Protein AF-A0A1B9IBW0-F1 (afdb_monomer)

Radius of gyration: 26.3 Å; Cα contacts (8 Å, |Δi|>4): 521; chains: 1; bounding box: 64×56×70 Å

Nearest PDB structures (foldseek):
  5c5s-assembly3_C  TM=7.429E-01  e=1.905E-06  Homo sapiens
  5c5s-assembly2_B  TM=7.065E-01  e=1.548E-06  Homo sapiens
  3kuq-assembly1_A  TM=7.487E-01  e=2.885E-06  Homo sapiens
  7tpb-assembly4_H  TM=7.397E-01  e=7.729E-06  Homo sapiens
  2qv2-assembly1_A-2  TM=6.587E-01  e=1.013E-03  Homo sapiens

pLDDT: mean 77.25, std 20.79, range [27.27, 98.31]

Secondary structure (DSSP, 8-state):
-EEEEHHHHHTS-TTS-HHHHHHHHHHHHGGG--STT---EEEEEE-PPPP--SSS-------PPPHHHHHHHHHHS-HHHHHHEEEEEEES--HHHHHHHHHHGGGS-GGGGGGEEEES-HHHHHHTT----TT-B--HHHHHHHHHHHHH-GGGSPPPP---PPP---TT--SS------S-SSSTTS----------------STT--HHHHHSSSS-HHHHHHHHHHHHHSTTSTTTTTSPP--TTHHHHHHHHTS-GGGPPBP-HHHHHHH-TTHHHHHHHHHHHTSSS-SB-GGGHHHHHH--SHHHIIIIIHHHS-HHHHHHHHHHHHHHHHHHTTHHHH---HHHHHHHHHHHHB--S-HHHHHHHTSPTTPPPPHHHHHHHGGGS-SSSS-HHHHHHHHHHTHHHHHHHHTT--

Organism: NCBI:txid1296096

Solvent-accessible surface area (backbone atoms only — not comparable to full-atom values): 24671 Å² total; per-residue (Å²): 118,48,79,45,54,46,57,60,64,47,68,47,64,86,88,58,49,74,67,54,56,51,49,54,53,49,60,70,45,46,90,40,43,38,74,98,70,82,30,54,34,38,43,38,35,41,46,32,68,72,72,90,68,95,68,93,70,79,72,80,70,63,80,72,81,56,71,69,57,49,57,54,50,41,76,69,51,63,68,52,62,41,70,22,52,66,38,34,38,34,31,31,70,43,79,66,41,67,69,39,42,75,70,52,46,64,57,33,54,92,90,39,54,86,35,60,44,79,30,76,33,70,59,50,44,32,77,75,66,69,46,68,35,50,89,39,80,48,51,72,37,41,44,49,48,39,20,52,45,46,70,77,41,56,84,73,53,82,82,75,80,85,75,82,74,80,90,70,100,67,96,76,85,86,78,88,83,88,90,88,86,89,85,85,86,82,75,83,89,77,79,81,88,84,84,89,82,94,66,90,76,69,83,71,50,22,64,62,56,37,52,59,57,76,58,41,72,89,46,85,47,68,67,59,58,51,41,50,55,33,44,70,69,54,22,53,70,40,67,39,52,73,74,48,81,55,83,63,75,42,51,68,34,53,53,56,49,47,45,37,30,70,88,34,30,55,43,71,50,54,62,63,49,22,68,79,37,47,30,42,51,46,50,52,52,48,46,51,49,55,35,30,60,58,47,73,39,41,61,85,47,48,65,44,36,40,65,22,70,44,75,63,34,35,63,73,50,36,57,76,67,46,55,70,52,52,44,54,54,46,56,55,49,37,50,51,49,28,65,49,26,77,32,21,92,53,14,71,30,40,36,56,59,48,16,55,61,47,34,68,36,32,47,57,52,93,44,72,68,59,48,54,57,30,42,32,61,60,69,45,77,69,53,72,74,52,45,72,74,48,54,94,79,60,82,76,39,63,29,16,47,14,40,40,43,18,51,48,22,67,41,41,66,66,60,51,59,62,55,71,72,78,117

Structure (mmCIF, N/CA/C/O backbone):
data_AF-A0A1B9IBW0-F1
#
_entry.id   AF-A0A1B9IBW0-F1
#
loop_
_atom_site.group_PDB
_atom_site.id
_atom_site.type_symbol
_atom_site.label_atom_id
_atom_site.label_alt_id
_atom_site.label_comp_id
_atom_site.label_asym_id
_atom_site.label_entity_id
_atom_site.label_seq_id
_atom_site.pdbx_PDB_ins_code
_atom_site.Cartn_x
_atom_site.Cartn_y
_atom_site.Cartn_z
_atom_site.occupancy
_atom_site.B_iso_or_equiv
_atom_site.auth_seq_id
_atom_site.auth_comp_id
_atom_site.auth_asym_id
_atom_site.auth_atom_id
_atom_site.pdbx_PDB_model_num
ATOM 1 N N . MET A 1 1 ? 8.308 -7.506 -23.193 1.00 72.25 1 MET A N 1
ATOM 2 C CA . MET A 1 1 ? 8.898 -6.189 -22.844 1.00 72.25 1 MET A CA 1
ATOM 3 C C . MET A 1 1 ? 10.092 -6.468 -21.954 1.00 72.25 1 MET A C 1
ATOM 5 O O . MET A 1 1 ? 9.945 -7.297 -21.069 1.00 72.25 1 MET A O 1
ATOM 9 N N . LEU A 1 2 ? 11.251 -5.856 -22.199 1.00 77.44 2 LEU A N 1
ATOM 10 C CA . LEU A 1 2 ? 12.407 -5.982 -21.309 1.00 77.44 2 LEU A CA 1
ATOM 11 C C . LEU A 1 2 ? 12.613 -4.659 -20.576 1.00 77.44 2 LEU A C 1
ATOM 13 O O . LEU A 1 2 ? 12.650 -3.607 -21.216 1.00 77.44 2 LEU A O 1
ATOM 17 N N . VAL A 1 3 ? 12.785 -4.723 -19.259 1.00 76.38 3 VAL A N 1
ATOM 18 C CA . VAL A 1 3 ? 13.132 -3.558 -18.445 1.00 76.38 3 VAL A CA 1
ATOM 19 C C . VAL A 1 3 ? 14.557 -3.691 -17.932 1.00 76.38 3 VAL A C 1
ATOM 21 O O . VAL A 1 3 ? 14.960 -4.736 -17.423 1.00 76.38 3 VAL A O 1
ATOM 24 N N . LEU A 1 4 ? 15.333 -2.629 -18.112 1.00 72.81 4 LEU A N 1
ATOM 25 C CA . LEU A 1 4 ? 16.689 -2.478 -17.612 1.00 72.81 4 LEU A CA 1
ATOM 26 C C . LEU A 1 4 ? 16.701 -1.334 -16.604 1.00 72.81 4 LEU A C 1
ATOM 28 O O . LEU A 1 4 ? 16.607 -0.168 -16.981 1.00 72.81 4 LEU A O 1
ATOM 32 N N . SER A 1 5 ? 16.845 -1.669 -15.324 1.00 72.94 5 SER A N 1
ATOM 33 C CA . SER A 1 5 ? 17.126 -0.670 -14.297 1.00 72.94 5 SER A CA 1
ATOM 34 C C . SER A 1 5 ? 18.626 -0.413 -14.216 1.00 72.94 5 SER A C 1
ATOM 36 O O . SER A 1 5 ? 19.407 -1.346 -14.010 1.00 72.94 5 SER A O 1
ATOM 38 N N . LEU A 1 6 ? 19.047 0.843 -14.377 1.00 69.50 6 LEU A N 1
ATOM 39 C CA . LEU A 1 6 ? 20.466 1.198 -14.289 1.00 69.50 6 LEU A CA 1
ATOM 40 C C . LEU A 1 6 ? 21.012 1.072 -12.863 1.00 69.50 6 LEU A C 1
ATOM 42 O O . LEU A 1 6 ? 22.196 0.777 -12.710 1.00 69.50 6 LEU A O 1
ATOM 46 N N . SER A 1 7 ? 20.157 1.186 -11.843 1.00 64.81 7 SER A N 1
ATOM 47 C CA . SER A 1 7 ? 20.529 0.964 -10.438 1.00 64.81 7 SER A CA 1
ATOM 48 C C . SER A 1 7 ? 20.988 -0.477 -10.171 1.00 64.81 7 SER A C 1
ATOM 50 O O . SER A 1 7 ? 21.867 -0.730 -9.349 1.00 64.81 7 SER A O 1
ATOM 52 N N . HIS A 1 8 ? 20.464 -1.457 -10.913 1.00 68.81 8 HIS A N 1
ATOM 53 C CA . HIS A 1 8 ? 20.912 -2.852 -10.808 1.00 68.81 8 HIS A CA 1
ATOM 54 C C . HIS A 1 8 ? 22.264 -3.069 -11.501 1.00 68.81 8 HIS A C 1
ATOM 56 O O . HIS A 1 8 ? 23.037 -3.943 -11.118 1.00 68.81 8 HIS A O 1
ATOM 62 N N . VAL A 1 9 ? 22.571 -2.266 -12.525 1.00 67.69 9 VAL A N 1
ATOM 63 C CA . VAL A 1 9 ? 23.859 -2.318 -13.231 1.00 67.69 9 VAL A CA 1
ATOM 64 C C . VAL A 1 9 ? 24.956 -1.649 -12.401 1.00 67.69 9 VAL A C 1
ATOM 66 O O . VAL A 1 9 ? 26.075 -2.160 -12.358 1.00 67.69 9 VAL A O 1
ATOM 69 N N . SER A 1 10 ? 24.647 -0.538 -11.723 1.00 64.56 10 SER A N 1
ATOM 70 C CA . SER A 1 10 ? 25.584 0.144 -10.822 1.00 64.56 10 SER A CA 1
ATOM 71 C C . SER A 1 10 ? 25.891 -0.671 -9.563 1.00 64.56 10 SER A C 1
ATOM 73 O O . SER A 1 10 ? 27.024 -0.625 -9.089 1.00 64.56 10 SER A O 1
ATOM 75 N N . SER A 1 11 ? 24.919 -1.435 -9.053 1.00 65.38 11 SER A N 1
ATOM 76 C CA . SER A 1 11 ? 25.052 -2.265 -7.844 1.00 65.38 11 SER A CA 1
ATOM 77 C C . SER A 1 11 ? 25.572 -3.690 -8.088 1.00 65.38 11 SER A C 1
ATOM 79 O O . SER A 1 11 ? 25.755 -4.446 -7.133 1.00 65.38 11 SER A O 1
ATOM 81 N N . ALA A 1 12 ? 25.838 -4.070 -9.343 1.00 67.00 12 ALA A N 1
ATOM 82 C CA . ALA A 1 12 ? 26.383 -5.384 -9.677 1.00 67.00 12 ALA A CA 1
ATOM 83 C C . ALA A 1 12 ? 27.766 -5.619 -9.025 1.00 67.00 12 ALA A C 1
ATOM 85 O O . ALA A 1 12 ? 28.567 -4.680 -8.960 1.00 67.00 12 ALA A O 1
ATOM 86 N N . PRO A 1 13 ? 28.095 -6.862 -8.607 1.00 72.69 13 PRO A N 1
ATOM 87 C CA . PRO A 1 13 ? 29.362 -7.165 -7.948 1.00 72.69 13 PRO A CA 1
ATOM 88 C C . PRO A 1 13 ? 30.579 -6.669 -8.749 1.00 72.69 13 PRO A C 1
ATOM 90 O O . PRO A 1 13 ? 30.611 -6.841 -9.976 1.00 72.69 13 PRO A O 1
ATOM 93 N N . PRO A 1 14 ? 31.612 -6.109 -8.089 1.00 68.00 14 PRO A N 1
ATOM 94 C CA . PRO A 1 14 ? 32.808 -5.601 -8.767 1.00 68.00 14 PRO A CA 1
ATOM 95 C C . PRO A 1 14 ? 33.619 -6.711 -9.452 1.00 68.00 14 PRO A C 1
ATOM 97 O O . PRO A 1 14 ? 34.410 -6.431 -10.348 1.00 68.00 14 PRO A O 1
ATOM 100 N N . THR A 1 15 ? 33.395 -7.970 -9.064 1.00 75.56 15 THR A N 1
ATOM 101 C CA . THR A 1 15 ? 33.982 -9.167 -9.681 1.00 75.56 15 THR A CA 1
ATOM 102 C C . THR A 1 15 ? 33.485 -9.421 -11.099 1.00 75.56 15 THR A C 1
ATOM 104 O O . THR A 1 15 ? 34.180 -10.059 -11.883 1.00 75.56 15 THR A O 1
ATOM 107 N N . LEU A 1 16 ? 32.294 -8.929 -11.442 1.00 76.44 16 LEU A N 1
ATOM 108 C CA . LEU A 1 16 ? 31.718 -9.099 -12.766 1.00 76.44 16 LEU A CA 1
ATOM 109 C C . LEU A 1 16 ? 32.374 -8.098 -13.720 1.00 76.44 16 LEU A C 1
ATOM 111 O O . LEU A 1 16 ? 32.528 -6.933 -13.375 1.00 76.44 16 LEU A O 1
ATOM 115 N N . SER A 1 17 ? 32.749 -8.485 -14.930 1.00 81.19 17 SER A N 1
ATOM 116 C CA . SER A 1 17 ? 33.274 -7.579 -15.959 1.00 81.19 17 SER A CA 1
ATOM 117 C C . SER A 1 17 ? 32.145 -6.875 -16.728 1.00 81.19 17 SER A C 1
ATOM 119 O O . SER A 1 17 ? 30.987 -7.297 -16.729 1.00 81.19 17 SER A O 1
ATOM 121 N N . ASN A 1 18 ? 32.468 -5.769 -17.408 1.00 74.19 18 ASN A N 1
ATOM 122 C CA . ASN A 1 18 ? 31.472 -5.047 -18.210 1.00 74.19 18 ASN A CA 1
ATOM 123 C C . ASN A 1 18 ? 31.002 -5.896 -19.406 1.00 74.19 18 ASN A C 1
ATOM 125 O O . ASN A 1 18 ? 29.856 -5.797 -19.842 1.00 74.19 18 ASN A O 1
ATOM 129 N N . ASP A 1 19 ? 31.892 -6.755 -19.909 1.00 79.38 19 ASP A N 1
ATOM 130 C CA . ASP A 1 19 ? 31.615 -7.739 -20.951 1.00 79.38 19 ASP A CA 1
ATOM 131 C C . ASP A 1 19 ? 30.602 -8.793 -20.497 1.00 79.38 19 ASP A C 1
ATOM 133 O O . ASP A 1 19 ? 29.675 -9.116 -21.241 1.00 79.38 19 ASP A O 1
ATOM 137 N N . GLU A 1 20 ? 30.739 -9.299 -19.273 1.00 81.94 20 GLU A N 1
ATOM 138 C CA . GLU A 1 20 ? 29.810 -10.275 -18.700 1.00 81.94 20 GLU A CA 1
ATOM 139 C C . GLU A 1 20 ? 28.431 -9.669 -18.447 1.00 81.94 20 GLU A C 1
ATOM 141 O O . GLU A 1 20 ? 27.435 -10.270 -18.846 1.00 81.94 20 GLU A O 1
ATOM 146 N N . LEU A 1 21 ? 28.357 -8.456 -17.886 1.00 74.88 21 LEU A N 1
ATOM 147 C CA . LEU A 1 21 ? 27.094 -7.720 -17.740 1.00 74.88 21 LEU A CA 1
ATOM 148 C C . LEU A 1 21 ? 26.377 -7.556 -19.080 1.00 74.88 21 LEU A C 1
ATOM 150 O O . LEU A 1 21 ? 25.184 -7.841 -19.198 1.00 74.88 21 LEU A O 1
ATOM 154 N N . PHE A 1 22 ? 27.113 -7.135 -20.108 1.00 76.31 22 PHE A N 1
ATOM 155 C CA . PHE A 1 22 ? 26.564 -6.976 -21.448 1.00 76.31 22 PHE A CA 1
ATOM 156 C C . PHE A 1 22 ? 26.047 -8.303 -22.013 1.00 76.31 22 PHE A C 1
ATOM 158 O O . PHE A 1 22 ? 24.944 -8.353 -22.555 1.00 76.31 22 PHE A O 1
ATOM 165 N N . ASN A 1 23 ? 26.792 -9.395 -21.835 1.00 81.62 23 ASN A N 1
ATOM 166 C CA . ASN A 1 23 ? 26.367 -10.720 -22.278 1.00 81.62 23 ASN A CA 1
ATOM 167 C C . ASN A 1 23 ? 25.139 -11.232 -21.509 1.00 81.62 23 ASN A C 1
ATOM 169 O O . ASN A 1 23 ? 24.275 -11.864 -22.111 1.00 81.62 23 ASN A O 1
ATOM 173 N N . ILE A 1 24 ? 25.013 -10.932 -20.213 1.00 81.12 24 ILE A N 1
ATOM 174 C CA . ILE A 1 24 ? 23.814 -11.251 -19.423 1.00 81.12 24 ILE A CA 1
ATOM 175 C C . IL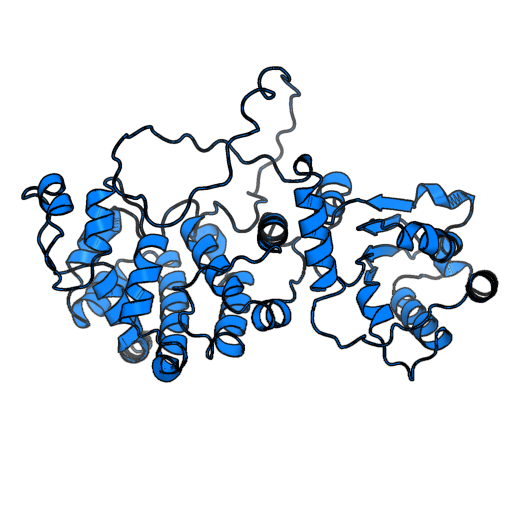E A 1 24 ? 22.595 -10.511 -19.987 1.00 81.12 24 ILE A C 1
ATOM 177 O O . ILE A 1 24 ? 21.543 -11.120 -20.177 1.00 81.12 24 ILE A O 1
ATOM 181 N N . ILE A 1 25 ? 22.737 -9.223 -20.317 1.00 77.50 25 ILE A N 1
ATOM 182 C CA . ILE A 1 25 ? 21.662 -8.436 -20.940 1.00 77.50 25 ILE A CA 1
ATOM 183 C C . ILE A 1 25 ? 21.279 -9.025 -22.305 1.00 77.50 25 ILE A C 1
ATOM 185 O O . ILE A 1 25 ? 20.093 -9.183 -22.590 1.00 77.50 25 ILE A O 1
ATOM 189 N N . LEU A 1 26 ? 22.259 -9.399 -23.135 1.00 78.94 26 LEU A N 1
ATOM 190 C CA . LEU A 1 26 ? 21.990 -10.027 -24.433 1.00 78.94 26 LEU A CA 1
ATOM 191 C C . LEU A 1 26 ? 21.273 -11.372 -24.300 1.00 78.94 26 LEU A C 1
ATOM 193 O O . LEU A 1 26 ? 20.309 -11.604 -25.023 1.00 78.94 26 LEU A O 1
ATOM 197 N N . ARG A 1 27 ? 21.673 -12.215 -23.343 1.00 83.12 27 ARG A N 1
ATOM 198 C CA . ARG A 1 27 ? 20.990 -13.485 -23.048 1.00 83.12 27 ARG A CA 1
ATOM 199 C C . ARG A 1 27 ? 19.540 -13.274 -22.616 1.00 83.12 27 ARG A C 1
ATOM 201 O O . ARG A 1 27 ? 18.677 -14.054 -22.991 1.00 83.12 27 ARG A O 1
ATOM 208 N N . ARG A 1 28 ? 19.243 -12.200 -21.875 1.00 81.75 28 ARG A N 1
ATOM 209 C CA . ARG A 1 28 ? 17.857 -11.836 -21.520 1.00 81.75 28 ARG A CA 1
ATOM 210 C C . ARG A 1 28 ? 17.044 -11.339 -22.718 1.00 81.75 28 ARG A C 1
ATOM 212 O O . ARG A 1 28 ? 15.823 -11.472 -22.716 1.00 81.75 28 ARG A O 1
ATOM 219 N N . LEU A 1 29 ? 17.700 -10.757 -23.722 1.00 78.88 29 LEU A N 1
ATOM 220 C CA . LEU A 1 29 ? 17.063 -10.320 -24.967 1.00 78.88 29 LEU A CA 1
ATOM 221 C C . LEU A 1 29 ? 16.837 -11.471 -25.950 1.00 78.88 29 LEU A C 1
ATOM 223 O O . LEU A 1 29 ? 15.887 -11.407 -26.721 1.00 78.88 29 LEU A O 1
ATOM 227 N N . GLU A 1 30 ? 17.679 -12.502 -25.927 1.00 82.75 30 GLU A N 1
ATOM 228 C CA . GLU A 1 30 ? 17.678 -13.602 -26.897 1.00 82.75 30 GLU A CA 1
ATOM 229 C C . GLU A 1 30 ? 16.304 -14.267 -27.118 1.00 82.75 30 GLU A C 1
ATOM 231 O O . GLU A 1 30 ? 15.922 -14.383 -28.282 1.00 82.75 30 GLU A O 1
ATOM 236 N N . PRO A 1 31 ? 15.486 -14.564 -26.083 1.00 83.62 31 PRO A N 1
ATOM 237 C CA . PRO A 1 31 ? 14.145 -15.132 -26.272 1.00 83.62 31 PRO A CA 1
ATOM 238 C C . PRO A 1 31 ? 13.181 -14.242 -27.070 1.00 83.62 31 PRO A C 1
ATOM 240 O O . PRO A 1 31 ? 12.206 -14.723 -27.636 1.00 83.62 31 PRO A O 1
ATOM 243 N N . TRP A 1 32 ? 13.433 -12.932 -27.110 1.00 79.94 32 TRP A N 1
ATOM 244 C CA . TRP A 1 32 ? 12.584 -11.942 -27.780 1.00 79.94 32 TRP A CA 1
ATOM 245 C C . TRP A 1 32 ? 13.096 -11.570 -29.177 1.00 79.94 32 TRP A C 1
ATOM 247 O O . TRP A 1 32 ? 12.468 -10.786 -29.900 1.00 79.94 32 TRP A O 1
ATOM 257 N N . VAL A 1 33 ? 14.270 -12.085 -29.545 1.00 80.25 33 VAL A N 1
ATOM 258 C CA . VAL A 1 33 ? 14.983 -11.771 -30.779 1.00 80.25 33 VAL A CA 1
ATOM 259 C C . VAL A 1 33 ? 14.873 -12.977 -31.704 1.00 80.25 33 VAL A C 1
ATOM 261 O O . VAL A 1 33 ? 15.751 -13.832 -31.742 1.00 80.25 33 VAL A O 1
ATOM 264 N N . GLY A 1 34 ? 13.782 -13.017 -32.466 1.00 71.44 34 GLY A N 1
ATOM 265 C CA . GLY A 1 34 ? 13.571 -14.014 -33.511 1.00 71.44 34 GLY A CA 1
ATOM 266 C C . GLY A 1 34 ? 14.590 -13.901 -34.648 1.00 71.44 34 GLY A C 1
ATOM 267 O O . GLY A 1 34 ? 15.151 -12.824 -34.915 1.00 71.44 34 GLY A O 1
ATOM 268 N N . GLU A 1 35 ? 14.815 -15.023 -35.325 1.00 68.38 35 GLU A N 1
ATOM 269 C CA . GLU A 1 35 ? 15.518 -15.056 -36.604 1.00 68.38 35 GLU A CA 1
ATOM 270 C C . GLU A 1 35 ? 14.608 -14.472 -37.701 1.00 68.38 35 GLU A C 1
ATOM 272 O O . GLU A 1 35 ? 13.387 -14.465 -37.585 1.00 68.38 35 GLU A O 1
ATOM 277 N N . GLU A 1 36 ? 15.212 -13.838 -38.704 1.00 60.41 36 GLU A N 1
ATOM 278 C CA . GLU A 1 36 ? 14.541 -13.355 -39.928 1.00 60.41 36 GLU A CA 1
ATOM 279 C C . GLU A 1 36 ? 13.337 -12.388 -39.814 1.00 60.41 36 GLU A C 1
ATOM 281 O O . GLU A 1 36 ? 12.789 -11.986 -40.833 1.00 60.41 36 GLU A O 1
ATOM 286 N N . GLY A 1 37 ? 13.029 -11.844 -38.632 1.00 57.53 37 GLY A N 1
ATOM 287 C CA . GLY A 1 37 ? 12.100 -10.708 -38.479 1.00 57.53 37 GLY A CA 1
ATOM 288 C C . GLY A 1 37 ? 10.747 -11.030 -37.847 1.00 57.53 37 GLY A C 1
ATOM 289 O O . GLY A 1 37 ? 9.916 -10.132 -37.740 1.00 57.53 37 GLY A O 1
ATOM 290 N N . GLU A 1 38 ? 10.555 -12.257 -37.364 1.00 66.19 38 GLU A N 1
ATOM 291 C CA . GLU A 1 38 ? 9.373 -12.652 -36.582 1.00 66.19 38 GLU A CA 1
ATOM 292 C C . GLU A 1 38 ? 9.448 -12.207 -35.105 1.00 66.19 38 GLU A C 1
ATOM 294 O O . GLU A 1 38 ? 8.463 -12.254 -34.370 1.00 66.19 38 GLU A O 1
ATOM 299 N N . GLY A 1 39 ? 10.614 -11.730 -34.656 1.00 73.62 39 GLY A N 1
ATOM 300 C CA . GLY A 1 39 ? 10.833 -11.247 -33.294 1.00 73.62 39 GLY A CA 1
ATOM 301 C C . GLY A 1 39 ? 10.408 -9.797 -33.049 1.00 73.62 39 GLY A C 1
ATOM 302 O O . GLY A 1 39 ? 10.043 -9.028 -33.942 1.00 73.62 39 GLY A O 1
ATOM 303 N N . GLY A 1 40 ? 10.490 -9.367 -31.790 1.00 81.00 40 GLY A N 1
ATOM 304 C CA . GLY A 1 40 ? 10.164 -7.990 -31.450 1.00 81.00 40 GLY A CA 1
ATOM 305 C C . GLY A 1 40 ? 10.191 -7.696 -29.962 1.00 81.00 40 GLY A C 1
ATOM 306 O O . GLY A 1 40 ? 9.470 -8.329 -29.198 1.00 81.00 40 GLY A O 1
ATOM 307 N N . TYR A 1 41 ? 10.929 -6.664 -29.554 1.00 81.31 41 TYR A N 1
ATOM 308 C CA . TYR A 1 41 ? 10.956 -6.237 -28.157 1.00 81.31 41 TYR A CA 1
ATOM 309 C C . TYR A 1 41 ? 10.842 -4.722 -27.986 1.00 81.31 41 TYR A C 1
ATOM 311 O O . TYR A 1 41 ? 11.254 -3.926 -28.834 1.00 81.31 41 TYR A O 1
ATOM 319 N N . VAL A 1 42 ? 10.260 -4.340 -26.852 1.00 83.06 42 VAL A N 1
ATOM 320 C CA . VAL A 1 42 ? 10.292 -2.983 -26.302 1.00 83.06 42 VAL A CA 1
ATOM 321 C C . VAL A 1 42 ? 11.281 -2.998 -25.153 1.00 83.06 42 VAL A C 1
ATOM 323 O O . VAL A 1 42 ? 11.192 -3.885 -24.298 1.00 83.06 42 VAL A O 1
ATOM 326 N N . LEU A 1 43 ? 12.210 -2.048 -25.159 1.00 81.88 43 LEU A N 1
ATOM 327 C CA . LEU A 1 43 ? 13.189 -1.877 -24.098 1.00 81.88 43 LEU A CA 1
ATOM 328 C C . LEU A 1 43 ? 12.841 -0.630 -23.280 1.00 81.88 43 LEU A C 1
ATOM 330 O O . LEU A 1 43 ? 12.687 0.452 -23.842 1.00 81.88 43 LEU A O 1
ATOM 334 N N . VAL A 1 44 ? 12.710 -0.787 -21.968 1.00 83.38 44 VAL A N 1
ATOM 335 C CA . VAL A 1 44 ? 12.499 0.316 -21.023 1.00 83.38 44 VAL A CA 1
ATOM 336 C C . VAL A 1 44 ? 13.750 0.437 -20.167 1.00 83.38 44 VAL A C 1
ATOM 338 O O . VAL A 1 44 ? 14.154 -0.532 -19.532 1.00 83.38 44 VAL A O 1
ATOM 341 N N . VAL A 1 45 ? 14.380 1.605 -20.167 1.00 82.12 45 VAL A N 1
ATOM 342 C CA . VAL A 1 45 ? 15.545 1.908 -19.336 1.00 82.12 45 VAL A CA 1
ATOM 343 C C . VAL A 1 45 ? 15.102 2.837 -18.218 1.00 82.12 45 VAL A C 1
ATOM 345 O O . VAL A 1 45 ? 14.662 3.951 -18.493 1.00 82.12 45 VAL A O 1
ATOM 348 N N . LEU A 1 46 ? 15.213 2.382 -16.971 1.00 82.75 46 LEU A N 1
ATOM 349 C CA . LEU A 1 46 ? 14.948 3.202 -15.791 1.00 82.75 46 LEU A CA 1
ATOM 350 C C . LEU A 1 46 ? 16.259 3.852 -15.360 1.00 82.75 46 LEU A C 1
ATOM 352 O O . LEU A 1 46 ? 17.161 3.180 -14.849 1.00 82.75 46 LEU A O 1
ATOM 356 N N . ALA A 1 47 ? 16.379 5.150 -15.614 1.00 73.94 47 ALA A N 1
ATOM 357 C CA . ALA A 1 47 ? 17.568 5.913 -15.295 1.00 73.94 47 ALA A CA 1
ATOM 358 C C . ALA A 1 47 ? 17.395 6.665 -13.976 1.00 73.94 47 ALA A C 1
ATOM 360 O O . ALA A 1 47 ? 17.211 7.873 -13.939 1.00 73.94 47 ALA A O 1
ATOM 361 N N . ALA A 1 48 ? 17.445 5.929 -12.873 1.00 68.75 48 ALA A N 1
ATOM 362 C CA . ALA A 1 48 ? 17.577 6.553 -11.568 1.00 68.75 48 ALA A CA 1
ATOM 363 C C . ALA A 1 48 ? 19.049 6.819 -11.270 1.00 68.75 48 ALA A C 1
ATOM 365 O O . ALA A 1 48 ? 19.875 5.906 -11.350 1.00 68.75 48 ALA A O 1
ATOM 366 N N . ASP A 1 49 ? 19.361 8.055 -10.895 1.00 61.81 49 ASP A N 1
ATOM 367 C CA . ASP A 1 49 ? 20.607 8.338 -10.201 1.00 61.81 49 ASP A CA 1
ATOM 368 C C . ASP A 1 49 ? 20.397 7.896 -8.745 1.00 61.81 49 ASP A C 1
ATOM 370 O O . ASP A 1 49 ? 19.446 8.337 -8.097 1.00 61.81 49 ASP A O 1
ATOM 374 N N . ASP A 1 50 ? 21.241 7.003 -8.220 1.00 53.59 50 ASP A N 1
ATOM 375 C CA . ASP A 1 50 ? 21.157 6.646 -6.803 1.00 53.59 50 ASP A CA 1
ATOM 376 C C . ASP A 1 50 ? 21.353 7.929 -5.973 1.00 53.59 50 ASP A C 1
ATOM 378 O O . ASP A 1 50 ? 22.388 8.603 -6.138 1.00 53.59 50 ASP A O 1
ATOM 382 N N . PRO A 1 51 ? 20.384 8.309 -5.114 1.00 45.56 51 PRO A N 1
ATOM 383 C CA . PRO A 1 51 ? 20.546 9.475 -4.270 1.00 45.56 51 PRO A CA 1
ATOM 384 C C . PRO A 1 51 ? 21.779 9.252 -3.399 1.00 45.56 51 PRO A C 1
ATOM 386 O O . PRO A 1 51 ? 21.975 8.183 -2.820 1.00 45.56 51 PRO A O 1
ATOM 389 N N . VAL A 1 52 ? 22.634 10.269 -3.324 1.00 43.97 52 VAL A N 1
ATOM 390 C CA . VAL A 1 52 ? 23.696 10.341 -2.321 1.00 43.97 52 VAL A CA 1
ATOM 391 C C . VAL A 1 52 ? 22.993 10.465 -0.967 1.00 43.97 52 VAL A C 1
ATOM 393 O O . VAL A 1 52 ? 22.676 11.559 -0.514 1.00 43.97 52 VAL A O 1
ATOM 396 N N . GLY A 1 53 ? 22.628 9.325 -0.384 1.00 38.06 53 GLY A N 1
ATOM 397 C CA . GLY A 1 53 ? 22.006 9.237 0.928 1.00 38.06 53 GLY A CA 1
ATOM 398 C C . GLY A 1 53 ? 23.044 9.523 2.004 1.00 38.06 53 GLY A C 1
ATOM 399 O O . GLY A 1 53 ? 24.115 8.915 2.022 1.00 38.06 53 GLY A O 1
ATOM 400 N N . GLY A 1 54 ? 22.732 10.474 2.881 1.00 38.75 54 GLY A N 1
ATOM 401 C CA . GLY A 1 54 ? 23.545 10.835 4.034 1.00 38.75 54 GLY A CA 1
ATOM 402 C C . GLY A 1 54 ? 23.742 9.655 4.983 1.00 38.75 54 GLY A C 1
ATOM 403 O O . GLY A 1 54 ? 22.881 9.362 5.798 1.00 38.75 54 GLY A O 1
ATOM 404 N N . ASN A 1 55 ? 24.877 8.981 4.837 1.00 34.16 55 ASN A N 1
ATOM 405 C CA . ASN A 1 55 ? 25.732 8.455 5.901 1.00 34.16 55 ASN A CA 1
ATOM 406 C C . ASN A 1 55 ? 26.918 7.754 5.232 1.00 34.16 55 ASN A C 1
ATOM 408 O O . ASN A 1 55 ? 26.882 6.549 5.031 1.00 34.16 55 ASN A O 1
ATOM 412 N N . GLY A 1 56 ? 27.936 8.537 4.855 1.00 35.75 56 GLY A N 1
ATOM 413 C CA . GLY A 1 56 ? 29.373 8.205 4.828 1.00 35.75 56 GLY A CA 1
ATOM 414 C C . GLY A 1 56 ? 29.921 6.936 4.152 1.00 35.75 56 GLY A C 1
ATOM 415 O O . GLY A 1 56 ? 31.134 6.854 4.002 1.00 35.75 56 GLY A O 1
ATOM 416 N N . MET A 1 57 ? 29.118 5.961 3.732 1.00 37.03 57 MET A N 1
ATOM 417 C CA . MET A 1 57 ? 29.581 4.802 2.977 1.00 37.03 57 MET A CA 1
ATOM 418 C C . MET A 1 57 ? 29.363 5.072 1.496 1.00 37.03 57 MET A C 1
ATOM 420 O O . MET A 1 57 ? 28.316 4.772 0.923 1.00 37.03 57 MET A O 1
ATOM 424 N N . GLU A 1 58 ? 30.384 5.658 0.875 1.00 42.34 58 GLU A N 1
ATOM 425 C CA . GLU A 1 58 ? 30.585 5.602 -0.568 1.00 42.34 58 GLU A CA 1
ATOM 426 C C . GLU A 1 58 ? 30.556 4.124 -0.990 1.00 42.34 58 GLU A C 1
ATOM 428 O O . GLU A 1 58 ? 31.546 3.404 -0.883 1.00 42.34 58 GLU A O 1
ATOM 433 N N . LYS A 1 59 ? 29.400 3.626 -1.448 1.00 47.97 59 LYS A N 1
ATOM 434 C CA . LYS A 1 59 ? 29.378 2.389 -2.233 1.00 47.97 59 LYS A CA 1
ATOM 435 C C . LYS A 1 59 ? 30.222 2.675 -3.469 1.00 47.97 59 LYS A C 1
ATOM 437 O O . LYS A 1 59 ? 29.825 3.517 -4.277 1.00 47.97 59 LYS A O 1
ATOM 442 N N . GLU A 1 60 ? 31.381 2.023 -3.587 1.00 48.44 60 GLU A N 1
ATOM 443 C CA . GLU A 1 60 ? 32.264 2.135 -4.750 1.00 48.44 60 GLU A CA 1
ATOM 444 C C . GLU A 1 60 ? 31.440 1.963 -6.028 1.00 48.44 60 GLU A C 1
ATOM 446 O O . GLU A 1 60 ? 30.987 0.871 -6.376 1.00 48.44 60 GLU A O 1
ATOM 451 N N . ARG A 1 61 ? 31.194 3.077 -6.721 1.00 56.66 61 ARG A N 1
ATOM 452 C CA . ARG A 1 61 ? 30.430 3.065 -7.963 1.00 56.66 61 ARG A CA 1
ATOM 453 C C . ARG A 1 61 ? 31.281 2.389 -9.020 1.00 56.66 61 ARG A C 1
ATOM 455 O O . ARG A 1 61 ? 32.380 2.853 -9.339 1.00 56.66 61 ARG A O 1
ATOM 462 N N . ARG A 1 62 ? 30.745 1.331 -9.625 1.00 60.53 62 ARG A N 1
ATOM 463 C CA . ARG A 1 62 ? 31.364 0.722 -10.796 1.00 60.53 62 ARG A CA 1
ATOM 464 C C . ARG A 1 62 ? 31.540 1.783 -11.882 1.00 60.53 62 ARG A C 1
ATOM 466 O O . ARG A 1 62 ? 30.566 2.331 -12.400 1.00 60.53 62 ARG A O 1
ATOM 473 N N . LYS A 1 63 ? 32.789 2.048 -12.269 1.00 61.16 63 LYS A N 1
ATOM 474 C CA . LYS A 1 63 ? 33.082 2.900 -13.426 1.00 61.16 63 LYS A CA 1
ATOM 475 C C . LYS A 1 63 ? 32.593 2.185 -14.684 1.00 61.16 63 LYS A C 1
ATOM 477 O O . LYS A 1 63 ? 33.080 1.107 -15.031 1.00 61.16 63 LYS A O 1
ATOM 482 N N . LEU A 1 64 ? 31.605 2.775 -15.352 1.00 63.00 64 LEU A N 1
ATOM 483 C CA . LEU A 1 64 ? 31.132 2.278 -16.639 1.00 63.00 64 LEU A CA 1
ATOM 484 C C . LEU A 1 64 ? 32.270 2.296 -17.678 1.00 63.00 64 LEU A C 1
ATOM 486 O O . LEU A 1 64 ? 33.183 3.121 -17.576 1.00 63.00 64 LEU A O 1
ATOM 490 N N . PRO A 1 65 ? 32.230 1.413 -18.694 1.00 64.81 65 PRO A N 1
ATOM 491 C CA . PRO A 1 65 ? 33.190 1.457 -19.789 1.00 64.81 65 PRO A CA 1
ATOM 492 C C . PRO A 1 65 ? 33.192 2.819 -20.481 1.00 64.81 65 PRO A C 1
ATOM 494 O O . PRO A 1 65 ? 32.135 3.411 -20.708 1.00 64.81 65 PRO A O 1
ATOM 497 N N . GLY A 1 66 ? 34.373 3.274 -20.900 1.00 62.38 66 GLY A N 1
ATOM 498 C CA . GLY A 1 66 ? 34.500 4.465 -21.735 1.00 62.38 66 GLY A CA 1
ATOM 499 C C . GLY A 1 66 ? 33.818 4.303 -23.100 1.00 62.38 66 GLY A C 1
ATOM 500 O O . GLY A 1 66 ? 33.570 3.192 -23.574 1.00 62.38 66 GLY A O 1
ATOM 501 N N . ILE A 1 67 ? 33.568 5.431 -23.769 1.00 61.19 67 ILE A N 1
ATOM 502 C CA . ILE A 1 67 ? 32.875 5.514 -25.070 1.00 61.19 67 ILE A CA 1
ATOM 503 C C . ILE A 1 67 ? 33.471 4.545 -26.111 1.00 61.19 67 ILE A C 1
ATOM 505 O O . ILE A 1 67 ? 32.732 3.896 -26.850 1.00 61.19 67 ILE A O 1
ATOM 509 N N . GLY A 1 68 ? 34.800 4.387 -26.139 1.00 67.75 68 GLY A N 1
ATOM 510 C CA . GLY A 1 68 ? 35.488 3.498 -27.082 1.00 67.75 68 GLY A CA 1
ATOM 511 C C . GLY A 1 68 ? 35.119 2.015 -26.941 1.00 67.75 68 GLY A C 1
ATOM 512 O O . GLY A 1 68 ? 34.938 1.334 -27.951 1.00 67.75 68 GLY A O 1
ATOM 513 N N . TRP A 1 69 ? 34.935 1.521 -25.710 1.00 75.56 69 TRP A N 1
ATOM 514 C CA . TRP A 1 69 ? 34.526 0.132 -25.460 1.00 75.56 69 TRP A CA 1
ATOM 515 C C . TRP A 1 69 ? 33.119 -0.131 -26.007 1.00 75.56 69 TRP A C 1
ATOM 517 O O . TRP A 1 69 ? 32.884 -1.138 -26.679 1.00 75.56 69 TRP A O 1
ATOM 527 N N . TRP A 1 70 ? 32.203 0.819 -25.800 1.00 66.31 70 TRP A N 1
ATOM 528 C CA . TRP A 1 70 ? 30.835 0.734 -26.308 1.00 66.31 70 TRP A CA 1
ATOM 529 C C . TRP A 1 70 ? 30.795 0.766 -27.829 1.00 66.31 70 TRP A C 1
ATOM 531 O O . TRP A 1 70 ? 30.228 -0.136 -28.436 1.00 66.31 70 TRP A O 1
ATOM 541 N N . VAL A 1 71 ? 31.468 1.726 -28.471 1.00 68.69 71 VAL A N 1
ATOM 542 C CA . VAL A 1 71 ? 31.549 1.789 -29.942 1.00 68.69 71 VAL A CA 1
ATOM 543 C C . VAL A 1 71 ? 32.056 0.463 -30.523 1.00 68.69 71 VAL A C 1
ATOM 545 O O . VAL A 1 71 ? 31.497 -0.042 -31.502 1.00 68.69 71 VAL A O 1
ATOM 548 N N . TRP A 1 72 ? 33.073 -0.136 -29.898 1.00 75.19 72 TRP A N 1
ATOM 549 C CA . TRP A 1 72 ? 33.614 -1.428 -30.310 1.00 75.19 72 TRP A CA 1
ATOM 550 C C . TRP A 1 72 ? 32.611 -2.576 -30.136 1.00 75.19 72 TRP A C 1
ATOM 552 O O . TRP A 1 72 ? 32.368 -3.327 -31.086 1.00 75.19 72 TRP A O 1
ATOM 562 N N . LYS A 1 73 ? 31.964 -2.695 -28.970 1.00 75.88 73 LYS A N 1
ATOM 563 C CA . LYS A 1 73 ? 30.936 -3.721 -28.731 1.00 75.88 73 LYS A CA 1
ATOM 564 C C . LYS A 1 73 ? 29.765 -3.602 -29.673 1.00 75.88 73 LYS A C 1
ATOM 566 O O . LYS A 1 73 ? 29.273 -4.599 -30.195 1.00 75.88 73 LYS A O 1
ATOM 571 N N . CYS A 1 74 ? 29.346 -2.381 -29.939 1.00 66.06 74 CYS A N 1
ATOM 572 C CA . CYS A 1 74 ? 28.219 -2.131 -30.798 1.00 66.06 74 CYS A CA 1
ATOM 573 C C . CYS A 1 74 ? 28.536 -2.512 -32.242 1.00 66.06 74 CYS A C 1
ATOM 575 O O . CYS A 1 74 ? 27.722 -3.192 -32.858 1.00 66.06 74 CYS A O 1
ATOM 577 N N . LYS A 1 75 ? 29.728 -2.226 -32.777 1.00 71.75 75 LYS A N 1
ATOM 578 C CA . LYS A 1 75 ? 30.120 -2.758 -34.098 1.00 71.75 75 LYS A CA 1
ATOM 579 C C . LYS A 1 75 ? 30.020 -4.289 -34.182 1.00 71.75 75 LYS A C 1
ATOM 581 O O . LYS A 1 75 ? 29.702 -4.813 -35.244 1.00 71.75 75 LYS A O 1
ATOM 586 N N . ARG A 1 76 ? 30.233 -4.993 -33.065 1.00 76.56 76 ARG A N 1
ATOM 587 C CA . ARG A 1 76 ? 30.162 -6.461 -32.967 1.00 76.56 76 ARG A CA 1
ATOM 588 C C . ARG A 1 76 ? 28.781 -7.002 -32.574 1.00 76.56 76 ARG A C 1
ATOM 590 O O . ARG A 1 76 ? 28.587 -8.213 -32.604 1.00 76.56 76 ARG A O 1
ATOM 597 N N . LEU A 1 77 ? 27.821 -6.143 -32.221 1.00 77.50 77 LEU A N 1
ATOM 598 C CA . LEU A 1 77 ? 26.467 -6.565 -31.860 1.00 77.50 77 LEU A CA 1
ATOM 599 C C . LEU A 1 77 ? 25.743 -7.114 -33.105 1.00 77.50 77 LEU A C 1
ATOM 601 O O . LEU A 1 77 ? 25.628 -6.378 -34.097 1.00 77.50 77 LEU A O 1
ATOM 605 N N . PRO A 1 78 ? 25.205 -8.349 -33.067 1.00 80.56 78 PRO A N 1
ATOM 606 C CA . PRO A 1 78 ? 24.521 -8.942 -34.210 1.00 80.56 78 PRO A CA 1
ATOM 607 C C . PRO A 1 78 ? 23.332 -8.108 -34.702 1.00 80.56 78 PRO A C 1
ATOM 609 O O . PRO A 1 78 ? 22.587 -7.507 -33.924 1.00 80.56 78 PRO A O 1
ATOM 612 N N . ARG A 1 79 ? 23.110 -8.112 -36.023 1.00 77.06 79 ARG A N 1
ATOM 613 C CA . ARG A 1 79 ? 22.047 -7.330 -36.685 1.00 77.06 79 ARG A CA 1
ATOM 614 C C . ARG A 1 79 ? 20.641 -7.655 -36.158 1.00 77.06 79 ARG A C 1
ATOM 616 O O . ARG A 1 79 ? 19.791 -6.763 -36.158 1.00 77.06 79 ARG A O 1
ATOM 623 N N . LYS A 1 80 ? 20.416 -8.888 -35.682 1.00 81.25 80 LYS A N 1
ATOM 624 C CA . LYS A 1 80 ? 19.127 -9.363 -35.150 1.00 81.25 80 LYS A CA 1
ATOM 625 C C . LYS A 1 80 ? 18.609 -8.520 -33.977 1.00 81.25 80 LYS A C 1
ATOM 627 O O . LYS A 1 80 ? 17.440 -8.152 -33.979 1.00 81.25 80 LYS A O 1
ATOM 632 N N . TYR A 1 81 ? 19.473 -8.092 -33.056 1.00 79.25 81 TYR A N 1
ATOM 633 C CA . TYR A 1 81 ? 19.064 -7.276 -31.902 1.00 79.25 81 TYR A CA 1
ATOM 634 C C . TYR A 1 81 ? 18.527 -5.898 -32.324 1.00 79.25 81 TYR A C 1
ATOM 636 O O . TYR A 1 81 ? 17.493 -5.449 -31.846 1.00 79.25 81 TYR A O 1
ATOM 644 N N . ARG A 1 82 ? 19.166 -5.249 -33.305 1.00 76.88 82 ARG A N 1
ATOM 645 C CA . ARG A 1 82 ? 18.750 -3.915 -33.779 1.00 76.88 82 ARG A CA 1
ATOM 646 C C . ARG A 1 82 ? 17.451 -3.924 -34.576 1.00 76.88 82 ARG A C 1
ATOM 648 O O . ARG A 1 82 ? 16.672 -2.979 -34.491 1.00 76.88 82 ARG A O 1
ATOM 655 N N . LYS A 1 83 ? 17.249 -4.950 -35.410 1.00 77.50 83 LYS A N 1
ATOM 656 C CA . LYS A 1 83 ? 16.054 -5.052 -36.262 1.00 77.50 83 LYS A CA 1
ATOM 657 C C . LYS A 1 83 ? 14.793 -5.305 -35.436 1.00 77.50 83 LYS A C 1
ATOM 659 O O . LYS A 1 83 ? 13.775 -4.677 -35.707 1.00 77.50 83 LYS A O 1
ATOM 664 N N . ASN A 1 84 ? 14.898 -6.160 -34.420 1.00 80.19 84 ASN A N 1
ATOM 665 C CA . ASN A 1 84 ? 13.781 -6.554 -33.565 1.00 80.19 84 ASN A CA 1
ATOM 666 C C . ASN A 1 84 ? 13.407 -5.488 -32.506 1.00 80.19 84 ASN A C 1
ATOM 668 O O . ASN A 1 84 ? 12.369 -5.606 -31.860 1.00 80.19 84 ASN A O 1
ATOM 672 N N . LEU A 1 85 ? 14.196 -4.419 -32.328 1.00 82.56 85 LEU A N 1
ATOM 673 C CA . LEU A 1 85 ? 13.835 -3.318 -31.429 1.00 82.56 85 LEU A CA 1
ATOM 674 C C . LEU A 1 85 ? 12.653 -2.514 -32.003 1.00 82.56 85 LEU A C 1
ATOM 676 O O . LEU A 1 85 ? 12.795 -1.823 -33.019 1.00 82.56 85 LEU A O 1
ATOM 680 N N . LYS A 1 86 ? 11.493 -2.575 -31.340 1.00 84.25 86 LYS A N 1
ATOM 681 C CA . LYS A 1 86 ? 10.267 -1.858 -31.733 1.00 84.25 86 LYS A CA 1
ATOM 682 C C . LYS A 1 86 ? 10.230 -0.439 -31.170 1.00 84.25 86 LYS A C 1
ATOM 684 O O . LYS A 1 86 ? 10.042 0.503 -31.934 1.00 84.25 86 LYS A O 1
ATOM 689 N N . ARG A 1 87 ? 10.437 -0.291 -29.859 1.00 83.44 87 ARG A N 1
ATOM 690 C CA . ARG A 1 87 ? 10.459 0.995 -29.140 1.00 83.44 87 ARG A CA 1
ATOM 691 C C . ARG A 1 87 ? 11.474 0.958 -28.007 1.00 83.44 87 ARG A C 1
ATOM 693 O O . ARG A 1 87 ? 11.752 -0.113 -27.462 1.00 83.44 87 ARG A O 1
ATOM 700 N N . LEU A 1 88 ? 11.992 2.126 -27.660 1.00 84.00 88 LEU A N 1
ATOM 701 C CA . LEU A 1 88 ? 12.942 2.305 -26.581 1.00 84.00 88 LEU A CA 1
ATOM 702 C C . LEU A 1 88 ? 12.560 3.508 -25.732 1.00 84.00 88 LEU A C 1
ATOM 704 O O . LEU A 1 88 ? 12.643 4.646 -26.185 1.00 84.00 88 LEU A O 1
ATOM 708 N N . TYR A 1 89 ? 12.165 3.229 -24.499 1.00 84.75 89 TYR A N 1
ATOM 709 C CA . TYR A 1 89 ? 11.789 4.232 -23.518 1.00 84.75 89 TYR A CA 1
ATOM 710 C C . TYR A 1 89 ? 12.943 4.458 -22.549 1.00 84.75 89 TYR A C 1
ATOM 712 O O . TYR A 1 89 ? 13.494 3.494 -22.022 1.00 84.75 89 TYR A O 1
ATOM 720 N N . ILE A 1 90 ? 13.307 5.715 -22.314 1.00 83.62 90 ILE A N 1
ATOM 721 C CA . ILE A 1 90 ? 14.229 6.091 -21.235 1.00 83.62 90 ILE A CA 1
ATOM 722 C C . ILE A 1 90 ? 13.416 6.888 -20.230 1.00 83.62 90 ILE A C 1
ATOM 724 O O . ILE A 1 90 ? 13.039 8.019 -20.519 1.00 83.62 90 ILE A O 1
ATOM 728 N N . VAL A 1 91 ? 13.138 6.291 -19.078 1.00 85.31 91 VAL A N 1
ATOM 729 C CA . VAL A 1 91 ? 12.423 6.943 -17.981 1.00 85.31 91 VAL A CA 1
ATOM 730 C C . VAL A 1 91 ? 13.438 7.645 -17.086 1.00 85.31 91 VAL A C 1
ATOM 732 O O . VAL A 1 91 ? 14.487 7.068 -16.797 1.00 85.31 91 VAL A O 1
ATOM 735 N N . HIS A 1 92 ? 13.116 8.866 -16.656 1.00 81.50 92 HIS A N 1
ATOM 736 C CA . HIS A 1 92 ? 13.971 9.743 -15.848 1.00 81.50 92 HIS A CA 1
ATOM 737 C C . HIS A 1 92 ? 15.277 10.152 -16.545 1.00 81.50 92 HIS A C 1
ATOM 739 O O . HIS A 1 92 ? 16.369 9.861 -16.058 1.00 81.50 92 HIS A O 1
ATOM 745 N N . PRO A 1 93 ? 15.224 10.832 -17.703 1.00 71.81 93 PRO A N 1
ATOM 746 C CA . PRO A 1 93 ? 16.433 11.280 -18.366 1.00 71.81 93 PRO A CA 1
ATOM 747 C C . PRO A 1 93 ? 17.193 12.309 -17.505 1.00 71.81 93 PRO A C 1
ATOM 749 O O . PRO A 1 93 ? 16.871 13.493 -17.507 1.00 71.81 93 PRO A O 1
ATOM 752 N N . SER A 1 94 ? 18.230 11.875 -16.783 1.00 66.50 94 SER A N 1
ATOM 753 C CA . SER A 1 94 ? 19.156 12.751 -16.052 1.00 66.50 94 SER A CA 1
ATOM 754 C C . SER A 1 94 ? 20.289 13.272 -16.952 1.00 66.50 94 SER A C 1
ATOM 756 O O . SER A 1 94 ? 20.471 12.818 -18.086 1.00 66.50 94 SER A O 1
ATOM 758 N N . LEU A 1 95 ? 21.119 14.202 -16.463 1.00 55.34 95 LEU A N 1
ATOM 759 C CA . LEU A 1 95 ? 22.347 14.611 -17.169 1.00 55.34 95 LEU A CA 1
ATOM 760 C C . LEU A 1 95 ? 23.277 13.414 -17.445 1.00 55.34 95 LEU A C 1
ATOM 762 O O . LEU A 1 95 ? 23.957 13.397 -18.468 1.00 55.34 95 LEU A O 1
ATOM 766 N N . PHE A 1 96 ? 23.237 12.376 -16.602 1.00 48.22 96 PHE A N 1
ATOM 767 C CA . PHE A 1 96 ? 23.917 11.106 -16.844 1.00 48.22 96 PHE A CA 1
ATOM 768 C C . PHE A 1 96 ? 23.303 10.330 -18.016 1.00 48.22 96 PHE A C 1
ATOM 770 O O . PHE A 1 96 ? 24.034 9.708 -18.784 1.00 48.22 96 PHE A O 1
ATOM 777 N N . THR A 1 97 ? 21.990 10.431 -18.255 1.00 53.56 97 THR A N 1
ATOM 778 C CA . THR A 1 97 ? 21.381 9.855 -19.464 1.00 53.56 97 THR A CA 1
ATOM 779 C C . THR A 1 97 ? 21.775 10.565 -20.749 1.00 53.56 97 THR A C 1
ATOM 781 O O . THR A 1 97 ? 21.843 9.912 -21.783 1.00 53.56 97 THR A O 1
ATOM 784 N N . ARG A 1 98 ? 22.139 11.854 -20.713 1.00 50.78 98 ARG A N 1
ATOM 785 C CA . ARG A 1 98 ? 22.787 12.523 -21.859 1.00 50.78 98 ARG A CA 1
ATOM 786 C C . ARG A 1 98 ? 24.151 11.903 -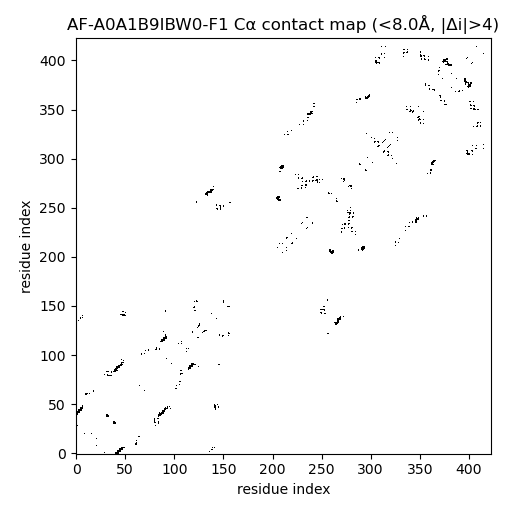22.174 1.00 50.78 98 ARG A C 1
ATOM 788 O O . ARG A 1 98 ? 24.496 11.767 -23.345 1.00 50.78 98 ARG A O 1
ATOM 795 N N . THR A 1 99 ? 24.875 11.449 -21.153 1.00 48.69 99 THR A N 1
ATOM 796 C CA . THR A 1 99 ? 26.092 10.630 -21.280 1.00 48.69 99 THR A CA 1
ATOM 797 C C . THR A 1 99 ? 25.787 9.172 -21.647 1.00 48.69 99 THR A C 1
ATOM 799 O O . THR A 1 99 ? 26.637 8.513 -22.243 1.00 48.69 99 THR A O 1
ATOM 802 N N . LEU A 1 100 ? 24.572 8.687 -21.345 1.00 51.94 100 LEU A N 1
ATOM 803 C CA . LEU A 1 100 ? 24.083 7.331 -21.620 1.00 51.94 100 LEU A CA 1
ATOM 804 C C . LEU A 1 100 ? 23.440 7.147 -22.998 1.00 51.94 100 LEU A C 1
ATOM 806 O O . LEU A 1 100 ? 23.420 6.040 -23.534 1.00 51.94 100 LEU A O 1
ATOM 810 N N . LEU A 1 101 ? 22.938 8.225 -23.600 1.00 55.78 101 LEU A N 1
ATOM 811 C CA . LEU A 1 101 ? 22.403 8.248 -24.954 1.00 55.78 101 LEU A CA 1
ATOM 812 C C . LEU A 1 101 ? 23.412 7.623 -25.934 1.00 55.78 101 LEU A C 1
ATOM 814 O O . LEU A 1 101 ? 23.016 6.702 -26.635 1.00 55.78 101 LEU A O 1
ATOM 818 N N . PRO A 1 102 ? 24.718 7.960 -25.919 1.00 51.38 102 PRO A N 1
ATOM 819 C CA . PRO A 1 102 ? 25.749 7.248 -26.683 1.00 51.38 102 PRO A CA 1
ATOM 820 C C . PRO A 1 102 ? 25.853 5.726 -26.442 1.00 51.38 102 PRO A C 1
ATOM 822 O O . PRO A 1 102 ? 26.331 5.022 -27.329 1.00 51.38 102 PRO A O 1
ATOM 825 N N . PHE A 1 103 ? 25.414 5.197 -25.290 1.00 52.19 103 PHE A N 1
ATOM 826 C CA . PHE A 1 103 ? 25.377 3.754 -24.979 1.00 52.19 103 PHE A CA 1
ATOM 827 C C . PHE A 1 103 ? 24.109 3.056 -25.498 1.00 52.19 103 PHE A C 1
ATOM 829 O O . PHE A 1 103 ? 24.114 1.852 -25.748 1.00 52.19 103 PHE A O 1
ATOM 836 N N . ILE A 1 104 ? 23.026 3.812 -25.685 1.00 51.31 104 ILE A N 1
ATOM 837 C CA . ILE A 1 104 ? 21.719 3.327 -26.144 1.00 51.31 104 ILE A CA 1
ATOM 838 C C . ILE A 1 104 ? 21.540 3.510 -27.663 1.00 51.31 104 ILE A C 1
ATOM 840 O O . ILE A 1 104 ? 20.999 2.643 -28.356 1.00 51.31 104 ILE A O 1
ATOM 844 N N . VAL A 1 105 ? 22.080 4.608 -28.190 1.00 54.25 105 VAL A N 1
ATOM 845 C CA . VAL A 1 105 ? 22.223 4.941 -29.610 1.00 54.25 105 VAL A CA 1
ATOM 846 C C . VAL A 1 105 ? 22.657 3.757 -30.473 1.00 54.25 105 VAL A C 1
ATOM 848 O O . VAL A 1 105 ? 22.107 3.614 -31.547 1.00 54.25 105 VAL A O 1
ATOM 851 N N . PRO A 1 106 ? 23.557 2.848 -30.075 1.00 51.44 106 PRO A N 1
ATOM 852 C CA . PRO A 1 106 ? 24.016 1.805 -30.983 1.00 51.44 106 PRO A CA 1
ATOM 853 C C . PRO A 1 106 ? 23.118 0.555 -31.056 1.00 51.44 106 PRO A C 1
ATOM 855 O O . PRO A 1 106 ? 23.365 -0.309 -31.908 1.00 51.44 106 PRO A O 1
ATOM 858 N N . PHE A 1 107 ? 22.094 0.434 -30.198 1.00 51.69 107 PHE A N 1
ATOM 859 C CA . PHE A 1 107 ? 20.962 -0.492 -30.397 1.00 51.69 107 PHE A CA 1
ATOM 860 C C . PHE A 1 107 ? 19.997 0.024 -31.475 1.00 51.69 107 PHE A C 1
ATOM 862 O O . PHE A 1 107 ? 19.182 -0.724 -32.015 1.00 51.69 107 PHE A O 1
ATOM 869 N N . ILE A 1 108 ? 20.134 1.298 -31.825 1.00 54.84 108 ILE A N 1
ATOM 870 C CA . ILE A 1 108 ? 19.284 2.051 -32.723 1.00 54.84 108 ILE A CA 1
ATOM 871 C C . ILE A 1 108 ? 20.124 2.372 -33.977 1.00 54.84 108 ILE A C 1
ATOM 873 O O . ILE A 1 108 ? 21.192 2.962 -33.908 1.00 54.84 108 ILE A O 1
ATOM 877 N N . SER A 1 109 ? 19.722 1.951 -35.179 1.00 57.81 109 SER A N 1
ATOM 878 C CA . SER A 1 109 ? 20.412 2.478 -36.375 1.00 57.81 109 SER A CA 1
ATOM 879 C C . SER A 1 109 ? 20.173 3.997 -36.480 1.00 57.81 109 SER A C 1
ATOM 881 O O . SER A 1 109 ? 19.151 4.454 -35.978 1.00 57.81 109 SER A O 1
ATOM 883 N N . PRO A 1 110 ? 20.990 4.793 -37.191 1.00 57.69 110 PRO A N 1
ATOM 884 C CA . PRO A 1 110 ? 20.688 6.207 -37.458 1.00 57.69 110 PRO A CA 1
ATOM 885 C C . PRO A 1 110 ? 19.260 6.461 -37.985 1.00 57.69 110 PRO A C 1
ATOM 887 O O . PRO A 1 110 ? 18.651 7.477 -37.675 1.00 57.69 110 PRO A O 1
ATOM 890 N N . LYS A 1 111 ? 18.676 5.491 -38.704 1.00 57.69 111 LYS A N 1
ATOM 891 C CA . LYS A 1 111 ? 17.291 5.531 -39.214 1.00 57.69 111 LYS A CA 1
ATOM 892 C C . LYS A 1 111 ? 16.224 5.120 -38.189 1.00 57.69 111 LYS A C 1
ATOM 894 O O . LYS A 1 111 ? 15.037 5.256 -38.445 1.00 57.69 111 LYS A O 1
ATOM 899 N N . SER A 1 112 ? 16.636 4.587 -37.046 1.00 57.97 112 SER A N 1
ATOM 900 C CA . SER A 1 112 ? 15.772 4.059 -35.990 1.00 57.97 112 SER A CA 1
ATOM 901 C C . SER A 1 112 ? 15.650 5.006 -34.790 1.00 57.97 112 SER A C 1
ATOM 903 O O . SER A 1 112 ? 14.958 4.651 -33.842 1.00 57.97 112 SER A O 1
ATOM 905 N N . TYR A 1 113 ? 16.307 6.177 -34.796 1.00 64.56 113 TYR A N 1
ATOM 906 C CA . TYR A 1 113 ? 16.234 7.172 -33.707 1.00 64.56 113 TYR A CA 1
ATOM 907 C C . TYR A 1 113 ? 14.809 7.630 -33.404 1.00 64.56 113 TYR A C 1
ATOM 909 O O . TYR A 1 113 ? 14.510 7.960 -32.263 1.00 64.56 113 TYR A O 1
ATOM 917 N N . SER A 1 114 ? 13.912 7.549 -34.386 1.00 67.12 114 SER A N 1
ATOM 918 C CA . SER A 1 114 ? 12.473 7.752 -34.205 1.00 67.12 114 SER A CA 1
ATOM 919 C C . SER A 1 114 ? 11.823 6.805 -33.186 1.00 67.12 114 SER A C 1
ATOM 921 O O . SER A 1 114 ? 10.713 7.069 -32.743 1.00 67.12 114 SER A O 1
ATOM 923 N N . LYS A 1 115 ? 12.493 5.709 -32.805 1.00 75.56 115 LYS A N 1
ATOM 924 C CA . LYS A 1 115 ? 12.023 4.735 -31.807 1.00 75.56 115 LYS A CA 1
ATOM 925 C C . LYS A 1 115 ? 12.414 5.094 -30.368 1.00 75.56 115 LYS A C 1
ATOM 927 O O . LYS A 1 115 ? 12.035 4.357 -29.458 1.00 75.56 115 LYS A O 1
ATOM 932 N N . LEU A 1 116 ? 13.229 6.136 -30.170 1.00 81.12 116 LEU A N 1
ATOM 933 C CA . LEU A 1 116 ? 13.692 6.589 -28.860 1.00 81.12 116 LEU A CA 1
ATOM 934 C C . LEU A 1 116 ? 12.700 7.592 -28.267 1.00 81.12 116 LEU A C 1
ATOM 936 O O . LEU A 1 116 ? 12.439 8.637 -28.857 1.00 81.12 116 LEU A O 1
ATOM 940 N N . HIS A 1 117 ? 12.214 7.295 -27.069 1.00 82.31 117 HIS A N 1
ATOM 941 C CA . HIS A 1 117 ? 11.243 8.109 -26.351 1.00 82.31 117 HIS A CA 1
ATOM 942 C C . HIS A 1 117 ? 11.776 8.411 -24.941 1.00 82.31 117 HIS A C 1
ATOM 944 O O . HIS A 1 117 ? 11.652 7.570 -24.044 1.00 82.31 117 HIS A O 1
ATOM 950 N N . PRO A 1 118 ? 12.432 9.567 -24.733 1.00 81.25 118 PRO A N 1
ATOM 951 C CA . PRO A 1 118 ? 12.787 10.026 -23.397 1.00 81.25 118 PRO A CA 1
ATOM 952 C C . PRO A 1 118 ? 11.525 10.497 -22.668 1.00 81.25 118 PRO A C 1
ATOM 954 O O . PRO A 1 118 ? 10.733 11.259 -23.220 1.00 81.25 118 PRO A O 1
ATOM 957 N N . LEU A 1 119 ? 11.344 10.037 -21.436 1.00 85.25 119 LEU A N 1
ATOM 958 C CA . LEU A 1 119 ? 10.140 10.244 -20.643 1.00 85.25 119 LEU A CA 1
ATOM 959 C C . LEU A 1 119 ? 10.492 10.742 -19.244 1.00 85.25 119 LEU A C 1
ATOM 961 O O . LEU A 1 119 ? 11.324 10.120 -18.583 1.00 85.25 119 LEU A O 1
ATOM 965 N N . PRO A 1 120 ? 9.861 11.822 -18.753 1.00 83.75 120 PRO A N 1
ATOM 966 C CA . PRO A 1 120 ? 10.188 12.367 -17.441 1.00 83.75 120 PRO A CA 1
ATOM 967 C C . PRO A 1 120 ? 9.834 11.403 -16.300 1.00 83.75 120 PRO A C 1
ATOM 969 O O . PRO A 1 120 ? 10.589 11.314 -15.342 1.00 83.75 120 PRO A O 1
ATOM 972 N N . SER A 1 121 ? 8.737 10.649 -16.407 1.00 88.94 121 SER A N 1
ATOM 973 C CA . SER A 1 121 ? 8.149 9.884 -15.295 1.00 88.94 121 SER A CA 1
ATOM 974 C C . SER A 1 121 ? 7.619 8.516 -15.745 1.00 88.94 121 SER A C 1
ATOM 976 O O . SER A 1 121 ? 7.260 8.324 -16.912 1.00 88.94 121 SER A O 1
ATOM 978 N N . LEU A 1 122 ? 7.524 7.566 -14.816 1.00 89.75 122 LEU A N 1
ATOM 979 C CA . LEU A 1 122 ? 6.831 6.288 -14.991 1.00 89.75 122 LEU A CA 1
ATOM 980 C C . LEU A 1 122 ? 5.349 6.476 -15.341 1.00 89.75 122 LEU A C 1
ATOM 982 O O . LEU A 1 122 ? 4.818 5.732 -16.164 1.00 89.75 122 LEU A O 1
ATOM 986 N N . LEU A 1 123 ? 4.693 7.501 -14.793 1.00 89.38 123 LEU A N 1
ATOM 987 C CA . LEU A 1 123 ? 3.306 7.828 -15.132 1.00 89.38 123 LEU A CA 1
ATOM 988 C C . LEU A 1 123 ? 3.181 8.229 -16.602 1.00 89.38 123 LEU A C 1
ATOM 990 O O . LEU A 1 123 ? 2.255 7.798 -17.281 1.00 89.38 123 LEU A O 1
ATOM 994 N N . SER A 1 124 ? 4.154 8.972 -17.141 1.00 88.25 124 SER A N 1
ATOM 995 C CA . SER A 1 124 ? 4.161 9.328 -18.568 1.00 88.25 124 SER A CA 1
ATOM 996 C C . SER A 1 124 ? 4.365 8.112 -19.484 1.00 88.25 124 SER A C 1
ATOM 998 O O . SER A 1 124 ? 3.826 8.068 -20.589 1.00 88.25 124 SER A O 1
ATOM 1000 N N . LEU A 1 125 ? 5.078 7.078 -19.020 1.00 88.75 125 LEU A N 1
ATOM 1001 C CA . LEU A 1 125 ? 5.197 5.810 -19.746 1.00 88.75 125 LEU A CA 1
ATOM 1002 C C . LEU A 1 125 ? 3.837 5.104 -19.862 1.00 88.75 125 LEU A C 1
ATOM 1004 O O . LEU A 1 125 ? 3.508 4.570 -20.926 1.00 88.75 125 LEU A O 1
ATOM 1008 N N . TYR A 1 126 ? 3.033 5.155 -18.802 1.00 90.44 126 TYR A N 1
ATOM 1009 C CA . TYR A 1 126 ? 1.690 4.593 -18.799 1.00 90.44 126 TYR A CA 1
ATOM 1010 C C . TYR A 1 126 ? 0.685 5.472 -19.566 1.00 90.44 126 TYR A C 1
ATOM 1012 O O . TYR A 1 126 ? 0.128 5.022 -20.564 1.00 90.44 126 TYR A O 1
ATOM 1020 N N . HIS A 1 127 ? 0.485 6.730 -19.165 1.00 86.88 127 HIS A N 1
ATOM 1021 C CA . HIS A 1 127 ? -0.562 7.595 -19.720 1.00 86.88 127 HIS A CA 1
ATOM 1022 C C . HIS A 1 127 ? -0.303 8.009 -21.174 1.00 86.88 127 HIS A C 1
ATOM 1024 O O . HIS A 1 127 ? -1.225 7.993 -21.985 1.00 86.88 127 HIS A O 1
ATOM 1030 N N . THR A 1 128 ? 0.940 8.340 -21.538 1.00 85.81 128 THR A N 1
ATOM 1031 C CA . THR A 1 128 ? 1.254 8.840 -22.889 1.00 85.81 128 THR A CA 1
ATOM 1032 C C . THR A 1 128 ? 1.440 7.710 -23.898 1.00 85.81 128 THR A C 1
ATOM 1034 O O . THR A 1 128 ? 1.155 7.872 -25.084 1.00 85.81 128 THR A O 1
ATOM 1037 N N . HIS A 1 129 ? 1.947 6.555 -23.457 1.00 84.00 129 HIS A N 1
ATOM 1038 C CA . HIS A 1 129 ? 2.327 5.466 -24.362 1.00 84.00 129 HIS A CA 1
ATOM 1039 C C . HIS A 1 129 ? 1.557 4.159 -24.169 1.00 84.00 129 HIS A C 1
ATOM 1041 O O . HIS A 1 129 ? 1.768 3.233 -24.958 1.00 84.00 129 HIS A O 1
ATOM 1047 N N . GLY A 1 130 ? 0.675 4.073 -23.170 1.00 84.38 130 GLY A N 1
ATOM 1048 C CA . GLY A 1 130 ? -0.134 2.886 -22.887 1.00 84.38 130 GLY A CA 1
ATOM 1049 C C . GLY A 1 130 ? 0.695 1.667 -22.484 1.00 84.38 130 GLY A C 1
ATOM 1050 O O . GLY A 1 130 ? 0.245 0.532 -22.643 1.00 84.38 130 GLY A O 1
ATOM 1051 N N . VAL A 1 131 ? 1.936 1.867 -22.028 1.00 86.62 131 VAL A N 1
ATOM 1052 C CA . VAL A 1 131 ? 2.818 0.765 -21.639 1.00 86.62 131 VAL A CA 1
ATOM 1053 C C . VAL A 1 131 ? 2.481 0.362 -20.209 1.00 86.62 131 VAL A C 1
ATOM 1055 O O . VAL A 1 131 ? 2.627 1.147 -19.277 1.00 86.62 131 VAL A O 1
ATOM 1058 N N . SER A 1 132 ? 2.025 -0.878 -20.039 1.00 88.25 132 SER A N 1
ATOM 1059 C CA . SER A 1 132 ? 1.757 -1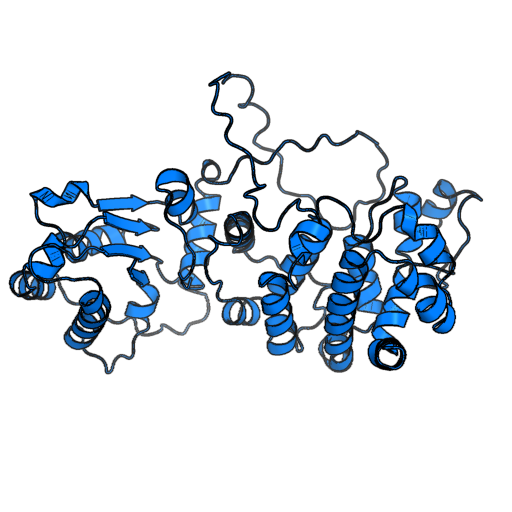.451 -18.719 1.00 88.25 132 SER A CA 1
ATOM 1060 C C . SER A 1 132 ? 3.037 -1.536 -17.890 1.00 88.25 132 SER A C 1
ATOM 1062 O O . SER A 1 132 ? 4.068 -1.975 -18.400 1.00 88.25 132 SER A O 1
ATOM 1064 N N . LEU A 1 133 ? 2.951 -1.171 -16.609 1.00 89.69 133 LEU A N 1
ATOM 1065 C CA . LEU A 1 133 ? 4.058 -1.294 -15.663 1.00 89.69 133 LEU A CA 1
ATOM 1066 C C . LEU A 1 133 ? 4.077 -2.661 -14.953 1.00 89.69 133 LEU A C 1
ATOM 1068 O O . LEU A 1 133 ? 4.976 -2.919 -14.156 1.00 89.69 133 LEU A O 1
ATOM 1072 N N . LYS A 1 134 ? 3.139 -3.566 -15.268 1.00 89.38 134 LYS A N 1
ATOM 1073 C CA . LYS A 1 134 ? 3.086 -4.913 -14.686 1.00 89.38 134 LYS A CA 1
ATOM 1074 C C . LYS A 1 134 ? 4.373 -5.684 -14.967 1.00 89.38 134 LYS A C 1
ATOM 1076 O O . LYS A 1 134 ? 4.829 -5.764 -16.109 1.00 89.38 134 LYS A O 1
ATOM 1081 N N . GLY A 1 135 ? 4.929 -6.290 -13.919 1.00 84.88 135 GLY A N 1
ATOM 1082 C CA . GLY A 1 135 ? 6.175 -7.059 -13.987 1.00 84.88 135 GLY A CA 1
ATOM 1083 C C . GLY A 1 135 ? 7.439 -6.198 -14.058 1.00 84.88 135 GLY A C 1
ATOM 1084 O O . GLY A 1 135 ? 8.512 -6.726 -14.341 1.00 84.88 135 GLY A O 1
ATOM 1085 N N . ILE A 1 136 ? 7.326 -4.884 -13.836 1.00 88.31 136 ILE A N 1
ATOM 1086 C CA . ILE A 1 136 ? 8.477 -4.006 -13.628 1.00 88.31 136 ILE A CA 1
ATOM 1087 C C . ILE A 1 136 ? 8.788 -3.958 -12.136 1.00 88.31 136 ILE A C 1
ATOM 1089 O O . ILE A 1 136 ? 7.988 -3.436 -11.363 1.00 88.31 136 ILE A O 1
ATOM 1093 N N . ASP A 1 137 ? 9.962 -4.453 -11.755 1.00 86.94 137 ASP A N 1
ATOM 1094 C CA . ASP A 1 137 ? 10.498 -4.282 -10.405 1.00 86.94 137 ASP A CA 1
ATOM 1095 C C . ASP A 1 137 ? 11.138 -2.897 -10.284 1.00 86.94 137 ASP A C 1
ATOM 1097 O O . ASP A 1 137 ? 12.123 -2.585 -10.964 1.00 86.94 137 ASP A O 1
ATOM 1101 N N . ILE A 1 138 ? 10.556 -2.048 -9.440 1.00 89.25 138 ILE A N 1
ATOM 1102 C CA . ILE A 1 138 ? 11.051 -0.693 -9.203 1.00 89.25 138 ILE A CA 1
ATOM 1103 C C . ILE A 1 138 ? 12.025 -0.709 -8.022 1.00 89.25 138 ILE A C 1
ATOM 1105 O O . ILE A 1 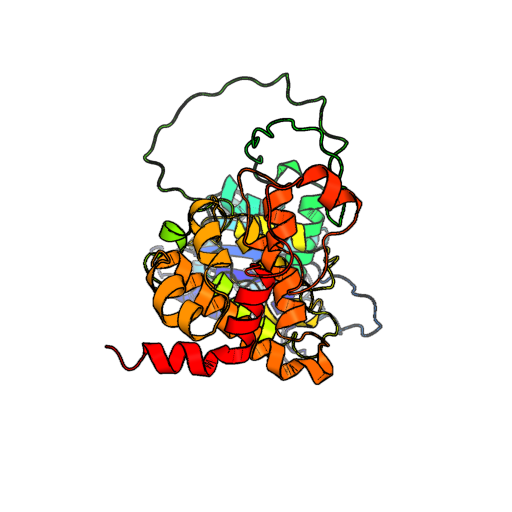138 ? 11.713 -1.257 -6.972 1.00 89.25 138 ILE A O 1
ATOM 1109 N N . SER A 1 139 ? 13.191 -0.066 -8.159 1.00 88.38 139 SER A N 1
ATOM 1110 C CA . SER A 1 139 ? 14.122 0.133 -7.037 1.00 88.38 139 SER A CA 1
ATOM 1111 C C . SER A 1 139 ? 13.784 1.399 -6.232 1.00 88.38 139 SER A C 1
ATOM 1113 O O . SER A 1 139 ? 13.234 2.354 -6.795 1.00 88.38 139 SER A O 1
ATOM 1115 N N . PRO A 1 140 ? 14.174 1.498 -4.945 1.00 87.69 140 PRO A N 1
ATOM 1116 C CA . PRO A 1 140 ? 13.954 2.710 -4.146 1.00 87.69 140 PRO A CA 1
ATOM 1117 C C . PRO A 1 140 ? 14.553 3.983 -4.768 1.00 87.69 140 PRO A C 1
ATOM 1119 O O . PRO A 1 140 ? 13.985 5.070 -4.644 1.00 87.69 140 PRO A O 1
ATOM 1122 N N . SER A 1 141 ? 15.666 3.862 -5.503 1.00 84.81 141 SER A N 1
ATOM 1123 C CA . SER A 1 141 ? 16.272 4.983 -6.237 1.00 84.81 141 SER A CA 1
ATOM 1124 C C . SER A 1 141 ? 15.398 5.501 -7.384 1.00 84.81 141 SER A C 1
ATOM 1126 O O . SER A 1 141 ? 15.293 6.716 -7.577 1.00 84.81 141 SER A O 1
ATOM 1128 N N . VAL A 1 142 ? 14.707 4.610 -8.104 1.00 88.88 142 VAL A N 1
ATOM 1129 C CA . VAL A 1 142 ? 13.718 4.993 -9.123 1.00 88.88 142 VAL A CA 1
ATOM 1130 C C . VAL A 1 142 ? 12.536 5.703 -8.472 1.00 88.88 142 VAL A C 1
ATOM 1132 O O . VAL A 1 142 ? 12.188 6.789 -8.919 1.00 88.88 142 VAL A O 1
ATOM 1135 N N . LEU A 1 143 ? 11.991 5.186 -7.363 1.00 90.75 143 LEU A N 1
ATOM 1136 C CA . LEU A 1 143 ? 10.905 5.864 -6.633 1.00 90.75 143 LEU A CA 1
ATOM 1137 C C . LEU A 1 143 ? 11.310 7.243 -6.105 1.00 90.75 143 LEU A C 1
ATOM 1139 O O . LEU A 1 143 ? 10.516 8.182 -6.142 1.00 90.75 143 LEU A O 1
ATOM 1143 N N . SER A 1 144 ? 12.546 7.378 -5.626 1.00 89.69 144 SER A N 1
ATOM 1144 C CA . SER A 1 144 ? 13.087 8.656 -5.149 1.00 89.69 144 SER A CA 1
ATOM 1145 C C . SER A 1 144 ? 13.152 9.689 -6.272 1.00 89.69 144 SER A C 1
ATOM 1147 O O . SER A 1 144 ? 12.769 10.845 -6.084 1.00 89.69 144 SER A O 1
ATOM 1149 N N . THR A 1 145 ? 13.600 9.255 -7.452 1.00 88.25 145 THR A N 1
ATOM 1150 C CA . THR A 1 145 ? 13.682 10.096 -8.651 1.00 88.25 145 THR A CA 1
ATOM 1151 C C . THR A 1 145 ? 12.288 10.462 -9.160 1.00 88.25 145 THR A C 1
ATOM 1153 O O . THR A 1 145 ? 12.025 11.635 -9.412 1.00 88.25 145 THR A O 1
ATOM 1156 N N . GLU A 1 146 ? 11.374 9.492 -9.226 1.00 90.50 146 GLU A N 1
ATOM 1157 C CA . GLU A 1 146 ? 9.965 9.699 -9.572 1.00 90.50 146 GLU A CA 1
ATOM 1158 C C . GLU A 1 146 ? 9.323 10.738 -8.651 1.00 90.50 146 GLU A C 1
ATOM 1160 O O . GLU A 1 146 ? 8.780 11.729 -9.128 1.00 90.50 146 GLU A O 1
ATOM 1165 N N . SER A 1 147 ? 9.463 10.589 -7.331 1.00 89.56 147 SER A N 1
ATOM 1166 C CA . SER A 1 147 ? 8.901 11.547 -6.375 1.00 89.56 147 SER A CA 1
ATOM 1167 C C . SER A 1 147 ? 9.451 12.960 -6.567 1.00 89.56 147 SER A C 1
ATOM 1169 O O . SER A 1 147 ? 8.701 13.937 -6.515 1.00 89.56 147 SER A O 1
ATOM 1171 N N . ARG A 1 148 ? 10.759 13.093 -6.815 1.00 88.56 148 ARG A N 1
ATOM 1172 C CA . ARG A 1 148 ? 11.364 14.396 -7.101 1.00 88.56 148 ARG A CA 1
ATOM 1173 C C . ARG A 1 148 ? 10.757 15.026 -8.354 1.00 88.56 148 ARG A C 1
ATOM 1175 O O . ARG A 1 148 ? 10.399 16.198 -8.321 1.00 88.56 148 ARG A O 1
ATOM 1182 N N . ILE A 1 149 ? 10.607 14.251 -9.423 1.00 87.75 149 ILE A N 1
ATOM 1183 C CA . ILE A 1 149 ? 10.059 14.741 -10.691 1.00 87.75 149 ILE A CA 1
ATOM 1184 C C . ILE A 1 149 ? 8.592 15.131 -10.543 1.00 87.75 149 ILE A C 1
ATOM 1186 O O . ILE A 1 149 ? 8.211 16.182 -11.038 1.00 87.75 149 ILE A O 1
ATOM 1190 N N . LEU A 1 150 ? 7.785 14.363 -9.809 1.00 86.62 150 LEU A N 1
ATOM 1191 C CA . LEU A 1 150 ? 6.383 14.711 -9.550 1.00 86.62 150 LEU A CA 1
ATOM 1192 C C . LEU A 1 150 ? 6.229 15.980 -8.699 1.00 86.62 150 LEU A C 1
ATOM 1194 O O . LEU A 1 150 ? 5.233 16.685 -8.826 1.00 86.62 150 LEU A O 1
ATOM 1198 N N . LYS A 1 151 ? 7.211 16.301 -7.847 1.00 84.88 151 LYS A N 1
ATOM 1199 C CA . LYS A 1 151 ? 7.248 17.585 -7.127 1.00 84.88 151 LYS A CA 1
ATOM 1200 C C . LYS A 1 151 ? 7.612 18.754 -8.039 1.00 84.88 151 LYS A C 1
ATOM 1202 O O . LYS A 1 151 ? 7.078 19.842 -7.858 1.00 84.88 151 LYS A O 1
ATOM 1207 N N . GLU A 1 152 ? 8.536 18.544 -8.974 1.00 84.94 152 GLU A N 1
ATOM 1208 C CA . GLU A 1 152 ? 8.971 19.567 -9.935 1.00 84.94 152 GLU A CA 1
ATOM 1209 C C . GLU A 1 152 ? 7.928 19.790 -11.051 1.00 84.94 152 GLU A C 1
ATOM 1211 O O . GLU A 1 152 ? 7.771 20.910 -11.530 1.00 84.94 152 GLU A O 1
ATOM 1216 N N . LEU A 1 153 ? 7.199 18.739 -11.439 1.00 84.62 153 LEU A N 1
ATOM 1217 C CA . LEU A 1 153 ? 6.208 18.716 -12.517 1.00 84.62 153 LEU A CA 1
ATOM 1218 C C . LEU A 1 153 ? 4.873 18.125 -12.016 1.00 84.62 153 LEU A C 1
ATOM 1220 O O . LEU A 1 153 ? 4.546 16.979 -12.343 1.00 84.62 153 LEU A O 1
ATOM 1224 N N . PRO A 1 154 ? 4.084 18.886 -11.235 1.00 82.12 154 PRO A N 1
ATOM 1225 C CA . PRO A 1 154 ? 2.818 18.406 -10.675 1.00 82.12 154 PRO A CA 1
ATOM 1226 C C . PRO A 1 154 ? 1.757 18.090 -11.741 1.00 82.12 154 PRO A C 1
ATOM 1228 O O . PRO A 1 154 ? 0.886 17.263 -11.488 1.00 82.12 154 PRO A O 1
ATOM 1231 N N . ASP A 1 155 ? 1.859 18.671 -12.941 1.00 80.75 155 ASP A N 1
ATOM 1232 C CA . ASP A 1 155 ? 0.941 18.441 -14.071 1.00 80.75 155 ASP A CA 1
ATOM 1233 C C . ASP A 1 155 ? 0.929 16.985 -14.572 1.00 80.75 155 ASP A C 1
ATOM 1235 O O . ASP A 1 155 ? 0.034 16.581 -15.311 1.00 80.75 155 ASP A O 1
ATOM 1239 N N . LEU A 1 156 ? 1.937 16.189 -14.198 1.00 78.56 156 LEU A N 1
ATOM 1240 C CA . LEU A 1 156 ? 2.012 14.765 -14.531 1.00 78.56 156 LEU A CA 1
ATOM 1241 C C . LEU A 1 156 ? 1.105 13.896 -13.651 1.00 78.56 156 LEU A C 1
ATOM 1243 O O . LEU A 1 156 ? 0.870 12.736 -13.991 1.00 78.56 156 LEU A O 1
ATOM 1247 N N . LEU A 1 157 ? 0.630 14.424 -12.519 1.00 76.44 157 LEU A N 1
ATOM 1248 C CA . LEU A 1 157 ? -0.318 13.725 -11.663 1.00 76.44 157 LEU A CA 1
ATOM 1249 C C . LEU A 1 157 ? -1.711 13.739 -12.307 1.00 76.44 157 LEU A C 1
ATOM 1251 O O . LEU A 1 157 ? -2.113 14.752 -12.884 1.00 76.44 157 LEU A O 1
ATOM 1255 N N . PRO A 1 158 ? -2.482 12.645 -12.191 1.00 65.25 158 PRO A N 1
ATOM 1256 C CA . PRO A 1 158 ? -3.861 12.641 -12.652 1.00 65.25 158 PRO A CA 1
ATOM 1257 C C . PRO A 1 158 ? -4.665 13.732 -11.929 1.00 65.25 158 PRO A C 1
ATOM 1259 O O . PRO A 1 158 ? -4.517 13.949 -10.722 1.00 65.25 158 PRO A O 1
ATOM 1262 N N . ALA A 1 159 ? -5.525 14.434 -12.672 1.00 56.09 159 ALA A N 1
ATOM 1263 C CA . ALA A 1 159 ? -6.415 15.437 -12.100 1.00 56.09 159 ALA A CA 1
ATOM 1264 C C . ALA A 1 159 ? -7.341 14.767 -11.074 1.00 56.09 159 ALA A C 1
ATOM 1266 O O . ALA A 1 159 ? -8.107 13.865 -11.419 1.00 56.09 159 ALA A O 1
ATOM 1267 N N . LYS A 1 160 ? -7.282 15.201 -9.809 1.00 50.06 160 LYS A N 1
ATOM 1268 C CA . LYS A 1 160 ? -8.206 14.703 -8.784 1.00 50.06 160 LYS A CA 1
ATOM 1269 C C . LYS A 1 160 ? -9.640 15.072 -9.181 1.00 50.06 160 LYS A C 1
ATOM 1271 O O . LYS A 1 160 ? -9.882 16.242 -9.488 1.00 50.06 160 LYS A O 1
ATOM 1276 N N . PRO A 1 161 ? -10.607 14.139 -9.144 1.00 35.59 161 PRO A N 1
ATOM 1277 C CA . PRO A 1 161 ? -12.006 14.519 -9.246 1.00 35.59 161 PRO A CA 1
ATOM 1278 C C . PRO A 1 161 ? -12.347 15.438 -8.067 1.00 35.59 161 PRO A C 1
ATOM 1280 O O . PRO A 1 161 ? -11.998 15.150 -6.921 1.00 35.59 161 PRO A O 1
ATOM 1283 N N . ALA A 1 162 ? -12.997 16.567 -8.351 1.00 33.22 162 ALA A N 1
ATOM 1284 C CA . ALA A 1 162 ? -13.481 17.480 -7.326 1.00 33.22 162 ALA A CA 1
ATOM 1285 C C . ALA A 1 162 ? -14.572 16.776 -6.502 1.00 33.22 162 ALA A C 1
ATOM 1287 O O . ALA A 1 162 ? -15.732 16.717 -6.905 1.00 33.22 162 ALA A O 1
ATOM 1288 N N . LEU A 1 163 ? -14.197 16.211 -5.355 1.00 33.88 163 LEU A N 1
ATOM 1289 C CA . LEU A 1 163 ? -15.148 15.792 -4.331 1.00 33.88 163 LEU A CA 1
ATOM 1290 C C . LEU A 1 163 ? -15.832 17.053 -3.793 1.00 33.88 163 LEU A C 1
ATOM 1292 O O . LEU A 1 163 ? -15.182 17.906 -3.187 1.00 33.88 163 LEU A O 1
ATOM 1296 N N . LYS A 1 164 ? -17.140 17.182 -4.045 1.00 27.56 164 LYS A N 1
ATOM 1297 C CA . LYS A 1 164 ? -17.999 18.186 -3.405 1.00 27.56 164 LYS A CA 1
ATOM 1298 C C . LYS A 1 164 ? -17.909 17.984 -1.891 1.00 27.56 164 LYS A C 1
ATOM 1300 O O . LYS A 1 164 ? -18.516 17.059 -1.362 1.00 27.56 164 LYS A O 1
ATOM 1305 N N . ARG A 1 165 ? -17.165 18.843 -1.194 1.00 28.53 165 ARG A N 1
ATOM 1306 C CA . ARG A 1 165 ? -17.340 19.010 0.250 1.00 28.53 165 ARG A CA 1
ATOM 1307 C C . ARG A 1 165 ? -18.670 19.727 0.462 1.00 28.53 165 ARG A C 1
ATOM 1309 O O . ARG A 1 165 ? -18.883 20.799 -0.094 1.00 28.53 165 ARG A O 1
ATOM 1316 N N . MET A 1 166 ? -19.575 19.093 1.202 1.00 28.42 166 MET A N 1
ATOM 1317 C CA . MET A 1 166 ? -20.674 19.795 1.856 1.00 28.42 166 MET A CA 1
ATOM 1318 C C . MET A 1 166 ? -20.053 20.649 2.957 1.00 28.42 166 MET A C 1
ATOM 1320 O O . MET A 1 166 ? -19.345 20.137 3.823 1.00 28.42 166 MET A O 1
ATOM 1324 N N . ASP A 1 167 ? -20.273 21.955 2.870 1.00 27.27 167 ASP A N 1
ATOM 1325 C CA . ASP A 1 167 ? -19.840 22.906 3.880 1.00 27.27 167 ASP A CA 1
ATOM 1326 C C . ASP A 1 167 ? -20.623 22.647 5.170 1.00 27.27 167 ASP A C 1
ATOM 1328 O O . ASP A 1 167 ? -21.852 22.710 5.213 1.00 27.27 167 ASP A O 1
ATOM 1332 N N . SER A 1 168 ? -19.912 22.314 6.238 1.00 27.77 168 SER A N 1
ATOM 1333 C CA . SER A 1 168 ? -20.439 22.332 7.598 1.00 27.77 168 SER A CA 1
ATOM 1334 C C . SER A 1 168 ? -19.319 22.826 8.497 1.00 27.77 168 SER A C 1
ATOM 1336 O O . SER A 1 168 ? -18.388 22.101 8.847 1.00 27.77 168 SER A O 1
ATOM 1338 N N . GLU A 1 169 ? -19.375 24.121 8.795 1.00 29.31 169 GLU A N 1
ATOM 1339 C CA . GLU A 1 169 ? -18.539 24.782 9.787 1.00 29.31 169 GLU A CA 1
ATOM 1340 C C . GLU A 1 169 ? -18.850 24.208 11.176 1.00 29.31 169 GLU A C 1
ATOM 1342 O O . GLU A 1 169 ? -19.698 24.706 11.910 1.00 29.31 169 GLU A O 1
ATOM 1347 N N . SER A 1 170 ? -18.150 23.145 11.562 1.00 27.92 170 SER A N 1
ATOM 1348 C CA . SER A 1 170 ? -18.014 22.762 12.967 1.00 27.92 170 SER A CA 1
ATOM 1349 C C . SER A 1 170 ? -16.569 22.373 13.241 1.00 27.92 170 SER A C 1
ATOM 1351 O O . SER A 1 170 ? -16.124 21.231 13.114 1.00 27.92 170 SER A O 1
ATOM 1353 N N . SER A 1 171 ? -15.817 23.401 13.593 1.00 32.19 171 SER A N 1
ATOM 1354 C CA . SER A 1 171 ? -14.457 23.382 14.099 1.00 32.19 171 SER A CA 1
ATOM 1355 C C . SER A 1 171 ? -14.337 22.565 15.392 1.00 32.19 171 SER A C 1
ATOM 1357 O O . SER A 1 171 ? -14.412 23.149 16.465 1.00 32.19 171 SER A O 1
ATOM 1359 N N . LEU A 1 172 ? -14.118 21.245 15.304 1.00 30.47 172 LEU A N 1
ATOM 1360 C CA . LEU A 1 172 ? -13.518 20.436 16.388 1.00 30.47 172 LEU A CA 1
ATOM 1361 C C . LEU A 1 172 ? -12.707 19.200 15.932 1.00 30.47 172 LEU A C 1
ATOM 1363 O O . LEU A 1 172 ? -11.955 18.663 16.740 1.00 30.47 172 LEU A O 1
ATOM 1367 N N . ALA A 1 173 ? -12.720 18.799 14.655 1.00 36.44 173 ALA A N 1
ATOM 1368 C CA . ALA A 1 173 ? -11.912 17.671 14.152 1.00 36.44 173 ALA A CA 1
ATOM 1369 C C . ALA A 1 173 ? -10.499 18.074 13.659 1.00 36.44 173 ALA A C 1
ATOM 1371 O O . ALA A 1 173 ? -9.957 17.504 12.714 1.00 36.44 173 ALA A O 1
ATOM 1372 N N . SER A 1 174 ? -9.878 19.074 14.294 1.00 31.30 174 SER A N 1
ATOM 1373 C CA . SER A 1 174 ? -8.516 19.526 13.968 1.00 31.30 174 SER A CA 1
ATOM 1374 C C . SER A 1 174 ? -7.465 18.759 14.775 1.00 31.30 174 SER A C 1
ATOM 1376 O O . SER A 1 174 ? -6.767 19.330 15.609 1.00 31.30 174 SER A O 1
ATOM 1378 N N . TRP A 1 175 ? -7.370 17.445 14.568 1.00 34.84 175 TRP A N 1
ATOM 1379 C CA . TRP A 1 175 ? -6.212 16.656 14.995 1.00 34.84 175 TRP A CA 1
ATOM 1380 C C . TRP A 1 175 ? -5.676 15.886 13.781 1.00 34.84 175 TRP A C 1
ATOM 1382 O O . TRP A 1 175 ? -6.085 14.769 13.496 1.00 34.84 175 TRP A O 1
ATOM 1392 N N . GLY A 1 176 ? -4.724 16.498 13.067 1.00 31.55 176 GLY A N 1
ATOM 1393 C CA . GLY A 1 176 ? -3.614 15.733 12.489 1.00 31.55 176 GLY A CA 1
ATOM 1394 C C . GLY A 1 176 ? -3.395 15.720 10.978 1.00 31.55 176 GLY A C 1
ATOM 1395 O O . GLY A 1 176 ? -2.321 15.279 10.585 1.00 31.55 176 GLY A O 1
ATOM 1396 N N . TYR A 1 177 ? -4.291 16.225 10.125 1.00 34.38 177 TYR A N 1
ATOM 1397 C CA . TYR A 1 177 ? -4.030 16.262 8.677 1.00 34.38 177 TYR A CA 1
ATOM 1398 C C . TYR A 1 177 ? -4.700 17.461 8.009 1.00 34.38 177 TYR A C 1
ATOM 1400 O O . TYR A 1 177 ? -5.885 17.400 7.737 1.00 34.38 177 TYR A O 1
ATOM 1408 N N . HIS A 1 178 ? -3.948 18.532 7.730 1.00 29.98 178 HIS A N 1
ATOM 1409 C CA . HIS A 1 178 ? -4.147 19.424 6.575 1.00 29.98 178 HIS A CA 1
ATOM 1410 C C . HIS A 1 178 ? -3.079 20.531 6.569 1.00 29.98 178 HIS A C 1
ATOM 1412 O O . HIS A 1 178 ? -3.223 21.541 7.243 1.00 29.98 178 HIS A O 1
ATOM 1418 N N . THR A 1 179 ? -2.033 20.366 5.755 1.00 29.22 179 THR A N 1
ATOM 1419 C CA . THR A 1 179 ? -1.241 21.473 5.183 1.00 29.22 179 THR A CA 1
ATOM 1420 C C . THR A 1 179 ? -0.492 20.972 3.951 1.00 29.22 179 THR A C 1
ATOM 1422 O O . THR A 1 179 ? 0.693 20.700 4.040 1.00 29.22 179 THR A O 1
ATOM 1425 N N . ILE A 1 180 ? -1.188 20.833 2.812 1.00 33.19 180 ILE A N 1
ATOM 1426 C CA . ILE A 1 180 ? -0.728 21.318 1.492 1.00 33.19 180 ILE A CA 1
ATOM 1427 C C . ILE A 1 180 ? -1.980 21.500 0.612 1.00 33.19 180 ILE A C 1
ATOM 1429 O O . ILE A 1 180 ? -2.443 20.543 0.003 1.00 33.19 180 ILE A O 1
ATOM 1433 N N . SER A 1 181 ? -2.552 22.705 0.565 1.00 34.66 181 SER A N 1
ATOM 1434 C CA . SER A 1 181 ? -3.276 23.212 -0.614 1.00 34.66 181 SER A CA 1
ATOM 1435 C C . SER A 1 181 ? -3.623 24.684 -0.403 1.00 34.66 181 SER A C 1
ATOM 1437 O O . SER A 1 181 ? -4.698 25.017 0.079 1.00 34.66 181 SER A O 1
ATOM 1439 N N . SER A 1 182 ? -2.694 25.570 -0.744 1.00 32.50 182 SER A N 1
ATOM 1440 C CA . SER A 1 182 ? -2.995 26.992 -0.929 1.00 32.50 182 SER A CA 1
ATOM 1441 C C . SER A 1 182 ? -1.956 27.603 -1.870 1.00 32.50 182 SER A C 1
ATOM 1443 O O . SER A 1 182 ? -1.024 28.270 -1.425 1.00 32.50 182 SER A O 1
ATOM 1445 N N . ALA A 1 183 ? -2.065 27.292 -3.166 1.00 30.67 183 ALA A N 1
ATOM 1446 C CA . ALA A 1 183 ? -1.355 28.022 -4.228 1.00 30.67 183 ALA A CA 1
ATOM 1447 C C . ALA A 1 183 ? -1.898 27.807 -5.661 1.00 30.67 183 ALA A C 1
ATOM 1449 O O . ALA A 1 183 ? -1.339 28.380 -6.590 1.00 30.67 183 ALA A O 1
ATOM 1450 N N . VAL A 1 184 ? -2.951 27.009 -5.896 1.00 35.25 184 VAL A N 1
ATOM 1451 C CA . VAL A 1 184 ? -3.413 26.697 -7.271 1.00 35.25 184 VAL A CA 1
ATOM 1452 C C . VAL A 1 184 ? -4.927 26.869 -7.397 1.00 35.25 184 VAL A C 1
ATOM 1454 O O . VAL A 1 184 ? -5.646 25.963 -7.794 1.00 35.25 184 VAL A O 1
ATOM 1457 N N . GLU A 1 185 ? -5.430 28.044 -7.025 1.00 31.33 185 GLU A N 1
ATOM 1458 C CA . GLU A 1 185 ? -6.876 28.329 -7.031 1.00 31.33 185 GLU A CA 1
ATOM 1459 C C . GLU A 1 185 ? -7.299 29.385 -8.062 1.00 31.33 185 GLU A C 1
ATOM 1461 O O . GLU A 1 185 ? -8.451 29.796 -8.091 1.00 31.33 185 GLU A O 1
ATOM 1466 N N . THR A 1 186 ? -6.403 29.829 -8.954 1.00 31.53 186 THR A N 1
ATOM 1467 C CA . THR A 1 186 ? -6.702 30.997 -9.816 1.00 31.53 186 THR A CA 1
ATOM 1468 C C . THR A 1 186 ? -6.481 30.784 -11.319 1.00 31.53 186 THR A C 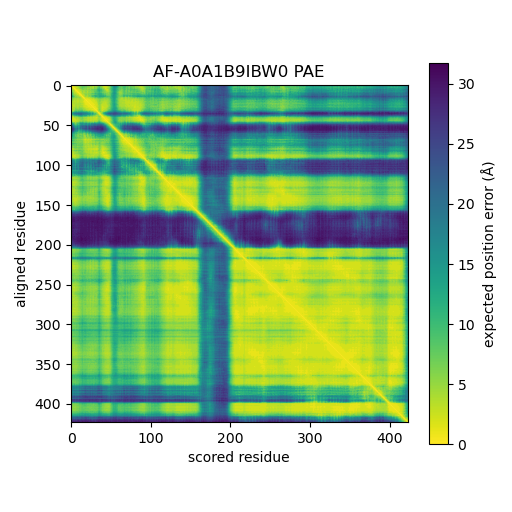1
ATOM 1470 O O . THR A 1 186 ? -6.656 31.721 -12.087 1.00 31.53 186 THR A O 1
ATOM 1473 N N . ALA A 1 187 ? -6.154 29.575 -11.789 1.00 29.17 187 ALA A N 1
ATOM 1474 C CA . ALA A 1 187 ? -5.866 29.348 -13.218 1.00 29.17 187 ALA A CA 1
ATOM 1475 C C . ALA A 1 187 ? -6.852 28.420 -13.959 1.00 29.17 187 ALA A C 1
ATOM 1477 O O . ALA A 1 187 ? -6.814 28.347 -15.185 1.00 29.17 187 ALA A O 1
ATOM 1478 N N . ALA A 1 188 ? -7.757 27.727 -13.259 1.00 27.70 188 ALA A N 1
ATOM 1479 C CA . ALA A 1 188 ? -8.581 26.672 -13.863 1.00 27.70 188 ALA A CA 1
ATOM 1480 C C . ALA A 1 188 ? -9.864 27.160 -14.574 1.00 27.70 188 ALA A C 1
ATOM 1482 O O . ALA A 1 188 ? -10.612 26.344 -15.105 1.00 27.70 188 ALA A O 1
ATOM 1483 N N . SER A 1 189 ? -10.136 28.468 -14.626 1.00 28.05 189 SER A N 1
ATOM 1484 C CA . SER A 1 189 ? -11.396 29.002 -15.170 1.00 28.05 189 SER A CA 1
ATOM 1485 C C . SER A 1 189 ? -11.396 29.318 -16.674 1.00 28.05 189 SER A C 1
ATOM 1487 O O . SER A 1 189 ? -12.396 29.837 -17.162 1.00 28.05 189 SER A O 1
ATOM 1489 N N . TYR A 1 190 ? -10.341 28.992 -17.437 1.00 30.95 190 TYR A N 1
ATOM 1490 C CA . TYR A 1 190 ? -10.236 29.430 -18.844 1.00 30.95 190 TYR A CA 1
ATOM 1491 C C . TYR A 1 190 ? -10.093 28.358 -19.931 1.00 30.95 190 TYR A C 1
ATOM 1493 O O . TYR A 1 190 ? -10.021 28.725 -21.101 1.00 30.95 190 TYR A O 1
ATOM 1501 N N . LEU A 1 191 ? -10.116 27.057 -19.633 1.00 32.03 191 LEU A N 1
ATOM 1502 C CA . LEU A 1 191 ? -10.017 26.043 -20.694 1.00 32.03 191 LEU A CA 1
ATOM 1503 C C . LEU A 1 191 ? -11.204 25.085 -20.683 1.00 32.03 191 LEU A C 1
ATOM 1505 O O . LEU A 1 191 ? -11.235 24.076 -19.986 1.00 32.03 191 LEU A O 1
ATOM 1509 N N . GLY A 1 192 ? -12.197 25.452 -21.491 1.00 28.50 192 GLY A N 1
ATOM 1510 C CA . GLY A 1 192 ? -13.319 24.607 -21.852 1.00 28.50 192 GLY A CA 1
ATOM 1511 C C . GLY A 1 192 ? -12.973 23.572 -22.928 1.00 28.50 192 GLY A C 1
ATOM 1512 O O . GLY A 1 192 ? -12.200 23.828 -23.844 1.00 28.50 192 GLY A O 1
ATOM 1513 N N . MET A 1 193 ? -13.667 22.442 -22.801 1.00 32.25 193 MET A N 1
ATOM 1514 C CA . MET A 1 193 ? -14.224 21.586 -23.854 1.00 32.25 193 MET A CA 1
ATOM 1515 C C . MET A 1 193 ? -13.284 20.918 -24.870 1.00 32.25 193 MET A C 1
ATOM 1517 O O . MET A 1 193 ? -12.872 21.507 -25.863 1.00 32.25 193 MET A O 1
ATOM 1521 N N . ALA A 1 194 ? -13.162 19.596 -24.727 1.00 28.31 194 ALA A N 1
ATOM 1522 C CA . ALA A 1 194 ? -13.114 18.675 -25.859 1.00 28.31 194 ALA A CA 1
ATOM 1523 C C . ALA A 1 194 ? -13.978 17.440 -25.542 1.00 28.31 194 ALA A C 1
ATOM 1525 O O . ALA A 1 194 ? -13.834 16.817 -24.491 1.00 28.31 194 ALA A O 1
ATOM 1526 N N . GLN A 1 195 ? -14.924 17.151 -26.436 1.00 30.03 195 GLN A N 1
ATOM 1527 C CA . GLN A 1 195 ? -15.890 16.055 -26.369 1.00 30.03 195 GLN A CA 1
ATOM 1528 C C . GLN A 1 195 ? -15.258 14.687 -26.673 1.00 30.03 195 GLN A C 1
ATOM 1530 O O . GLN A 1 195 ? -14.436 14.571 -27.576 1.00 30.03 195 GLN A O 1
ATOM 1535 N N . GLY A 1 196 ? -15.798 13.657 -26.011 1.00 28.48 196 GLY A N 1
ATOM 1536 C CA . GLY A 1 196 ? -16.295 12.448 -26.675 1.00 28.48 196 GLY A CA 1
ATOM 1537 C C . GLY A 1 196 ? -15.315 11.299 -26.909 1.00 28.48 196 GLY A C 1
ATOM 1538 O O . GLY A 1 196 ? -14.593 11.292 -27.895 1.00 28.48 196 GLY A O 1
ATOM 1539 N N . HIS A 1 197 ? -15.420 10.261 -26.075 1.00 27.81 197 HIS A N 1
ATOM 1540 C CA . HIS A 1 197 ? -15.577 8.880 -26.544 1.00 27.81 197 HIS A CA 1
ATOM 1541 C C . HIS A 1 197 ? -16.113 8.020 -25.388 1.00 27.81 197 HIS A C 1
ATOM 1543 O O . HIS A 1 197 ? -15.395 7.728 -24.432 1.00 27.81 197 HIS A O 1
ATOM 1549 N N . ASP A 1 198 ? -17.390 7.646 -25.484 1.00 34.06 198 ASP A N 1
ATOM 1550 C CA . ASP A 1 198 ? -18.005 6.603 -24.668 1.00 34.06 198 ASP A CA 1
ATOM 1551 C C . ASP A 1 198 ? -17.473 5.239 -25.122 1.00 34.06 198 ASP A C 1
ATOM 1553 O O . ASP A 1 198 ? -17.676 4.807 -26.257 1.00 34.06 198 ASP A O 1
ATOM 1557 N N . LEU A 1 199 ? -16.760 4.581 -24.215 1.00 34.31 199 LEU A N 1
ATOM 1558 C CA . LEU A 1 199 ? -16.485 3.151 -24.211 1.00 34.31 199 LEU A CA 1
ATOM 1559 C C . LEU A 1 199 ? -16.771 2.691 -22.782 1.00 34.31 199 LEU A C 1
ATOM 1561 O O . LEU A 1 199 ? -16.308 3.331 -21.836 1.00 34.31 199 LEU A O 1
ATOM 1565 N N . GLU A 1 200 ? -17.561 1.629 -22.657 1.00 33.62 200 GLU A N 1
ATOM 1566 C CA . GLU A 1 200 ? -17.962 0.950 -21.422 1.00 33.62 200 GLU A CA 1
ATOM 1567 C C . GLU A 1 200 ? -16.858 1.018 -20.350 1.00 33.62 200 GLU A C 1
ATOM 1569 O O . GLU A 1 200 ? -15.785 0.420 -20.474 1.00 33.62 200 GLU A O 1
ATOM 1574 N N . LYS A 1 201 ? -17.086 1.839 -19.318 1.00 38.47 201 LYS A N 1
ATOM 1575 C CA . LYS A 1 201 ? -16.139 2.046 -18.222 1.00 38.47 201 LYS A CA 1
ATOM 1576 C C . LYS A 1 201 ? -16.285 0.899 -17.227 1.00 38.47 201 LYS A C 1
ATOM 1578 O O . LYS A 1 201 ? -16.936 1.057 -16.203 1.00 38.47 201 LYS A O 1
ATOM 1583 N N . GLU A 1 202 ? -15.630 -0.230 -17.495 1.00 42.53 202 GLU A N 1
ATOM 1584 C CA . GLU A 1 202 ? -15.012 -0.957 -16.380 1.00 42.53 202 GLU A CA 1
ATOM 1585 C C . GLU A 1 202 ? -14.218 0.082 -15.585 1.00 42.53 202 GLU A C 1
ATOM 1587 O O . GLU A 1 202 ? -13.447 0.846 -16.182 1.00 42.53 202 GLU A O 1
ATOM 1592 N N . ASP A 1 203 ? -14.462 0.194 -14.282 1.00 51.28 203 ASP A N 1
ATOM 1593 C CA . ASP A 1 203 ? -13.809 1.203 -13.460 1.00 51.28 203 ASP A CA 1
ATOM 1594 C C . ASP A 1 203 ? -12.311 0.875 -13.415 1.00 51.28 203 ASP A C 1
ATOM 1596 O O . ASP A 1 203 ? -11.852 0.044 -12.643 1.00 51.28 203 ASP A O 1
ATOM 1600 N N . LYS A 1 204 ? -11.525 1.447 -14.334 1.00 63.47 204 LYS A N 1
ATOM 1601 C CA . LYS A 1 204 ? -10.076 1.223 -14.495 1.00 63.47 204 LYS A CA 1
ATOM 1602 C C . LYS A 1 204 ? -9.286 2.082 -13.509 1.00 63.47 204 LYS A C 1
ATOM 1604 O O . LYS A 1 204 ? -8.287 2.696 -13.874 1.00 63.47 204 LYS A O 1
ATOM 1609 N N . ARG A 1 205 ? -9.761 2.194 -12.272 1.00 78.12 205 ARG A N 1
ATOM 1610 C CA . ARG A 1 205 ? -9.066 2.916 -11.202 1.00 78.12 205 ARG A CA 1
ATOM 1611 C C . ARG A 1 205 ? -8.105 1.992 -10.469 1.00 78.12 205 ARG A C 1
ATOM 1613 O O . ARG A 1 205 ? -8.262 0.769 -10.518 1.00 78.12 205 ARG A O 1
ATOM 1620 N N . GLY A 1 206 ? -7.106 2.572 -9.815 1.00 89.12 206 GLY A N 1
ATOM 1621 C CA . GLY A 1 206 ? -6.236 1.863 -8.887 1.00 89.12 206 GLY A CA 1
ATOM 1622 C C . GLY A 1 206 ? -6.961 1.487 -7.601 1.00 89.12 206 GLY A C 1
ATOM 1623 O O . GLY A 1 206 ? -8.114 1.072 -7.634 1.00 89.12 206 GLY A O 1
ATOM 1624 N N . TYR A 1 207 ? -6.286 1.610 -6.463 1.00 91.44 207 TYR A N 1
ATOM 1625 C CA . TYR A 1 207 ? -6.868 1.219 -5.175 1.00 91.44 207 TYR A CA 1
ATOM 1626 C C . TYR A 1 207 ? -7.764 2.283 -4.534 1.00 91.44 207 TYR A C 1
ATOM 1628 O O . TYR A 1 207 ? -8.563 1.957 -3.662 1.00 91.44 207 TYR A O 1
ATOM 1636 N N . TRP A 1 208 ? -7.624 3.546 -4.931 1.00 91.44 208 TRP A N 1
ATOM 1637 C CA . TRP A 1 208 ? -8.285 4.664 -4.263 1.00 91.44 208 TRP A CA 1
ATOM 1638 C C . TRP A 1 208 ? -9.711 4.873 -4.780 1.00 91.44 208 TRP A C 1
ATOM 1640 O O . TRP A 1 208 ? -9.968 4.832 -5.984 1.00 91.44 208 TRP A O 1
ATOM 1650 N N . GLY A 1 209 ? -10.632 5.160 -3.866 1.00 89.31 209 GLY A N 1
ATOM 1651 C CA . GLY A 1 209 ? -12.024 5.506 -4.143 1.00 89.31 209 GLY A CA 1
ATOM 1652 C C . GLY A 1 209 ? -12.854 4.357 -4.700 1.00 89.31 209 GLY A C 1
ATOM 1653 O O . GLY A 1 209 ? -13.811 4.627 -5.421 1.00 89.31 209 GLY A O 1
ATOM 1654 N N . ARG A 1 210 ? -12.466 3.105 -4.433 1.00 90.25 210 ARG A N 1
ATOM 1655 C CA . ARG A 1 210 ? -13.174 1.905 -4.892 1.00 90.25 210 ARG A CA 1
ATOM 1656 C C . ARG A 1 210 ? -14.106 1.343 -3.831 1.00 90.25 210 ARG A C 1
ATOM 1658 O O . ARG A 1 210 ? -13.840 1.475 -2.637 1.00 90.25 210 ARG A O 1
ATOM 1665 N N . GLU A 1 211 ? -15.150 0.672 -4.305 1.00 91.31 211 GLU A N 1
ATOM 1666 C CA . GLU A 1 211 ? -16.037 -0.130 -3.469 1.00 91.31 211 GLU A CA 1
ATOM 1667 C C . GLU A 1 211 ? -15.322 -1.384 -2.968 1.00 91.31 211 GLU A C 1
ATOM 1669 O O . GLU A 1 211 ? -14.457 -1.958 -3.642 1.00 91.31 211 GLU A O 1
ATOM 1674 N N . LEU A 1 212 ? -15.676 -1.788 -1.751 1.00 91.12 212 LEU A N 1
ATOM 1675 C CA . LEU A 1 212 ? -15.055 -2.916 -1.078 1.00 91.12 212 LEU A CA 1
ATOM 1676 C C . LEU A 1 212 ? -15.377 -4.237 -1.790 1.00 91.12 212 LEU A C 1
ATOM 1678 O O . LEU A 1 212 ? -14.472 -5.036 -2.026 1.00 91.12 212 LEU A O 1
ATOM 1682 N N . ASP A 1 213 ? -16.632 -4.411 -2.205 1.00 91.00 213 ASP A N 1
ATOM 1683 C CA . ASP A 1 213 ? -17.115 -5.595 -2.923 1.00 91.00 213 ASP A CA 1
ATOM 1684 C C . ASP A 1 213 ? -16.360 -5.802 -4.246 1.00 91.00 213 ASP A C 1
ATOM 1686 O O . ASP A 1 213 ? -15.969 -6.917 -4.594 1.00 91.00 213 ASP A O 1
ATOM 1690 N N . ASP A 1 214 ? -16.065 -4.713 -4.960 1.00 90.19 214 ASP A N 1
ATOM 1691 C CA . ASP A 1 214 ? -15.295 -4.751 -6.205 1.00 90.19 214 ASP A CA 1
ATOM 1692 C C . ASP A 1 214 ? -13.823 -5.117 -5.983 1.00 90.19 214 ASP A C 1
ATOM 1694 O O . ASP A 1 214 ? -13.217 -5.799 -6.812 1.00 90.19 214 ASP A O 1
ATOM 1698 N N . LEU A 1 215 ? -13.229 -4.668 -4.874 1.00 90.50 215 LEU A N 1
ATOM 1699 C CA . LEU A 1 215 ? -11.847 -4.990 -4.519 1.00 90.50 215 LEU A CA 1
ATOM 1700 C C . LEU A 1 215 ? -11.684 -6.428 -4.015 1.00 90.50 215 LEU A C 1
ATOM 1702 O O . LEU A 1 215 ? -10.606 -6.999 -4.186 1.00 90.50 215 LEU A O 1
ATOM 1706 N N . LEU A 1 216 ? -12.720 -6.990 -3.387 1.00 88.00 216 LEU A N 1
ATOM 1707 C CA . LEU A 1 216 ? -12.675 -8.277 -2.685 1.00 88.00 216 LEU A CA 1
ATOM 1708 C C . LEU A 1 216 ? -13.414 -9.413 -3.394 1.00 88.00 216 LEU A C 1
ATOM 1710 O O . LEU A 1 216 ? -13.437 -10.519 -2.861 1.00 88.00 216 LEU A O 1
ATOM 1714 N N . ARG A 1 217 ? -13.959 -9.171 -4.594 1.00 79.94 217 ARG A N 1
ATOM 1715 C CA . ARG A 1 217 ? -14.753 -10.136 -5.376 1.00 79.94 217 ARG A CA 1
ATOM 1716 C C . ARG A 1 217 ? -14.146 -11.542 -5.449 1.00 79.94 217 ARG A C 1
ATOM 1718 O O . ARG A 1 217 ? -14.878 -12.517 -5.326 1.00 79.94 217 ARG A O 1
ATOM 1725 N N . ASP A 1 218 ? -12.830 -11.639 -5.648 1.00 75.06 218 ASP A N 1
ATOM 1726 C CA . ASP A 1 218 ? -12.140 -12.927 -5.807 1.00 75.06 218 ASP A CA 1
ATOM 1727 C C . ASP A 1 218 ? -11.249 -13.290 -4.606 1.00 75.06 218 ASP A C 1
ATOM 1729 O O . ASP A 1 218 ? -11.076 -14.467 -4.294 1.00 75.06 218 ASP A O 1
ATOM 1733 N N . SER A 1 219 ? -10.597 -12.302 -3.978 1.00 86.81 219 SER A N 1
ATOM 1734 C CA . SER A 1 219 ? -9.623 -12.507 -2.894 1.00 86.81 219 SER A CA 1
ATOM 1735 C C . SER A 1 219 ? -9.128 -11.182 -2.300 1.00 86.81 219 SER A C 1
ATOM 1737 O O . SER A 1 219 ? -9.417 -10.100 -2.808 1.00 86.81 219 SER A O 1
ATOM 1739 N N . ILE A 1 220 ? -8.319 -11.269 -1.239 1.00 91.56 220 ILE A N 1
ATOM 1740 C CA . ILE A 1 220 ? -7.619 -10.123 -0.642 1.00 91.56 220 ILE A CA 1
ATOM 1741 C C . ILE A 1 220 ? -6.684 -9.469 -1.681 1.00 91.56 220 ILE A C 1
ATOM 1743 O O . ILE A 1 220 ? -5.865 -10.174 -2.282 1.00 91.56 220 ILE A O 1
ATOM 1747 N N . PRO A 1 221 ? -6.700 -8.131 -1.854 1.00 92.56 221 PRO A N 1
ATOM 1748 C CA . PRO A 1 221 ? -5.913 -7.472 -2.880 1.00 92.56 221 PRO A CA 1
ATOM 1749 C C . PRO A 1 221 ? -4.406 -7.629 -2.617 1.00 92.56 221 PRO A C 1
ATOM 1751 O O . PRO A 1 221 ? -3.975 -7.603 -1.455 1.00 92.56 221 PRO A O 1
ATOM 1754 N N . PRO A 1 222 ? -3.569 -7.720 -3.670 1.00 92.88 222 PRO A N 1
ATOM 1755 C CA . PRO A 1 222 ? -2.125 -7.913 -3.524 1.00 92.88 222 PRO A CA 1
ATOM 1756 C C . PRO A 1 222 ? -1.455 -6.871 -2.622 1.00 92.88 222 PRO A C 1
ATOM 1758 O O . PRO A 1 222 ? -0.589 -7.223 -1.824 1.00 92.88 222 PRO A O 1
ATOM 1761 N N . LEU A 1 223 ? -1.911 -5.612 -2.685 1.00 95.44 223 LEU A N 1
ATOM 1762 C CA . LEU A 1 223 ? -1.424 -4.533 -1.825 1.00 95.44 223 LEU A CA 1
ATOM 1763 C C . LEU A 1 223 ? -1.538 -4.884 -0.336 1.00 95.44 223 LEU A C 1
ATOM 1765 O O . LEU A 1 223 ? -0.572 -4.709 0.400 1.00 95.44 223 LEU A O 1
ATOM 1769 N N . LEU A 1 224 ? -2.685 -5.399 0.114 1.00 96.31 224 LEU A N 1
ATOM 1770 C CA . LEU A 1 224 ? -2.888 -5.737 1.526 1.00 96.31 224 LEU A CA 1
ATOM 1771 C C . LEU A 1 224 ? -1.995 -6.897 1.963 1.00 96.31 224 LEU A C 1
ATOM 1773 O O . LEU A 1 224 ? -1.381 -6.826 3.028 1.00 96.31 224 LEU A O 1
ATOM 1777 N N . SER A 1 225 ? -1.860 -7.912 1.105 1.00 96.00 225 SER A N 1
ATOM 1778 C CA . SER A 1 225 ? -0.953 -9.046 1.315 1.00 96.00 225 SER A CA 1
ATOM 1779 C C . SER A 1 225 ? 0.505 -8.611 1.447 1.00 96.00 225 SER A C 1
ATOM 1781 O O . SER A 1 225 ? 1.201 -9.039 2.372 1.00 96.00 225 SER A O 1
ATOM 1783 N N . ASP A 1 226 ? 0.962 -7.715 0.573 1.00 96.81 226 ASP A N 1
ATOM 1784 C CA . ASP A 1 226 ? 2.311 -7.167 0.641 1.00 96.81 226 ASP A CA 1
ATOM 1785 C C . ASP A 1 226 ? 2.526 -6.314 1.887 1.00 96.81 226 ASP A C 1
ATOM 1787 O O . ASP A 1 226 ? 3.512 -6.524 2.597 1.00 96.81 226 ASP A O 1
ATOM 1791 N N . LEU A 1 227 ? 1.598 -5.397 2.185 1.00 98.12 227 LEU A N 1
ATOM 1792 C CA . LEU A 1 227 ? 1.678 -4.519 3.351 1.00 98.12 227 LEU A CA 1
ATOM 1793 C C . LEU A 1 227 ? 1.697 -5.324 4.647 1.00 98.12 227 LEU A C 1
ATOM 1795 O O . LEU A 1 227 ? 2.572 -5.099 5.478 1.00 98.12 227 LEU A O 1
ATOM 1799 N N . ARG A 1 228 ? 0.809 -6.310 4.809 1.00 98.12 228 ARG A N 1
ATOM 1800 C CA . ARG A 1 228 ? 0.814 -7.192 5.981 1.00 98.12 228 ARG A CA 1
ATOM 1801 C C . ARG A 1 228 ? 2.157 -7.893 6.148 1.00 98.12 228 ARG A C 1
ATOM 1803 O O . ARG A 1 228 ? 2.731 -7.866 7.237 1.00 98.12 228 ARG A O 1
ATOM 1810 N N . ARG A 1 229 ? 2.662 -8.509 5.074 1.00 98.12 229 ARG A N 1
ATOM 1811 C CA . ARG A 1 229 ? 3.936 -9.237 5.084 1.00 98.12 229 ARG A CA 1
ATOM 1812 C C . ARG A 1 229 ? 5.087 -8.341 5.534 1.00 98.12 229 ARG A C 1
ATOM 1814 O O . ARG A 1 229 ? 5.891 -8.771 6.356 1.00 98.12 229 ARG A O 1
ATOM 1821 N N . VAL A 1 230 ? 5.180 -7.111 5.021 1.00 98.00 230 VAL A N 1
ATOM 1822 C CA . VAL A 1 230 ? 6.281 -6.207 5.396 1.00 98.00 230 VAL A CA 1
ATOM 1823 C C . VAL A 1 230 ? 6.080 -5.539 6.752 1.00 98.00 230 VAL A C 1
ATOM 1825 O O . VAL A 1 230 ? 7.062 -5.345 7.458 1.00 98.00 230 VAL A O 1
ATOM 1828 N N . ILE A 1 231 ? 4.843 -5.253 7.168 1.00 98.31 231 ILE A N 1
ATOM 1829 C CA . ILE A 1 231 ? 4.562 -4.712 8.506 1.00 98.31 231 ILE A CA 1
ATOM 1830 C C . ILE A 1 231 ? 4.997 -5.718 9.576 1.00 98.31 231 ILE A C 1
ATOM 1832 O O . ILE A 1 231 ? 5.711 -5.353 10.510 1.00 98.31 231 ILE A O 1
ATOM 1836 N N . LEU A 1 232 ? 4.631 -6.992 9.415 1.00 98.06 232 LEU A N 1
ATOM 1837 C CA . LEU A 1 232 ? 5.012 -8.048 10.356 1.00 98.06 232 LEU A CA 1
ATOM 1838 C C . LEU A 1 232 ? 6.482 -8.479 10.216 1.00 98.06 232 LEU A C 1
ATOM 1840 O O . LEU A 1 232 ? 7.069 -8.960 11.180 1.00 98.06 232 LEU A O 1
ATOM 1844 N N . GLY A 1 233 ? 7.090 -8.295 9.040 1.00 97.38 233 GLY A N 1
ATOM 1845 C CA . GLY A 1 233 ? 8.493 -8.640 8.799 1.00 97.38 233 GLY A CA 1
ATOM 1846 C C . GLY A 1 233 ? 9.498 -7.583 9.267 1.00 97.38 233 GLY A C 1
ATOM 1847 O O . GLY A 1 233 ? 10.527 -7.933 9.835 1.00 97.38 233 GLY A O 1
ATOM 1848 N N . GLU A 1 234 ? 9.211 -6.300 9.037 1.00 97.06 234 GLU A N 1
ATOM 1849 C CA . GLU A 1 234 ? 10.195 -5.210 9.161 1.00 97.06 234 GLU A CA 1
ATOM 1850 C C . GLU A 1 234 ? 9.776 -4.138 10.191 1.00 97.06 234 GLU A C 1
ATOM 1852 O O . GLU A 1 234 ? 10.630 -3.457 10.756 1.00 97.06 234 GLU A O 1
ATOM 1857 N N . CYS A 1 235 ? 8.479 -3.982 10.495 1.00 97.00 235 CYS A N 1
ATOM 1858 C CA . CYS A 1 235 ? 7.991 -2.872 11.332 1.00 97.00 235 CYS A CA 1
ATOM 1859 C C . CYS A 1 235 ? 7.806 -3.229 12.824 1.00 97.00 235 CYS A C 1
ATOM 1861 O O . CYS A 1 235 ? 7.616 -2.332 13.646 1.00 97.00 235 CYS A O 1
ATOM 1863 N N . VAL A 1 236 ? 7.903 -4.508 13.210 1.00 97.31 236 VAL A N 1
ATOM 1864 C CA . VAL A 1 236 ? 7.609 -5.015 14.575 1.00 97.31 236 VAL A CA 1
ATOM 1865 C C . VAL A 1 236 ? 8.573 -4.550 15.676 1.00 97.31 236 VAL A C 1
ATOM 1867 O O . VAL A 1 236 ? 8.343 -4.783 16.862 1.00 97.31 236 VAL A O 1
ATOM 1870 N N . THR A 1 237 ? 9.677 -3.901 15.321 1.00 96.69 237 THR A N 1
ATOM 1871 C CA . THR A 1 237 ? 10.627 -3.304 16.276 1.00 96.69 237 THR A CA 1
ATOM 1872 C C . THR A 1 237 ? 10.445 -1.796 16.427 1.00 96.69 237 THR A C 1
ATOM 1874 O O . THR A 1 237 ? 11.078 -1.191 17.291 1.00 96.69 237 THR A O 1
ATOM 1877 N N . THR A 1 238 ? 9.584 -1.179 15.613 1.00 97.19 238 THR A N 1
ATOM 1878 C CA . THR A 1 238 ? 9.410 0.273 15.578 1.00 97.19 238 THR A CA 1
ATOM 1879 C C . THR A 1 238 ? 8.417 0.729 16.638 1.00 97.19 238 THR A C 1
ATOM 1881 O O . THR A 1 238 ? 7.238 0.373 16.611 1.00 97.19 238 THR A O 1
ATOM 1884 N N . GLU A 1 239 ? 8.885 1.566 17.562 1.00 96.94 239 GLU A N 1
ATOM 1885 C CA . GLU A 1 239 ? 8.028 2.180 18.574 1.00 96.94 239 GLU A CA 1
ATOM 1886 C C . GLU A 1 239 ? 6.995 3.120 17.937 1.00 96.94 239 GLU A C 1
ATOM 1888 O O . GLU A 1 239 ? 7.337 4.024 17.162 1.00 96.94 239 GLU A O 1
ATOM 1893 N N . GLY A 1 240 ? 5.729 2.937 18.315 1.00 92.75 240 GLY A N 1
ATOM 1894 C CA . GLY A 1 240 ? 4.616 3.753 17.850 1.00 92.75 240 GLY A CA 1
ATOM 1895 C C . GLY A 1 240 ? 4.250 3.516 16.385 1.00 92.75 240 GLY A C 1
ATOM 1896 O O . GLY A 1 240 ? 3.758 4.442 15.743 1.00 92.75 240 GLY A O 1
ATOM 1897 N N . VAL A 1 241 ? 4.501 2.321 15.840 1.00 93.00 241 VAL A N 1
ATOM 1898 C CA . VAL A 1 241 ? 3.964 1.892 14.534 1.00 93.00 241 VAL A CA 1
ATOM 1899 C C . VAL A 1 241 ? 2.435 2.098 14.494 1.00 93.00 241 VAL A C 1
ATOM 1901 O O . VAL A 1 241 ? 1.776 1.967 15.520 1.00 93.00 241 VAL A O 1
ATOM 1904 N N . PHE A 1 242 ? 1.870 2.506 13.351 1.00 92.69 242 PHE A N 1
ATOM 1905 C CA . PHE A 1 242 ? 0.503 3.062 13.190 1.00 92.69 242 PHE A CA 1
ATOM 1906 C C . PHE A 1 242 ? 0.236 4.409 13.881 1.00 92.69 242 PHE A C 1
ATOM 1908 O O . PHE A 1 242 ? -0.425 5.263 13.300 1.00 92.69 242 PHE A 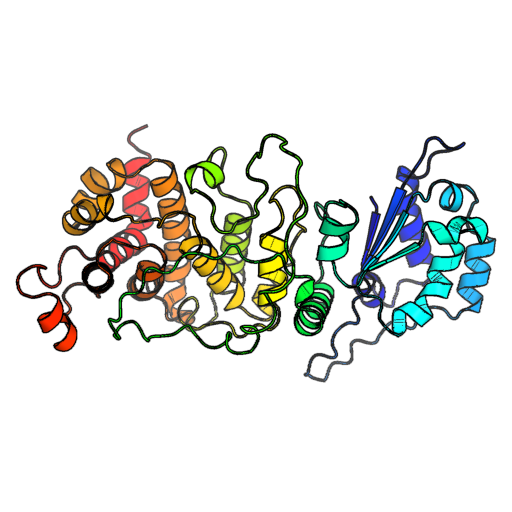O 1
ATOM 1915 N N . ARG A 1 243 ? 0.766 4.648 15.086 1.00 93.06 243 ARG A N 1
ATOM 1916 C CA . ARG A 1 243 ? 0.542 5.902 15.828 1.00 93.06 243 ARG A CA 1
ATOM 1917 C C . ARG A 1 243 ? 1.293 7.082 15.223 1.00 93.06 243 ARG A C 1
ATOM 1919 O O . ARG A 1 243 ? 0.779 8.195 15.150 1.00 93.06 243 ARG A O 1
ATOM 1926 N N . ARG A 1 244 ? 2.557 6.863 14.872 1.00 89.50 244 ARG A N 1
ATOM 1927 C CA . ARG A 1 244 ? 3.451 7.886 14.331 1.00 89.50 244 ARG A CA 1
ATOM 1928 C C . ARG A 1 244 ? 3.306 7.926 12.819 1.00 89.50 244 ARG A C 1
ATOM 1930 O O . ARG A 1 244 ? 3.334 6.897 12.152 1.00 89.50 244 ARG A O 1
ATOM 1937 N N . SER A 1 245 ? 3.211 9.134 12.280 1.00 82.94 245 SER A N 1
ATOM 1938 C CA . SER A 1 245 ? 3.142 9.342 10.838 1.00 82.94 245 SER A CA 1
ATOM 1939 C C . SER A 1 245 ? 4.526 9.324 10.196 1.00 82.94 245 SER A C 1
ATOM 1941 O O . SER A 1 245 ? 5.454 9.980 10.670 1.00 82.94 245 SER A O 1
ATOM 1943 N N . SER A 1 246 ? 4.636 8.630 9.064 1.00 85.19 246 SER A N 1
ATOM 1944 C CA . SER A 1 246 ? 5.768 8.765 8.143 1.00 85.19 246 SER A CA 1
ATOM 1945 C C . SER A 1 246 ? 5.781 10.156 7.492 1.00 85.19 246 SER A C 1
ATOM 1947 O O . SER A 1 246 ? 4.737 10.662 7.065 1.00 85.19 246 SER A O 1
ATOM 1949 N N . ASN A 1 247 ? 6.978 10.729 7.349 1.00 84.56 247 ASN A N 1
ATOM 1950 C CA . ASN A 1 247 ? 7.253 11.932 6.553 1.00 84.56 247 ASN A CA 1
ATOM 1951 C C . ASN A 1 247 ? 7.978 11.587 5.241 1.00 84.56 247 ASN A C 1
ATOM 1953 O O . ASN A 1 247 ? 8.718 12.412 4.700 1.00 84.56 247 ASN A O 1
ATOM 1957 N N . SER A 1 248 ? 7.795 10.359 4.741 1.00 87.94 248 SER A N 1
ATOM 1958 C CA . SER A 1 248 ? 8.481 9.875 3.548 1.00 87.94 248 SER A CA 1
ATOM 1959 C C . SER A 1 248 ? 8.267 10.816 2.373 1.00 87.94 248 SER A C 1
ATOM 1961 O O . SER A 1 248 ? 7.139 11.133 1.981 1.00 87.94 248 SER A O 1
ATOM 1963 N N . THR A 1 249 ? 9.371 11.208 1.747 1.00 88.50 249 THR A N 1
ATOM 1964 C CA . THR A 1 249 ? 9.328 11.967 0.505 1.00 88.50 249 THR A CA 1
ATOM 1965 C C . THR A 1 249 ? 8.778 11.132 -0.644 1.00 88.50 249 THR A C 1
ATOM 1967 O O . THR A 1 249 ? 8.354 11.733 -1.619 1.00 88.50 249 THR A O 1
ATOM 1970 N N . LEU A 1 250 ? 8.738 9.799 -0.542 1.00 90.88 250 LEU A N 1
ATOM 1971 C CA . LEU A 1 250 ? 8.306 8.875 -1.600 1.00 90.88 250 LEU A CA 1
ATOM 1972 C C . LEU A 1 250 ? 6.785 8.748 -1.720 1.00 90.88 250 LEU A C 1
ATOM 1974 O O . LEU A 1 250 ? 6.287 8.254 -2.730 1.00 90.88 250 LEU A O 1
ATOM 1978 N N . LEU A 1 251 ? 6.051 9.215 -0.708 1.00 89.06 251 LEU A N 1
ATOM 1979 C CA . LEU A 1 251 ? 4.606 9.054 -0.604 1.00 89.06 251 LEU A CA 1
ATOM 1980 C C . LEU A 1 251 ? 3.837 9.530 -1.860 1.00 89.06 251 LEU A C 1
ATOM 1982 O O . LEU A 1 251 ? 3.002 8.761 -2.332 1.00 89.06 251 LEU A O 1
ATOM 1986 N N . PRO A 1 252 ? 4.125 10.703 -2.470 1.00 86.94 252 PRO A N 1
ATOM 1987 C CA . PRO A 1 252 ? 3.431 11.137 -3.687 1.00 86.94 252 PRO A CA 1
ATOM 1988 C C . PRO A 1 252 ? 3.599 10.171 -4.868 1.00 86.94 252 PRO A C 1
ATOM 1990 O O . PRO A 1 252 ? 2.627 9.886 -5.561 1.00 86.94 252 PRO A O 1
ATOM 1993 N N . ALA A 1 253 ? 4.806 9.632 -5.070 1.00 90.44 253 ALA A N 1
ATOM 1994 C CA . ALA A 1 253 ? 5.079 8.684 -6.149 1.00 90.44 253 ALA A CA 1
ATOM 1995 C C . ALA A 1 253 ? 4.369 7.347 -5.922 1.00 90.44 253 ALA A C 1
ATOM 1997 O O . ALA A 1 253 ? 3.762 6.811 -6.842 1.00 90.44 253 ALA A O 1
ATOM 1998 N N . ILE A 1 254 ? 4.402 6.830 -4.691 1.00 94.12 254 ILE A N 1
ATOM 1999 C CA . ILE A 1 254 ? 3.723 5.576 -4.341 1.00 94.12 254 ILE A CA 1
ATOM 2000 C C . ILE A 1 254 ? 2.212 5.714 -4.539 1.00 94.12 254 ILE A C 1
ATOM 2002 O O . ILE A 1 254 ? 1.612 4.857 -5.178 1.00 94.12 254 ILE A O 1
ATOM 2006 N N . ILE A 1 255 ? 1.604 6.804 -4.055 1.00 91.88 255 ILE A N 1
ATOM 2007 C CA . ILE A 1 255 ? 0.165 7.050 -4.227 1.00 91.88 255 ILE A CA 1
ATOM 2008 C C . ILE A 1 255 ? -0.202 7.102 -5.709 1.00 91.88 255 ILE A C 1
ATOM 2010 O O . ILE A 1 255 ? -1.163 6.453 -6.108 1.00 91.88 255 ILE A O 1
ATOM 2014 N N . ALA A 1 256 ? 0.566 7.835 -6.519 1.00 90.94 256 ALA A N 1
ATOM 2015 C CA . ALA A 1 256 ? 0.282 7.975 -7.942 1.00 90.94 256 ALA A CA 1
ATOM 2016 C C . ALA A 1 256 ? 0.450 6.654 -8.711 1.00 90.94 256 ALA A C 1
ATOM 2018 O O . ALA A 1 256 ? -0.342 6.349 -9.595 1.00 90.94 256 ALA A O 1
ATOM 2019 N N . LEU A 1 257 ? 1.444 5.833 -8.356 1.00 93.00 257 LEU A N 1
ATOM 2020 C CA . LEU A 1 257 ? 1.616 4.506 -8.952 1.00 93.00 257 LEU A CA 1
ATOM 2021 C C . LEU A 1 257 ? 0.494 3.542 -8.551 1.00 93.00 257 LEU A C 1
ATOM 2023 O O . LEU A 1 257 ? 0.049 2.763 -9.387 1.00 93.00 257 LEU A O 1
ATOM 2027 N N . LEU A 1 258 ? 0.020 3.607 -7.304 1.00 93.94 258 LEU A N 1
ATOM 2028 C CA . LEU A 1 258 ? -1.104 2.805 -6.806 1.00 93.94 258 LEU A CA 1
ATOM 2029 C C . LEU A 1 258 ? -2.477 3.289 -7.309 1.00 93.94 258 LEU A C 1
ATOM 2031 O O . LEU A 1 258 ? -3.464 2.570 -7.154 1.00 93.94 258 LEU A O 1
ATOM 2035 N N . ASP A 1 259 ? -2.543 4.477 -7.916 1.00 91.81 259 ASP A N 1
ATOM 2036 C CA . ASP A 1 259 ? -3.738 5.011 -8.585 1.00 91.81 259 ASP A CA 1
ATOM 2037 C C . ASP A 1 259 ? -3.909 4.461 -10.016 1.00 91.81 259 ASP A C 1
ATOM 2039 O O . ASP A 1 259 ? -4.999 4.492 -10.586 1.00 91.81 259 ASP A O 1
ATOM 2043 N N . LEU A 1 260 ? -2.846 3.890 -10.597 1.00 91.44 260 LEU A N 1
ATOM 2044 C CA . LEU A 1 260 ? -2.926 3.165 -11.868 1.00 91.44 260 LEU A CA 1
ATOM 2045 C C . LEU A 1 260 ? -3.779 1.893 -11.714 1.00 91.44 260 LEU A C 1
ATOM 2047 O O . LEU A 1 260 ? -3.799 1.320 -10.622 1.00 91.44 260 LEU A O 1
ATOM 2051 N N . PRO A 1 261 ? -4.416 1.379 -12.787 1.00 91.94 261 PRO A N 1
ATOM 2052 C CA . PRO A 1 261 ? -5.194 0.143 -12.704 1.00 91.94 261 PRO A CA 1
ATOM 2053 C C . PRO A 1 261 ? -4.372 -0.999 -12.112 1.00 91.94 261 PRO A C 1
ATOM 2055 O O . PRO A 1 261 ? -3.220 -1.193 -12.506 1.00 91.94 261 PRO A O 1
ATOM 2058 N N . ILE A 1 262 ? -4.969 -1.761 -11.194 1.00 91.31 262 ILE A N 1
ATOM 2059 C CA . ILE A 1 262 ? -4.289 -2.787 -10.384 1.00 91.31 262 ILE A CA 1
ATOM 2060 C C . ILE A 1 262 ? -3.530 -3.798 -11.262 1.00 91.31 262 ILE A C 1
ATOM 2062 O O . ILE A 1 262 ? -2.385 -4.146 -10.980 1.00 91.31 262 ILE A O 1
ATOM 2066 N N . ASP A 1 263 ? -4.108 -4.205 -12.395 1.00 89.75 263 ASP A N 1
ATOM 2067 C CA . ASP A 1 263 ? -3.500 -5.125 -13.362 1.00 89.75 263 ASP A CA 1
ATOM 2068 C C . ASP A 1 263 ? -2.337 -4.511 -14.165 1.00 89.75 263 ASP A C 1
ATOM 2070 O O . ASP A 1 263 ? -1.670 -5.213 -14.927 1.00 89.75 263 ASP A O 1
ATOM 2074 N N . ARG A 1 264 ? -2.079 -3.208 -14.031 1.00 90.56 264 ARG A N 1
ATOM 2075 C CA . ARG A 1 264 ? -1.042 -2.461 -14.759 1.00 90.56 264 ARG A CA 1
ATOM 2076 C C . ARG A 1 264 ? 0.040 -1.881 -13.862 1.00 90.56 264 ARG A C 1
ATOM 2078 O O . ARG A 1 264 ? 0.992 -1.328 -14.415 1.00 90.56 264 ARG A O 1
ATOM 2085 N N . GLN A 1 265 ? -0.090 -2.013 -12.548 1.00 92.62 265 GLN A N 1
ATOM 2086 C CA . GLN A 1 265 ? 0.847 -1.467 -11.574 1.00 92.62 265 GLN A CA 1
ATOM 2087 C C . GLN A 1 265 ? 2.202 -2.190 -11.581 1.00 92.62 265 GLN A C 1
ATOM 2089 O O . GLN A 1 265 ? 2.277 -3.378 -11.908 1.00 92.62 265 GLN A O 1
ATOM 2094 N N . PRO A 1 266 ? 3.284 -1.486 -11.214 1.00 93.31 266 PRO A N 1
ATOM 2095 C CA . PRO A 1 266 ? 4.590 -2.093 -11.008 1.00 93.31 266 PRO A CA 1
ATOM 2096 C C . PRO A 1 266 ? 4.682 -2.877 -9.696 1.00 93.31 266 PRO A C 1
ATOM 2098 O O . PRO A 1 266 ? 3.888 -2.692 -8.777 1.00 93.31 266 PRO A O 1
ATOM 2101 N N . SER A 1 267 ? 5.719 -3.706 -9.595 1.00 92.44 267 SER A N 1
ATOM 2102 C CA . SER A 1 267 ? 6.140 -4.326 -8.340 1.00 92.44 267 SER A CA 1
ATOM 2103 C C . SER A 1 267 ? 6.921 -3.299 -7.517 1.00 92.44 267 SER A C 1
ATOM 2105 O O . SER A 1 267 ? 7.954 -2.780 -7.959 1.00 92.44 267 SER A O 1
ATOM 2107 N N . LEU A 1 268 ? 6.393 -2.957 -6.338 1.00 94.81 268 LEU A N 1
ATOM 2108 C CA . LEU A 1 268 ? 7.015 -2.006 -5.419 1.00 94.81 268 LEU A CA 1
ATOM 2109 C C . LEU A 1 268 ? 7.932 -2.737 -4.424 1.00 94.81 268 LEU A C 1
ATOM 2111 O O . LEU A 1 268 ? 7.562 -3.793 -3.904 1.00 94.81 268 LEU A O 1
ATOM 2115 N N . PRO A 1 269 ? 9.106 -2.174 -4.087 1.00 94.25 269 PRO A N 1
ATOM 2116 C CA . PRO A 1 269 ? 10.091 -2.819 -3.226 1.00 94.25 269 PRO A CA 1
ATOM 2117 C C . PRO A 1 269 ? 9.731 -2.629 -1.742 1.00 94.25 269 PRO A C 1
ATOM 2119 O O . PRO A 1 269 ? 10.506 -2.068 -0.969 1.00 94.25 269 PRO A O 1
ATOM 2122 N N . TRP A 1 270 ? 8.544 -3.086 -1.327 1.00 96.31 270 TRP A N 1
ATOM 2123 C CA . TRP A 1 270 ? 7.977 -2.835 0.006 1.00 96.31 270 TRP A CA 1
ATOM 2124 C C . TRP A 1 270 ? 8.918 -3.183 1.165 1.00 96.31 270 TRP A C 1
ATOM 2126 O O . TRP A 1 270 ? 8.931 -2.471 2.162 1.00 96.31 270 TRP A O 1
ATOM 2136 N N . GLY A 1 271 ? 9.727 -4.241 1.035 1.00 95.25 271 GLY A N 1
ATOM 2137 C CA . GLY A 1 271 ? 10.689 -4.631 2.072 1.00 95.25 271 GLY A CA 1
ATOM 2138 C C . GLY A 1 271 ? 11.843 -3.636 2.234 1.00 95.25 271 GLY A C 1
ATOM 2139 O O . GLY A 1 271 ? 12.229 -3.324 3.352 1.00 95.25 271 GLY A O 1
ATOM 2140 N N . GLU A 1 272 ? 12.376 -3.095 1.134 1.00 93.38 272 GLU A N 1
ATOM 2141 C CA . GLU A 1 272 ? 13.389 -2.030 1.201 1.00 93.38 272 GLU A CA 1
ATOM 2142 C C . GLU A 1 272 ? 12.777 -0.732 1.734 1.00 93.38 272 GLU A C 1
ATOM 2144 O O . GLU A 1 272 ? 13.351 -0.103 2.617 1.00 93.38 272 GLU A O 1
ATOM 2149 N N . LEU A 1 273 ? 11.568 -0.390 1.275 1.00 94.75 273 LEU A N 1
ATOM 2150 C CA . LEU A 1 273 ? 10.839 0.786 1.754 1.00 94.75 273 LEU A CA 1
ATOM 2151 C C . LEU A 1 273 ? 10.561 0.725 3.260 1.00 94.75 273 LEU A C 1
ATOM 2153 O O . LEU A 1 273 ? 10.717 1.732 3.941 1.00 94.75 273 LEU A O 1
ATOM 2157 N N . ALA A 1 274 ? 10.167 -0.440 3.780 1.00 95.75 274 ALA A N 1
ATOM 2158 C CA . ALA A 1 274 ? 9.880 -0.631 5.199 1.00 95.75 274 ALA A CA 1
ATOM 2159 C C . ALA A 1 274 ? 11.142 -0.591 6.074 1.00 95.75 274 ALA A C 1
ATOM 2161 O O . ALA A 1 274 ? 11.071 -0.132 7.210 1.00 95.75 274 ALA A O 1
ATOM 2162 N N . ARG A 1 275 ? 12.296 -1.039 5.561 1.00 94.38 275 ARG A N 1
ATOM 2163 C CA . ARG A 1 275 ? 13.575 -0.920 6.279 1.00 94.38 275 ARG A CA 1
ATOM 2164 C C . ARG A 1 275 ? 14.048 0.525 6.392 1.00 94.38 275 ARG A C 1
ATOM 2166 O O . ARG A 1 275 ? 14.579 0.900 7.434 1.00 94.38 275 ARG A O 1
ATOM 2173 N N . ASP A 1 276 ? 13.843 1.318 5.343 1.00 92.81 276 ASP A N 1
ATOM 2174 C CA . ASP A 1 276 ? 14.233 2.730 5.326 1.00 92.81 276 ASP A CA 1
ATOM 2175 C C . ASP A 1 276 ? 13.240 3.613 6.105 1.00 92.81 276 ASP A C 1
ATOM 2177 O O . ASP A 1 276 ? 13.647 4.510 6.844 1.00 92.81 276 ASP A O 1
ATOM 2181 N N . ASP A 1 277 ? 11.936 3.361 5.962 1.00 95.62 277 ASP A N 1
ATOM 2182 C CA . ASP A 1 277 ? 10.866 4.043 6.694 1.00 95.62 277 ASP A CA 1
ATOM 2183 C C . ASP A 1 277 ? 9.784 3.042 7.147 1.00 95.62 277 ASP A C 1
ATOM 2185 O O . ASP A 1 277 ? 8.796 2.811 6.438 1.00 95.62 277 ASP A O 1
ATOM 2189 N N . PRO A 1 278 ? 9.909 2.472 8.358 1.00 96.69 278 PRO A N 1
ATOM 2190 C CA . PRO A 1 278 ? 8.962 1.480 8.866 1.00 96.69 278 PRO A CA 1
ATOM 2191 C C . PRO A 1 278 ? 7.573 2.055 9.178 1.00 96.69 278 PRO A C 1
ATOM 2193 O O . PRO A 1 278 ? 6.638 1.295 9.424 1.00 96.69 278 PRO A O 1
ATOM 2196 N N . LEU A 1 279 ? 7.400 3.381 9.168 1.00 96.31 279 LEU A N 1
ATOM 2197 C CA . LEU A 1 279 ? 6.099 4.026 9.367 1.00 96.31 279 LEU A CA 1
ATOM 2198 C C . LEU A 1 279 ? 5.333 4.207 8.048 1.00 96.31 279 LEU A C 1
ATOM 2200 O O . LEU A 1 279 ? 4.142 4.527 8.068 1.00 96.31 279 LEU A O 1
ATOM 2204 N N . LEU A 1 280 ? 5.987 4.014 6.897 1.00 96.00 280 LEU A N 1
ATOM 2205 C CA . LEU A 1 280 ? 5.379 4.198 5.582 1.00 96.00 280 LEU A CA 1
ATOM 2206 C C . LEU A 1 280 ? 4.348 3.106 5.237 1.00 96.00 280 LEU A C 1
ATOM 2208 O O . LEU A 1 280 ? 3.229 3.488 4.889 1.00 96.00 280 LEU A O 1
ATOM 2212 N N . PRO A 1 281 ? 4.627 1.789 5.352 1.00 97.50 281 PRO A N 1
ATOM 2213 C CA . PRO A 1 281 ? 3.627 0.766 5.033 1.00 97.50 281 PRO A CA 1
ATOM 2214 C C . PRO A 1 281 ? 2.335 0.873 5.869 1.00 97.50 281 PRO A C 1
ATOM 2216 O O . PRO A 1 281 ? 1.260 0.868 5.265 1.00 97.50 281 PRO A O 1
ATOM 2219 N N . PRO A 1 282 ? 2.383 1.073 7.207 1.00 96.38 282 PRO A N 1
ATOM 2220 C CA . PRO A 1 282 ? 1.179 1.334 8.002 1.00 96.38 282 PRO A CA 1
ATOM 2221 C C . PRO A 1 282 ? 0.396 2.557 7.516 1.00 96.38 282 PRO A C 1
ATOM 2223 O O . PRO A 1 282 ? -0.826 2.512 7.429 1.00 96.38 282 PRO A O 1
ATOM 2226 N N . LYS A 1 283 ? 1.090 3.638 7.131 1.00 95.38 283 LYS A N 1
ATOM 2227 C CA . LYS A 1 283 ? 0.452 4.851 6.598 1.00 95.38 283 LYS A CA 1
ATOM 2228 C C . LYS A 1 283 ? -0.268 4.595 5.271 1.00 95.38 283 LYS A C 1
ATOM 2230 O O . LYS A 1 283 ? -1.348 5.142 5.062 1.00 95.38 283 LYS A O 1
ATOM 2235 N N . ILE A 1 284 ? 0.308 3.781 4.381 1.00 96.81 284 ILE A N 1
ATOM 2236 C CA . ILE A 1 284 ? -0.351 3.371 3.130 1.00 96.81 284 ILE A CA 1
ATOM 2237 C C . ILE A 1 284 ? -1.583 2.510 3.426 1.00 96.81 284 ILE A C 1
ATOM 2239 O O . ILE A 1 284 ? -2.624 2.739 2.816 1.00 96.81 284 ILE A O 1
ATOM 2243 N N . LEU A 1 285 ? -1.492 1.575 4.379 1.00 96.94 285 LEU A N 1
ATOM 2244 C CA . LEU A 1 285 ? -2.628 0.747 4.789 1.00 96.94 285 LEU A CA 1
ATOM 2245 C C . LEU A 1 285 ? -3.777 1.596 5.346 1.00 96.94 285 LEU A C 1
ATOM 2247 O O . LEU A 1 285 ? -4.912 1.452 4.902 1.00 96.94 285 LEU A O 1
ATOM 2251 N N . SER A 1 286 ? -3.489 2.514 6.275 1.00 95.12 286 SER A N 1
ATOM 2252 C CA . SER A 1 286 ? -4.509 3.418 6.816 1.00 95.12 286 SER A CA 1
ATOM 2253 C C . SER A 1 286 ? -5.128 4.285 5.722 1.00 95.12 286 SER A C 1
ATOM 2255 O O . SER A 1 286 ? -6.342 4.445 5.685 1.00 95.12 286 SER A O 1
ATOM 2257 N N . ARG A 1 287 ? -4.319 4.789 4.781 1.00 93.75 287 ARG A N 1
ATOM 2258 C CA . ARG A 1 287 ? -4.833 5.555 3.641 1.00 93.75 287 ARG A CA 1
ATOM 2259 C C . ARG A 1 287 ? -5.788 4.728 2.780 1.00 93.75 287 ARG A C 1
ATOM 2261 O O . ARG A 1 287 ? -6.851 5.230 2.444 1.00 93.75 287 ARG A O 1
ATOM 2268 N N . PHE A 1 288 ? -5.416 3.492 2.441 1.00 94.94 288 PHE A N 1
ATOM 2269 C CA . PHE A 1 288 ? -6.258 2.579 1.662 1.00 94.94 288 PHE A CA 1
ATOM 2270 C C . PHE A 1 288 ? -7.639 2.415 2.285 1.00 94.94 288 PHE A C 1
ATOM 2272 O O . PHE A 1 288 ? -8.628 2.605 1.591 1.00 94.94 288 PHE A O 1
ATOM 2279 N N . LEU A 1 289 ? -7.691 2.152 3.591 1.00 93.81 289 LEU A N 1
ATOM 2280 C CA . LEU A 1 289 ? -8.946 1.980 4.320 1.00 93.81 289 LEU A CA 1
ATOM 2281 C C . LEU A 1 289 ? -9.784 3.272 4.346 1.00 93.81 289 LEU A C 1
ATOM 2283 O O . LEU A 1 289 ? -10.988 3.213 4.130 1.00 93.81 289 LEU A O 1
ATOM 2287 N N . SER A 1 290 ? -9.153 4.436 4.544 1.00 90.50 290 SER A N 1
ATOM 2288 C CA . SER A 1 290 ? -9.860 5.729 4.595 1.00 90.50 290 SER A CA 1
ATOM 2289 C C . SER A 1 290 ? -10.300 6.285 3.238 1.00 90.50 290 SER A C 1
ATOM 2291 O O . SER A 1 290 ? -11.152 7.164 3.186 1.00 90.50 290 SER A O 1
ATOM 2293 N N . GLU A 1 291 ? -9.666 5.855 2.143 1.00 89.31 291 GLU A N 1
ATOM 2294 C CA . GLU A 1 291 ? -9.944 6.358 0.792 1.00 89.31 291 GLU A CA 1
ATOM 2295 C C . GLU A 1 291 ? -10.813 5.386 -0.016 1.00 89.31 291 GLU A C 1
ATOM 2297 O O . GLU A 1 291 ? -10.888 5.535 -1.229 1.00 89.31 291 GLU A O 1
ATOM 2302 N N . LEU A 1 292 ? -11.468 4.404 0.610 1.00 89.56 292 LEU A N 1
ATOM 2303 C CA . LEU A 1 292 ? -12.519 3.616 -0.045 1.00 89.56 292 LEU A CA 1
ATOM 2304 C C . LEU A 1 292 ? -13.687 4.525 -0.478 1.00 89.56 292 LEU A C 1
ATOM 2306 O O . LEU A 1 292 ? -13.847 5.638 0.024 1.00 89.56 292 LEU A O 1
ATOM 2310 N N . SER A 1 293 ? -14.502 4.078 -1.439 1.00 91.25 293 SER A N 1
ATOM 2311 C CA . SER A 1 293 ? -15.677 4.852 -1.885 1.00 91.25 293 SER A CA 1
ATOM 2312 C C . SER A 1 293 ? -16.732 5.014 -0.785 1.00 91.25 293 SER A C 1
ATOM 2314 O O . SER A 1 293 ? -17.440 6.020 -0.760 1.00 91.25 293 SER A O 1
ATOM 2316 N N . ALA A 1 294 ? -16.807 4.037 0.119 1.00 90.25 294 ALA A N 1
ATOM 2317 C CA . ALA A 1 294 ? -17.627 4.021 1.318 1.00 90.25 294 ALA A CA 1
ATOM 2318 C C . ALA A 1 294 ? -16.770 3.555 2.511 1.00 90.25 294 ALA A C 1
ATOM 2320 O O . ALA A 1 294 ? -15.847 2.757 2.319 1.00 90.25 294 ALA A O 1
ATOM 2321 N N . PRO A 1 295 ? -17.037 4.050 3.732 1.00 92.75 295 PRO A N 1
ATOM 2322 C CA . PRO A 1 295 ? -16.329 3.606 4.930 1.00 92.75 295 PRO A CA 1
ATOM 2323 C C . PRO A 1 295 ? -16.587 2.122 5.207 1.00 92.75 295 PRO A C 1
ATOM 2325 O O . PRO A 1 295 ? -17.620 1.575 4.829 1.00 92.75 295 PRO A O 1
ATOM 2328 N N . VAL A 1 296 ? -15.659 1.478 5.917 1.00 93.75 296 VAL A N 1
ATOM 2329 C CA . VAL A 1 296 ? -15.811 0.071 6.332 1.00 93.75 296 VAL A CA 1
ATOM 2330 C C . VAL A 1 296 ? -16.944 -0.075 7.353 1.00 93.75 296 VAL A C 1
ATOM 2332 O O . VAL A 1 296 ? -17.691 -1.049 7.310 1.00 93.75 296 VAL A O 1
ATOM 2335 N N . PHE A 1 297 ? -17.085 0.907 8.247 1.00 94.25 297 PHE A N 1
ATOM 2336 C CA . PHE A 1 297 ? -18.229 1.064 9.137 1.00 94.25 297 PHE A CA 1
ATOM 2337 C C . PHE A 1 297 ? -19.055 2.269 8.700 1.00 94.25 297 PHE A C 1
ATOM 2339 O O . PHE A 1 297 ? -18.698 3.418 8.975 1.00 94.25 297 PHE A O 1
ATOM 2346 N N . ASP A 1 298 ? -20.158 1.993 8.014 1.00 91.50 298 ASP A N 1
ATOM 2347 C CA . ASP A 1 298 ? -21.179 2.988 7.724 1.00 91.50 298 ASP A CA 1
ATOM 2348 C C . ASP A 1 298 ? -22.139 3.169 8.914 1.00 91.50 298 ASP A C 1
ATOM 2350 O O . ASP A 1 298 ? -22.120 2.417 9.894 1.00 91.50 298 ASP A O 1
ATOM 2354 N N . GLN A 1 299 ? -23.012 4.173 8.813 1.00 91.25 299 GLN A N 1
ATOM 2355 C CA . GLN A 1 299 ? -24.020 4.481 9.831 1.00 91.25 299 GLN A CA 1
ATOM 2356 C C . GLN A 1 299 ? -24.928 3.279 10.160 1.00 91.25 299 GLN A C 1
ATOM 2358 O O . GLN A 1 299 ? -25.414 3.170 11.285 1.00 91.25 299 GLN A O 1
ATOM 2363 N N . GLY A 1 300 ? -25.172 2.381 9.197 1.00 92.25 300 GLY A N 1
ATOM 2364 C CA . GLY A 1 300 ? -26.049 1.224 9.376 1.00 92.25 300 GLY A CA 1
ATOM 2365 C C . GLY A 1 300 ? -25.511 0.220 10.396 1.00 92.25 300 GLY A C 1
ATOM 2366 O O . GLY A 1 300 ? -26.289 -0.466 11.055 1.00 92.25 300 GLY A O 1
ATOM 2367 N N . LEU A 1 301 ? -24.191 0.179 10.585 1.00 93.88 301 LEU A N 1
ATOM 2368 C CA . LEU A 1 301 ? -23.534 -0.738 11.515 1.00 93.88 301 LEU A CA 1
ATOM 2369 C C . LEU A 1 301 ? -23.425 -0.193 12.948 1.00 93.88 301 LEU A C 1
ATOM 2371 O O . LEU A 1 301 ? -23.043 -0.938 13.852 1.00 93.88 301 LEU A O 1
ATOM 2375 N N . TYR A 1 302 ? -23.771 1.073 13.203 1.00 93.69 302 TYR A N 1
ATOM 2376 C CA . TYR A 1 302 ? -23.498 1.724 14.494 1.00 93.69 302 TYR A CA 1
ATOM 2377 C C . TYR A 1 302 ? -24.297 1.131 15.651 1.00 93.69 302 TYR A C 1
ATOM 2379 O O . TYR A 1 302 ? -23.765 0.970 16.749 1.00 93.69 302 TYR A O 1
ATOM 2387 N N . ASP A 1 303 ? -25.551 0.751 15.415 1.00 92.38 303 ASP A N 1
ATOM 2388 C CA . ASP A 1 303 ? -26.368 0.093 16.437 1.00 92.38 303 ASP A CA 1
ATOM 2389 C C . ASP A 1 303 ? -25.837 -1.309 16.759 1.00 92.38 303 ASP A C 1
ATOM 2391 O O . ASP A 1 303 ? -25.818 -1.717 17.922 1.00 92.38 303 ASP A O 1
ATOM 2395 N N . GLY A 1 304 ? -25.312 -2.009 15.747 1.00 93.00 304 GLY A N 1
ATOM 2396 C CA . GLY A 1 304 ? -24.589 -3.266 15.926 1.00 93.00 304 GLY A CA 1
ATOM 2397 C C . GLY A 1 304 ? -23.330 -3.085 16.776 1.00 93.00 304 GLY A C 1
ATOM 2398 O O . GLY A 1 304 ? -23.119 -3.846 17.719 1.00 93.00 304 GLY A O 1
ATOM 2399 N N . ILE A 1 305 ? -22.538 -2.040 16.503 1.00 93.75 305 ILE A N 1
ATOM 2400 C CA . ILE A 1 305 ? -21.340 -1.698 17.288 1.00 93.75 305 ILE A CA 1
ATOM 2401 C C . ILE A 1 305 ? -21.715 -1.438 18.754 1.00 93.75 305 ILE A C 1
ATOM 2403 O O . ILE A 1 305 ? -21.067 -1.955 19.663 1.00 93.75 305 ILE A O 1
ATOM 2407 N N . ARG A 1 306 ? -22.794 -0.683 18.996 1.00 92.31 306 ARG A N 1
ATOM 2408 C CA . ARG A 1 306 ? -23.272 -0.374 20.353 1.00 92.31 306 ARG A CA 1
ATOM 2409 C C . ARG A 1 306 ? -23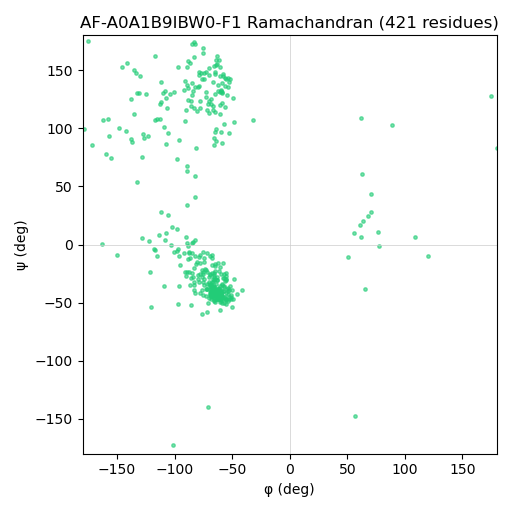.764 -1.596 21.110 1.00 92.31 306 ARG A C 1
ATOM 2411 O O . ARG A 1 306 ? -23.556 -1.689 22.317 1.00 92.31 306 ARG A O 1
ATOM 2418 N N . GLY A 1 307 ? -24.429 -2.513 20.410 1.00 90.69 307 GLY A N 1
ATOM 2419 C CA . GLY A 1 307 ? -24.936 -3.756 20.983 1.00 90.69 307 GLY A CA 1
ATOM 2420 C C . GLY A 1 307 ? -23.848 -4.791 21.278 1.00 90.69 307 GLY A C 1
ATOM 2421 O O . GLY A 1 307 ? -24.065 -5.674 22.104 1.00 90.69 307 GLY A O 1
ATOM 2422 N N . ALA A 1 308 ? -22.681 -4.688 20.639 1.00 92.38 308 ALA A N 1
ATOM 2423 C CA . ALA A 1 308 ? -21.587 -5.648 20.751 1.00 92.38 308 ALA A CA 1
ATOM 2424 C C . ALA A 1 308 ? -20.624 -5.321 21.905 1.00 92.38 308 ALA A C 1
ATOM 2426 O O . ALA A 1 308 ? -19.469 -4.947 21.701 1.00 92.38 308 ALA A O 1
ATOM 2427 N N . VAL A 1 309 ? -21.112 -5.452 23.143 1.00 89.19 309 VAL A N 1
ATOM 2428 C CA . VAL A 1 309 ? -20.336 -5.124 24.356 1.00 89.19 309 VAL A CA 1
ATOM 2429 C C . VAL A 1 309 ? -19.559 -6.328 24.897 1.00 89.19 309 VAL A C 1
ATOM 2431 O O . VAL A 1 309 ? -18.551 -6.149 25.582 1.00 89.19 309 VAL A O 1
ATOM 2434 N N . THR A 1 310 ? -19.993 -7.552 24.590 1.00 92.38 310 THR A N 1
ATOM 2435 C CA . THR A 1 310 ? -19.335 -8.789 25.036 1.00 92.38 310 THR A CA 1
ATOM 2436 C C . THR A 1 310 ? -18.801 -9.618 23.868 1.00 92.38 310 THR A C 1
ATOM 2438 O O . THR A 1 310 ? -19.227 -9.456 22.725 1.00 92.38 310 THR A O 1
ATOM 2441 N N . LEU A 1 311 ? -17.888 -10.553 24.165 1.00 92.31 311 LEU A N 1
ATOM 2442 C CA . LEU A 1 311 ? -17.359 -11.494 23.169 1.00 92.31 311 LEU A CA 1
ATOM 2443 C C . LEU A 1 311 ? -18.461 -12.347 22.533 1.00 92.31 311 LEU A C 1
ATOM 2445 O O . LEU A 1 311 ? -18.370 -12.683 21.356 1.00 92.31 311 LEU A O 1
ATOM 2449 N N . ASP A 1 312 ? -19.492 -12.689 23.304 1.00 92.69 312 ASP A N 1
ATOM 2450 C CA . ASP A 1 312 ? -20.640 -13.440 22.803 1.00 92.69 312 ASP A CA 1
ATOM 2451 C C . ASP A 1 312 ? -21.471 -12.591 21.834 1.00 92.69 312 ASP A C 1
ATOM 2453 O O . ASP A 1 312 ? -21.812 -13.062 20.752 1.00 92.69 312 ASP A O 1
ATOM 2457 N N . ASP A 1 313 ? -21.714 -11.314 22.150 1.00 93.69 313 ASP A N 1
ATOM 2458 C CA . ASP A 1 313 ? -22.413 -10.397 21.241 1.00 93.69 313 ASP A CA 1
ATOM 2459 C C . ASP A 1 313 ? -21.632 -10.181 19.935 1.00 93.69 313 ASP A C 1
ATOM 2461 O O . ASP A 1 313 ? -22.223 -10.157 18.853 1.00 93.69 313 ASP A O 1
ATOM 2465 N N . LEU A 1 314 ? -20.300 -10.066 20.022 1.00 93.56 314 LEU A N 1
ATOM 2466 C CA . LEU A 1 314 ? -19.428 -9.932 18.855 1.00 93.56 314 LEU A CA 1
ATOM 2467 C C . LEU A 1 314 ? -19.582 -11.132 17.907 1.00 93.56 314 LEU A C 1
ATOM 2469 O O . LEU A 1 314 ? -19.799 -10.940 16.710 1.00 93.56 314 LEU A O 1
ATOM 2473 N N . LYS A 1 315 ? -19.500 -12.358 18.440 1.00 93.31 315 LYS A N 1
ATOM 2474 C CA . LYS A 1 315 ? -19.551 -13.596 17.645 1.00 93.31 315 LYS A CA 1
ATOM 2475 C C . LYS A 1 315 ? -20.954 -13.940 17.155 1.00 93.31 315 LYS A C 1
ATOM 2477 O O . LYS A 1 315 ? -21.113 -14.342 16.012 1.00 93.31 315 LYS A O 1
ATOM 2482 N N . SER A 1 316 ? -21.962 -13.806 18.014 1.00 91.25 316 SER A N 1
ATOM 2483 C CA . SER A 1 316 ? -23.318 -14.295 17.729 1.00 91.25 316 SER A CA 1
ATOM 2484 C C . SER A 1 316 ? -24.210 -13.275 17.022 1.00 91.25 316 SER A C 1
ATOM 2486 O O . SER A 1 316 ? -25.169 -13.668 16.361 1.00 91.25 316 SER A O 1
ATOM 2488 N N . LYS A 1 317 ? -23.924 -11.971 17.155 1.00 92.50 317 LYS A N 1
ATOM 2489 C CA . LYS A 1 317 ? -24.776 -10.900 16.613 1.00 92.50 317 LYS A CA 1
ATOM 2490 C C . LYS A 1 317 ? -24.037 -10.022 15.618 1.00 92.50 317 LYS A C 1
ATOM 2492 O O . LYS A 1 317 ? -24.521 -9.841 14.508 1.00 92.50 317 LYS A O 1
ATOM 2497 N N . PHE A 1 318 ? -22.884 -9.471 16.003 1.00 94.94 318 PHE A N 1
ATOM 2498 C CA . PHE A 1 318 ? -22.215 -8.462 15.184 1.00 94.94 318 PHE A CA 1
ATOM 2499 C C . PHE A 1 318 ? -21.587 -9.054 13.928 1.00 94.94 318 PHE A C 1
ATOM 2501 O O . PHE A 1 318 ? -21.967 -8.659 12.831 1.00 94.94 318 PHE A O 1
ATOM 2508 N N . ILE A 1 319 ? -20.678 -10.022 14.070 1.00 94.75 319 ILE A N 1
ATOM 2509 C CA . ILE A 1 319 ? -19.991 -10.634 12.926 1.00 94.75 319 ILE A CA 1
ATOM 2510 C C . ILE A 1 319 ? -20.987 -11.226 11.910 1.00 94.75 319 ILE A C 1
ATOM 2512 O O . ILE A 1 319 ? -20.866 -10.883 10.736 1.00 94.75 319 ILE A O 1
ATOM 2516 N N . PRO A 1 320 ? -22.018 -11.998 12.317 1.00 94.12 320 PRO A N 1
ATOM 2517 C CA . PRO A 1 320 ? -23.018 -12.524 11.384 1.00 94.12 320 PRO A CA 1
ATOM 2518 C C . PRO A 1 320 ? -23.881 -11.455 10.700 1.00 94.12 320 PRO A C 1
ATOM 2520 O O . PRO A 1 320 ? -24.544 -11.754 9.712 1.00 94.12 320 PRO A O 1
ATOM 2523 N N . SER A 1 321 ? -23.918 -10.225 11.227 1.00 94.38 321 SER A N 1
ATOM 2524 C CA . SER A 1 321 ? -24.647 -9.106 10.613 1.00 94.38 321 SER A CA 1
ATOM 2525 C C . SER A 1 321 ? -23.838 -8.344 9.559 1.00 94.38 321 SER A C 1
ATOM 2527 O O . SER A 1 321 ? -24.402 -7.516 8.844 1.00 94.38 321 SER A O 1
ATOM 2529 N N . LEU A 1 322 ? -22.527 -8.591 9.467 1.00 94.56 322 LEU A N 1
ATOM 2530 C CA . LEU A 1 322 ? -21.650 -7.890 8.536 1.00 94.56 322 LEU A CA 1
ATOM 2531 C C . LEU A 1 322 ? -21.828 -8.417 7.104 1.00 94.56 322 LEU A C 1
ATOM 2533 O O . LEU A 1 322 ? -21.930 -9.626 6.907 1.00 94.56 322 LEU A O 1
ATOM 2537 N N . PRO A 1 323 ? -21.772 -7.539 6.087 1.00 93.62 323 PRO A N 1
ATOM 2538 C CA . PRO A 1 323 ? -21.604 -7.971 4.703 1.00 93.62 323 PRO A CA 1
ATOM 2539 C C . PRO A 1 323 ? -20.322 -8.797 4.520 1.00 93.62 323 PRO A C 1
ATOM 2541 O O . PRO A 1 323 ? -19.302 -8.490 5.143 1.00 93.62 323 PRO A O 1
ATOM 2544 N N . ASP A 1 324 ? -20.337 -9.773 3.608 1.00 91.38 324 ASP A N 1
ATOM 2545 C CA . ASP A 1 324 ? -19.218 -10.705 3.380 1.00 91.38 324 ASP A CA 1
ATOM 2546 C C . ASP A 1 324 ? -17.884 -9.986 3.131 1.00 91.38 324 ASP A C 1
ATOM 2548 O O . ASP A 1 324 ? -16.862 -10.308 3.739 1.00 91.38 324 ASP A O 1
ATOM 2552 N N . SER A 1 325 ? -17.881 -8.966 2.267 1.00 92.44 325 SER A N 1
ATOM 2553 C CA . SER A 1 325 ? -16.678 -8.188 1.951 1.00 92.44 325 SER A CA 1
ATOM 2554 C C . SER A 1 325 ? -16.181 -7.370 3.151 1.00 92.44 325 SER A C 1
ATOM 2556 O O . SER A 1 325 ? -14.972 -7.302 3.391 1.00 92.44 325 SER A O 1
ATOM 2558 N N . THR A 1 326 ? -17.095 -6.816 3.954 1.00 94.31 326 THR A N 1
ATOM 2559 C CA . THR A 1 326 ? -16.779 -6.102 5.202 1.00 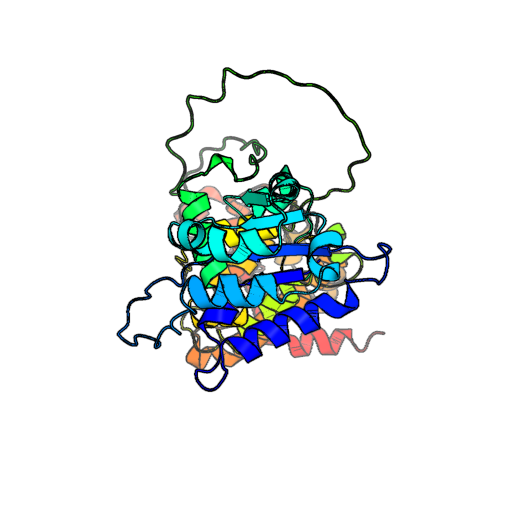94.31 326 THR A CA 1
ATOM 2560 C C . THR A 1 326 ? -16.198 -7.044 6.251 1.00 94.31 326 THR A C 1
ATOM 2562 O O . THR A 1 326 ? -15.175 -6.733 6.861 1.00 94.31 326 THR A O 1
ATOM 2565 N N . TYR A 1 327 ? -16.785 -8.227 6.435 1.00 93.81 327 TYR A N 1
ATOM 2566 C CA . TYR A 1 327 ? -16.226 -9.247 7.317 1.00 93.81 327 TYR A CA 1
ATOM 2567 C C . TYR A 1 327 ? -14.835 -9.690 6.848 1.00 93.81 327 TYR A C 1
ATOM 2569 O O . TYR A 1 327 ? -13.904 -9.729 7.651 1.00 93.81 327 TYR A O 1
ATOM 2577 N N . LEU A 1 328 ? -14.653 -9.939 5.548 1.00 93.62 328 LEU A N 1
ATOM 2578 C CA . LEU A 1 328 ? -13.383 -10.397 4.986 1.00 93.62 328 LEU A CA 1
ATOM 2579 C C . LEU A 1 328 ? -12.250 -9.388 5.222 1.00 93.62 328 LEU A C 1
ATOM 2581 O O . LEU A 1 328 ? -11.165 -9.775 5.670 1.00 93.62 328 LEU A O 1
ATOM 2585 N N . ILE A 1 329 ? -12.479 -8.092 4.965 1.00 95.06 329 ILE A N 1
ATOM 2586 C CA . ILE A 1 329 ? -11.461 -7.065 5.238 1.00 95.06 329 ILE A CA 1
ATOM 2587 C C . ILE A 1 329 ? -11.197 -6.912 6.735 1.00 95.06 329 ILE A C 1
ATOM 2589 O O . ILE A 1 329 ? -10.039 -6.755 7.129 1.00 95.06 329 ILE A O 1
ATOM 2593 N N . LEU A 1 330 ? -12.239 -6.974 7.569 1.00 95.62 330 LEU A N 1
ATOM 2594 C CA . LEU A 1 330 ? -12.106 -6.800 9.010 1.00 95.62 330 LEU A CA 1
ATOM 2595 C C . LEU A 1 330 ? -11.382 -7.978 9.648 1.00 95.62 330 LEU A C 1
ATOM 2597 O O . LEU A 1 330 ? -10.436 -7.727 10.380 1.00 95.62 330 LEU A O 1
ATOM 2601 N N . SER A 1 331 ? -11.723 -9.227 9.317 1.00 94.12 331 SER A N 1
ATOM 2602 C CA . SER A 1 331 ? -10.989 -10.415 9.779 1.00 94.12 331 SER A CA 1
ATOM 2603 C C . SER A 1 331 ? -9.524 -10.367 9.325 1.00 94.12 331 SER A C 1
ATOM 2605 O O . SER A 1 331 ? -8.599 -10.615 10.105 1.00 94.12 331 SER A O 1
ATOM 2607 N N . TYR A 1 332 ? -9.263 -9.946 8.080 1.00 95.75 332 TYR A N 1
ATOM 2608 C CA . TYR A 1 332 ? -7.890 -9.790 7.602 1.00 95.75 332 TYR A CA 1
ATOM 2609 C C . TYR A 1 332 ? -7.102 -8.729 8.387 1.00 95.75 332 TYR A C 1
ATOM 2611 O O . TYR A 1 332 ? -5.941 -8.955 8.758 1.00 95.75 332 TYR A O 1
ATOM 2619 N N . LEU A 1 333 ? -7.723 -7.572 8.628 1.00 97.50 333 LEU A N 1
ATOM 2620 C CA . LEU A 1 333 ? -7.140 -6.451 9.356 1.00 97.50 333 LEU A CA 1
ATOM 2621 C C . LEU A 1 333 ? -6.949 -6.783 10.839 1.00 97.50 333 LEU A C 1
ATOM 2623 O O . LEU A 1 333 ? -5.861 -6.558 11.366 1.00 97.50 333 LEU A O 1
ATOM 2627 N N . THR A 1 334 ? -7.957 -7.346 11.505 1.00 96.94 334 THR A N 1
ATOM 2628 C CA . THR A 1 334 ? -7.899 -7.728 12.923 1.00 96.94 334 THR A CA 1
ATOM 2629 C C . THR A 1 334 ? -6.826 -8.780 13.144 1.00 96.94 334 THR A C 1
ATOM 2631 O O . THR A 1 334 ? -6.057 -8.646 14.092 1.00 96.94 334 THR A O 1
ATOM 2634 N N . ARG A 1 335 ? -6.651 -9.731 12.217 1.00 97.38 335 ARG A N 1
ATOM 2635 C CA . ARG A 1 335 ? -5.535 -10.683 12.262 1.00 97.38 335 ARG A CA 1
ATOM 2636 C C . ARG A 1 335 ? -4.172 -9.997 12.191 1.00 97.38 335 ARG A C 1
ATOM 2638 O O . ARG A 1 335 ? -3.286 -10.310 12.979 1.00 97.38 335 ARG A O 1
ATOM 2645 N N . LEU A 1 336 ? -3.981 -9.059 11.256 1.00 98.00 336 LEU A N 1
ATOM 2646 C CA . LEU A 1 336 ? -2.734 -8.286 11.161 1.00 98.00 336 LEU A CA 1
ATOM 2647 C C . LEU A 1 336 ? -2.465 -7.503 12.458 1.00 98.00 336 LEU A C 1
ATOM 2649 O O . LEU A 1 336 ? -1.339 -7.500 12.956 1.00 98.00 336 LEU A O 1
ATOM 2653 N N . LEU A 1 337 ? -3.483 -6.827 12.994 1.00 98.31 337 LEU A N 1
ATOM 2654 C CA . LEU A 1 337 ? -3.354 -6.027 14.210 1.00 98.31 337 LEU A CA 1
ATOM 2655 C C . LEU A 1 337 ? -3.117 -6.906 15.445 1.00 98.31 337 LEU A C 1
ATOM 2657 O O . LEU A 1 337 ? -2.318 -6.528 16.300 1.00 98.31 337 LEU A O 1
ATOM 2661 N N . HIS A 1 338 ? -3.727 -8.092 15.507 1.00 98.06 338 HIS A N 1
ATOM 2662 C CA . HIS A 1 338 ? -3.472 -9.096 16.537 1.00 98.06 338 HIS A CA 1
ATOM 2663 C C . HIS A 1 338 ? -2.010 -9.541 16.504 1.00 98.06 338 HIS A C 1
ATOM 2665 O O . HIS A 1 338 ? -1.299 -9.344 17.490 1.00 98.06 338 HIS A O 1
ATOM 2671 N N . ASP A 1 339 ? -1.531 -10.026 15.352 1.00 98.12 339 ASP A N 1
ATOM 2672 C CA . ASP A 1 339 ? -0.145 -10.471 15.157 1.00 98.12 339 ASP A CA 1
ATOM 2673 C C . ASP A 1 339 ? 0.861 -9.364 15.546 1.00 98.12 339 ASP A C 1
ATOM 2675 O O . ASP A 1 339 ? 1.903 -9.616 16.162 1.00 98.12 339 ASP A O 1
ATOM 2679 N N . LEU A 1 340 ? 0.545 -8.102 15.234 1.00 97.94 340 LEU A N 1
ATOM 2680 C CA . LEU A 1 340 ? 1.370 -6.956 15.609 1.00 97.94 340 LEU A CA 1
ATOM 2681 C C . LEU A 1 340 ? 1.316 -6.645 17.113 1.00 97.94 340 LEU A C 1
ATOM 2683 O O . LEU A 1 340 ? 2.343 -6.295 17.700 1.00 97.94 340 LEU A O 1
ATOM 2687 N N . SER A 1 341 ? 0.148 -6.783 17.746 1.00 97.88 341 SER A N 1
ATOM 2688 C CA . SER A 1 341 ? -0.045 -6.543 19.182 1.00 97.88 341 SER A CA 1
ATOM 2689 C C . SER A 1 341 ? 0.771 -7.506 20.053 1.00 97.88 341 SER A C 1
ATOM 2691 O O . SER A 1 341 ? 1.242 -7.121 21.124 1.00 97.88 341 SER A O 1
ATOM 2693 N N . LEU A 1 342 ? 1.069 -8.715 19.558 1.00 97.44 342 LEU A N 1
ATOM 2694 C CA . LEU A 1 342 ? 1.977 -9.662 20.222 1.00 97.44 342 LEU A CA 1
ATOM 2695 C C . LEU A 1 342 ? 3.404 -9.100 20.385 1.00 97.44 342 LEU A C 1
ATOM 2697 O O . LEU A 1 342 ? 4.169 -9.549 21.239 1.00 97.44 342 LEU A O 1
ATOM 2701 N N . HIS A 1 343 ? 3.758 -8.071 19.610 1.00 98.00 343 HIS A N 1
ATOM 2702 C CA . HIS A 1 343 ? 5.041 -7.370 19.662 1.00 98.00 343 HIS A CA 1
ATOM 2703 C C . HIS A 1 343 ? 4.985 -6.065 20.484 1.00 98.00 343 HIS A C 1
ATOM 2705 O O . HIS A 1 343 ? 5.921 -5.257 20.439 1.00 98.00 343 HIS A O 1
ATOM 2711 N N . ALA A 1 344 ? 3.920 -5.848 21.273 1.00 97.38 344 ALA A N 1
ATOM 2712 C CA . ALA A 1 344 ? 3.699 -4.638 22.076 1.00 97.38 344 ALA A CA 1
ATOM 2713 C C . ALA A 1 344 ? 4.851 -4.303 23.038 1.00 97.38 344 ALA A C 1
ATOM 2715 O O . ALA A 1 344 ? 5.076 -3.133 23.355 1.00 97.38 344 ALA A O 1
ATOM 2716 N N . ASN A 1 345 ? 5.627 -5.296 23.483 1.00 97.50 345 ASN A N 1
ATOM 2717 C CA . ASN A 1 345 ? 6.802 -5.071 24.329 1.00 97.50 345 ASN A CA 1
ATOM 2718 C C . ASN A 1 345 ? 7.833 -4.125 23.674 1.00 97.50 345 ASN A C 1
ATOM 2720 O O . ASN A 1 345 ? 8.437 -3.297 24.369 1.00 97.50 345 ASN A O 1
ATOM 2724 N N . ARG A 1 346 ? 7.987 -4.217 22.348 1.00 97.44 346 ARG A N 1
ATOM 2725 C CA . ARG A 1 346 ? 8.885 -3.408 21.518 1.00 97.44 346 ARG A CA 1
ATOM 2726 C C . ARG A 1 346 ? 8.149 -2.242 20.870 1.00 97.44 346 ARG A C 1
ATOM 2728 O O . ARG A 1 346 ? 8.586 -1.107 21.017 1.00 97.44 346 ARG A O 1
ATOM 2735 N N . THR A 1 347 ? 7.021 -2.500 20.209 1.00 97.44 347 THR A N 1
ATOM 2736 C CA . THR A 1 347 ? 6.280 -1.473 19.456 1.00 97.44 347 THR A CA 1
ATOM 2737 C C . THR A 1 347 ? 5.552 -0.471 20.350 1.00 97.44 347 THR A C 1
ATOM 2739 O O . THR A 1 347 ? 5.234 0.626 19.897 1.00 97.44 347 THR A O 1
ATOM 2742 N N . LYS A 1 348 ? 5.273 -0.833 21.611 1.00 97.81 348 LYS A N 1
ATOM 2743 C CA . LYS A 1 348 ? 4.374 -0.110 22.533 1.00 97.81 348 LYS A CA 1
ATOM 2744 C C . LYS A 1 348 ? 2.925 -0.013 22.034 1.00 97.81 348 LYS A C 1
ATOM 2746 O O . LYS A 1 348 ? 2.140 0.787 22.543 1.00 97.81 348 LYS A O 1
ATOM 2751 N N . MET A 1 349 ? 2.561 -0.849 21.064 1.00 96.56 349 MET A N 1
ATOM 2752 C CA . MET A 1 349 ? 1.235 -0.887 20.457 1.00 96.56 349 MET A CA 1
ATOM 2753 C C . MET A 1 349 ? 0.466 -2.113 20.949 1.00 96.56 349 MET A C 1
ATOM 2755 O O . MET A 1 349 ? 0.644 -3.207 20.424 1.00 96.56 349 MET A O 1
ATOM 2759 N N . THR A 1 350 ? -0.360 -1.925 21.979 1.00 97.94 350 THR A N 1
ATOM 2760 C CA . THR A 1 350 ? -1.342 -2.918 22.447 1.00 97.94 350 THR A CA 1
ATOM 2761 C C . THR A 1 350 ? -2.547 -2.984 21.502 1.00 97.94 350 THR A C 1
ATOM 2763 O O . THR A 1 350 ? -2.713 -2.101 20.656 1.00 97.94 350 THR A O 1
ATOM 2766 N N . SER A 1 351 ? -3.407 -3.994 21.668 1.00 97.56 351 SER A N 1
ATOM 2767 C CA . SER A 1 351 ? -4.700 -4.097 20.970 1.00 97.56 351 SER A CA 1
ATOM 2768 C C . SER A 1 351 ? -5.520 -2.807 21.103 1.00 97.56 351 SER A C 1
ATOM 2770 O O . SER A 1 351 ? -5.957 -2.247 20.097 1.00 97.56 351 SER A O 1
ATOM 2772 N N . LEU A 1 352 ? -5.597 -2.249 22.314 1.00 96.88 352 LEU A N 1
ATOM 2773 C CA . LEU A 1 352 ? -6.308 -1.002 22.586 1.00 96.88 352 LEU A CA 1
ATOM 2774 C C . LEU A 1 352 ? -5.679 0.192 21.859 1.00 96.88 352 LEU A C 1
ATOM 2776 O O . LEU A 1 352 ? -6.377 0.960 21.201 1.00 96.88 352 LEU A O 1
ATOM 2780 N N . ASN A 1 353 ? -4.349 0.331 21.916 1.00 96.62 353 ASN A N 1
ATOM 2781 C CA . ASN A 1 353 ? -3.650 1.426 21.238 1.00 96.62 353 ASN A CA 1
ATOM 2782 C C . ASN A 1 353 ? -3.858 1.372 19.719 1.00 96.62 353 ASN A C 1
ATOM 2784 O O . ASN A 1 353 ? -4.037 2.414 19.093 1.00 96.62 353 ASN A O 1
ATOM 2788 N N . LEU A 1 354 ? -3.829 0.174 19.125 1.00 97.19 354 LEU A N 1
ATOM 2789 C CA . LEU A 1 354 ? -4.097 -0.026 17.699 1.00 97.19 354 LEU A CA 1
ATOM 2790 C C . LEU A 1 354 ? -5.556 0.298 17.356 1.00 97.19 354 LEU A C 1
ATOM 2792 O O . LEU A 1 354 ? -5.803 0.983 16.365 1.00 97.19 354 LEU A O 1
ATOM 2796 N N . SER A 1 355 ? -6.498 -0.114 18.204 1.00 97.44 355 SER A N 1
ATOM 2797 C CA . SER A 1 355 ? -7.934 0.142 18.041 1.00 97.44 355 SER A CA 1
ATOM 2798 C C . SER A 1 355 ? -8.258 1.633 18.037 1.00 97.44 355 SER A C 1
ATOM 2800 O O . SER A 1 355 ? -8.952 2.104 17.141 1.00 97.44 355 SER A O 1
ATOM 2802 N N . ILE A 1 356 ? -7.678 2.399 18.969 1.00 93.88 356 ILE A N 1
ATOM 2803 C CA . ILE A 1 356 ? -7.826 3.864 19.042 1.00 93.88 356 ILE A CA 1
ATOM 2804 C C . ILE A 1 356 ? -7.388 4.542 17.736 1.00 93.88 356 ILE A C 1
ATOM 2806 O O . ILE A 1 356 ? -7.970 5.542 17.327 1.00 93.88 356 ILE A O 1
ATOM 2810 N N . ILE A 1 357 ? -6.350 4.020 17.081 1.00 94.56 357 ILE A N 1
ATOM 2811 C CA . ILE A 1 357 ? -5.791 4.624 15.866 1.00 94.56 357 ILE A CA 1
ATOM 2812 C C . ILE A 1 357 ? -6.568 4.210 14.622 1.00 94.56 357 ILE A C 1
ATOM 2814 O O . ILE A 1 357 ? -6.743 5.026 13.721 1.00 94.56 357 ILE A O 1
ATOM 2818 N N . ILE A 1 358 ? -6.994 2.949 14.545 1.00 95.12 358 ILE A N 1
ATOM 2819 C CA . ILE A 1 358 ? -7.626 2.413 13.340 1.00 95.12 358 ILE A CA 1
ATOM 2820 C C . ILE A 1 358 ? -9.132 2.696 13.290 1.00 95.12 358 ILE A C 1
ATOM 2822 O O . ILE A 1 358 ? -9.661 2.863 12.199 1.00 95.12 358 ILE A O 1
ATOM 2826 N N . ALA A 1 359 ? -9.815 2.826 14.433 1.00 95.56 359 ALA A N 1
ATOM 2827 C CA . ALA A 1 359 ? -11.238 3.169 14.488 1.00 95.56 359 ALA A CA 1
ATOM 2828 C C . ALA A 1 359 ? -11.603 4.400 13.628 1.00 95.56 359 ALA A C 1
ATOM 2830 O O . ALA A 1 359 ? -12.427 4.239 12.729 1.00 95.56 359 ALA A O 1
ATOM 2831 N N . PRO A 1 360 ? -10.955 5.579 13.778 1.00 94.12 360 PRO A N 1
ATOM 2832 C CA . PRO A 1 360 ? -11.281 6.765 12.976 1.00 94.12 360 PRO A CA 1
ATOM 2833 C C . PRO A 1 360 ? -10.928 6.634 11.486 1.00 94.12 360 PRO A C 1
ATOM 2835 O O . PRO A 1 360 ? -11.308 7.485 10.692 1.00 94.12 360 PRO A O 1
ATOM 2838 N N . VAL A 1 361 ? -10.168 5.606 11.097 1.00 94.06 361 VAL A N 1
ATOM 2839 C CA . VAL A 1 361 ? -9.838 5.316 9.693 1.00 94.06 361 VAL A CA 1
ATOM 2840 C C . VAL A 1 361 ? -10.949 4.505 9.021 1.00 94.06 361 VAL A C 1
ATOM 2842 O O . VAL A 1 361 ? -11.112 4.579 7.808 1.00 94.06 361 VAL A O 1
ATOM 2845 N N . LEU A 1 362 ? -11.686 3.711 9.800 1.00 94.88 362 LEU A N 1
ATOM 2846 C CA . LEU A 1 362 ? -12.668 2.749 9.301 1.00 94.88 362 LEU A CA 1
ATOM 2847 C C . LEU A 1 362 ? -14.096 3.303 9.274 1.00 94.88 362 LEU A C 1
ATOM 2849 O O . LEU A 1 362 ? -14.942 2.725 8.599 1.00 94.88 362 LEU A O 1
ATOM 2853 N N . ILE A 1 363 ? -14.365 4.382 10.007 1.00 92.25 363 ILE A N 1
ATOM 2854 C CA . ILE A 1 363 ? -15.708 4.904 10.264 1.00 92.25 363 ILE A CA 1
ATOM 2855 C C . ILE A 1 363 ? -15.934 6.251 9.571 1.00 92.25 363 ILE A C 1
ATOM 2857 O O . ILE A 1 363 ? -15.046 7.103 9.554 1.00 92.25 363 ILE A O 1
ATOM 2861 N N . SER A 1 364 ? -17.123 6.447 9.005 1.00 89.81 364 SER A N 1
ATOM 2862 C CA . SER A 1 364 ? -17.593 7.761 8.553 1.00 89.81 364 SER A CA 1
ATOM 2863 C C . SER A 1 364 ? -19.118 7.758 8.485 1.00 89.81 364 SER A C 1
ATOM 2865 O O . SER A 1 364 ? -19.713 7.156 7.593 1.00 89.81 364 SER A O 1
ATOM 2867 N N . GLY A 1 365 ? -19.756 8.454 9.415 1.00 86.38 365 GLY A N 1
ATOM 2868 C CA . GLY A 1 365 ? -21.204 8.510 9.550 1.00 86.38 365 GLY A CA 1
ATOM 2869 C C . GLY A 1 365 ? -21.801 9.785 8.979 1.00 86.38 365 GLY A C 1
ATOM 2870 O O . GLY A 1 365 ? -21.138 10.608 8.343 1.00 86.38 365 GLY A O 1
ATOM 2871 N N . THR A 1 366 ? -23.096 9.954 9.227 1.00 88.75 366 THR A N 1
ATOM 2872 C CA . THR A 1 366 ? -23.809 11.199 8.902 1.00 88.75 366 THR A CA 1
ATOM 2873 C C . THR A 1 366 ? -23.575 12.296 9.941 1.00 88.75 366 THR A C 1
ATOM 2875 O O . THR A 1 366 ? -23.652 13.477 9.601 1.00 88.75 366 THR A O 1
ATOM 2878 N N . ASP A 1 367 ? -23.266 11.915 11.186 1.00 85.50 367 ASP A N 1
ATOM 2879 C CA . ASP A 1 367 ? -22.982 12.821 12.299 1.00 85.50 367 ASP A CA 1
ATOM 2880 C C . ASP A 1 367 ? -21.533 12.645 12.804 1.00 85.50 367 ASP A C 1
ATOM 2882 O O . ASP A 1 367 ? -21.229 11.678 13.507 1.00 85.50 367 ASP A O 1
ATOM 2886 N N . PRO A 1 368 ? -20.630 13.607 12.532 1.00 87.62 368 PRO A N 1
ATOM 2887 C CA . PRO A 1 368 ? -19.245 13.555 13.003 1.00 87.62 368 PRO A CA 1
ATOM 2888 C C . PRO A 1 368 ? -19.097 13.499 14.533 1.00 87.62 368 PRO A C 1
ATOM 2890 O O . PRO A 1 368 ? -18.072 13.036 15.045 1.00 87.62 368 PRO A O 1
ATOM 2893 N N . VAL A 1 369 ? -20.086 13.999 15.286 1.00 86.31 369 VAL A N 1
ATOM 2894 C CA . VAL A 1 369 ? -20.077 13.929 16.755 1.00 86.31 369 VAL A CA 1
ATOM 2895 C C . VAL A 1 369 ? -20.259 12.481 17.201 1.00 86.31 369 VAL A C 1
ATOM 2897 O O . VAL A 1 369 ? -19.528 12.017 18.075 1.00 86.31 369 VAL A O 1
ATOM 2900 N N . GLU A 1 370 ? -21.177 11.754 16.569 1.00 87.38 370 GLU A N 1
ATOM 2901 C CA . GLU A 1 370 ? -21.432 10.338 16.829 1.00 87.38 370 GLU A CA 1
ATOM 2902 C C . GLU A 1 370 ? -20.204 9.474 16.512 1.00 87.38 370 GLU A C 1
ATOM 2904 O O . GLU A 1 370 ? -19.786 8.674 17.352 1.00 87.38 370 GLU A O 1
ATOM 2909 N N . ASP A 1 371 ? -19.566 9.709 15.361 1.00 89.50 371 ASP A N 1
ATOM 2910 C CA . ASP A 1 371 ? -18.322 9.039 14.959 1.00 89.50 371 ASP A CA 1
ATOM 2911 C C . ASP A 1 371 ? -17.222 9.234 16.005 1.00 89.50 371 ASP A C 1
ATOM 2913 O O . ASP A 1 371 ? -16.532 8.293 16.407 1.00 89.50 371 ASP A O 1
ATOM 2917 N N . THR A 1 372 ? -17.083 10.472 16.491 1.00 88.56 372 THR A N 1
ATOM 2918 C CA . THR A 1 372 ? -16.092 10.816 17.512 1.00 88.56 372 THR A CA 1
ATOM 2919 C C . THR A 1 372 ? -16.368 10.073 18.816 1.00 88.56 372 THR A C 1
ATOM 2921 O O . THR A 1 372 ? -15.430 9.583 19.440 1.00 88.56 372 THR A O 1
ATOM 2924 N N . ILE A 1 373 ? -17.637 9.958 19.221 1.00 86.62 373 ILE A N 1
ATOM 2925 C CA . ILE A 1 373 ? -18.049 9.221 20.424 1.00 86.62 373 ILE A CA 1
ATOM 2926 C C . ILE A 1 373 ? -17.752 7.726 20.273 1.00 86.62 373 ILE A C 1
ATOM 2928 O O . ILE A 1 373 ? -17.207 7.117 21.195 1.00 86.62 373 ILE A O 1
ATOM 2932 N N . LEU A 1 374 ? -18.040 7.139 19.109 1.00 89.81 374 LEU A N 1
ATOM 2933 C CA . LEU A 1 374 ? -17.722 5.740 18.809 1.00 89.81 374 LEU A CA 1
ATOM 2934 C C . LEU A 1 374 ? -16.209 5.476 18.758 1.00 89.81 374 LEU A C 1
ATOM 2936 O O . LEU A 1 374 ? -15.775 4.357 19.027 1.00 89.81 374 LEU A O 1
ATOM 2940 N N . CYS A 1 375 ? -15.398 6.495 18.477 1.00 92.06 375 CYS A N 1
ATOM 2941 C CA . CYS A 1 375 ? -13.938 6.415 18.518 1.00 92.06 375 CYS A CA 1
ATOM 2942 C C . CYS A 1 375 ? -13.333 6.633 19.916 1.00 92.06 375 CYS A C 1
ATOM 2944 O O . CYS A 1 375 ? -12.107 6.651 20.054 1.00 92.06 375 CYS A O 1
ATOM 2946 N N . LEU A 1 376 ? -14.142 6.820 20.964 1.00 89.06 376 LEU A N 1
ATOM 2947 C CA . LEU A 1 376 ? -13.620 6.961 22.320 1.00 89.06 376 LEU A CA 1
ATOM 2948 C C . LEU A 1 376 ? -13.215 5.616 22.919 1.00 89.06 376 LEU A C 1
ATOM 2950 O O . LEU A 1 376 ? -13.826 4.569 22.696 1.00 89.06 376 LEU A O 1
ATOM 2954 N N . GLU A 1 377 ? -12.182 5.690 23.752 1.00 86.94 377 GLU A N 1
ATOM 2955 C CA . GLU A 1 377 ? -11.757 4.586 24.598 1.00 86.94 377 GLU A CA 1
ATOM 2956 C C . GLU A 1 377 ? -12.919 4.113 25.495 1.00 86.94 377 GLU A C 1
ATOM 2958 O O . GLU A 1 377 ? -13.625 4.955 26.068 1.00 86.94 377 GLU A O 1
ATOM 2963 N N . PRO A 1 378 ? -13.123 2.790 25.638 1.00 83.50 378 PRO A N 1
ATOM 2964 C CA . PRO A 1 378 ? -14.186 2.245 26.473 1.00 83.50 378 PRO A CA 1
ATOM 2965 C C . PRO A 1 378 ? -14.145 2.797 27.898 1.00 83.50 378 PRO A C 1
ATOM 2967 O O . PRO A 1 378 ? -13.081 2.989 28.481 1.00 83.50 378 PRO A O 1
ATOM 2970 N N . SER A 1 379 ? -15.320 3.018 28.488 1.00 78.94 379 SER A N 1
ATOM 2971 C CA . SER A 1 379 ? -15.500 3.514 29.863 1.00 78.94 379 SER A CA 1
ATOM 2972 C C . SER A 1 379 ? -14.919 4.906 30.156 1.00 78.94 379 SER A C 1
ATOM 2974 O O . SER A 1 379 ? -14.945 5.353 31.305 1.00 78.94 379 SER A O 1
ATOM 2976 N N . ARG A 1 380 ? -14.414 5.627 29.147 1.00 78.69 380 ARG A N 1
ATOM 2977 C CA . ARG A 1 380 ? -13.918 6.993 29.321 1.00 78.69 380 ARG A CA 1
ATOM 2978 C C . ARG A 1 380 ? -15.081 7.992 29.241 1.00 78.69 380 ARG A C 1
ATOM 2980 O O . ARG A 1 380 ? -15.877 7.915 28.306 1.00 78.69 380 ARG A O 1
ATOM 2987 N N . PRO A 1 381 ? -15.194 8.949 30.183 1.00 76.25 381 PRO A N 1
ATOM 2988 C CA . PRO A 1 381 ? -16.253 9.950 30.131 1.00 76.25 381 PRO A CA 1
ATOM 2989 C C . PRO A 1 381 ? -16.089 10.859 28.911 1.00 76.25 381 PRO A C 1
ATOM 2991 O O . PRO A 1 381 ? -14.965 11.170 28.501 1.00 76.25 381 PRO A O 1
ATOM 2994 N N . LEU A 1 382 ? -17.214 11.340 28.380 1.00 76.31 382 LEU A N 1
ATOM 2995 C CA . LEU A 1 382 ? -17.215 12.301 27.284 1.00 76.31 382 LEU A CA 1
ATOM 2996 C C . LEU A 1 382 ? -16.452 13.579 27.694 1.00 76.31 382 LEU A C 1
ATOM 2998 O O . LEU A 1 382 ? -16.729 14.158 28.753 1.00 76.31 382 LEU A O 1
ATOM 3002 N N . PRO A 1 383 ? -15.510 14.069 26.869 1.00 79.88 383 PRO A N 1
ATOM 3003 C CA . PRO A 1 383 ? -14.895 15.373 27.082 1.00 79.88 383 PRO A CA 1
ATOM 3004 C C . PRO A 1 383 ? -15.960 16.474 27.165 1.00 79.88 383 PRO A C 1
ATOM 3006 O O . PRO A 1 383 ? -16.933 16.452 26.413 1.00 79.88 383 PRO A O 1
ATOM 3009 N N . ALA A 1 384 ? -15.767 17.469 28.035 1.00 76.06 384 ALA A N 1
ATOM 3010 C CA . ALA A 1 384 ? -16.771 18.509 28.297 1.00 76.06 384 ALA A CA 1
ATOM 3011 C C . ALA A 1 384 ? -17.283 19.207 27.020 1.00 76.06 384 ALA A C 1
ATOM 3013 O O . ALA A 1 384 ? -18.481 19.438 26.889 1.00 76.06 384 ALA A O 1
ATOM 3014 N N . GLY A 1 385 ? -16.401 19.474 26.049 1.00 76.50 385 GLY A N 1
ATOM 3015 C CA . GLY A 1 385 ? -16.789 20.063 24.761 1.00 76.50 385 GLY A CA 1
ATOM 3016 C C . GLY A 1 385 ? -17.714 19.170 23.926 1.00 76.50 385 GLY A C 1
ATOM 3017 O O . GLY A 1 385 ? -18.662 19.671 23.332 1.00 76.50 385 GLY A O 1
ATOM 3018 N N . LEU A 1 386 ? -17.490 17.852 23.938 1.00 76.50 386 LEU A N 1
ATOM 3019 C CA . LEU A 1 386 ? -18.338 16.885 23.234 1.00 76.50 386 LEU A CA 1
ATOM 3020 C C . LEU A 1 386 ? -19.667 16.661 23.951 1.00 76.50 386 LEU A C 1
ATOM 3022 O O . LEU A 1 386 ? -20.679 16.529 23.280 1.00 76.50 386 LEU A O 1
ATOM 3026 N N . ARG A 1 387 ? -19.702 16.697 25.289 1.00 75.69 387 ARG A N 1
ATOM 3027 C CA . ARG A 1 387 ? -20.959 16.601 26.058 1.00 75.69 387 ARG A CA 1
ATOM 3028 C C . ARG A 1 387 ? -21.975 17.664 25.648 1.00 75.69 387 ARG A C 1
ATOM 3030 O O . ARG A 1 387 ? -23.151 17.363 25.490 1.00 75.69 387 ARG A O 1
ATOM 3037 N N . HIS A 1 388 ? -21.513 18.895 25.427 1.00 73.12 388 HIS A N 1
ATOM 3038 C CA . HIS A 1 388 ? -22.380 19.984 24.974 1.00 73.12 388 HIS A CA 1
ATOM 3039 C C . HIS A 1 388 ? -22.925 19.775 23.556 1.00 73.12 388 HIS A C 1
ATOM 3041 O O . HIS A 1 388 ? -24.041 20.204 23.279 1.00 73.12 388 HIS A O 1
ATOM 3047 N N . MET A 1 389 ? -22.157 19.130 22.673 1.00 72.62 389 MET A N 1
ATOM 3048 C CA . MET A 1 389 ? -22.571 18.852 21.292 1.00 72.62 389 MET A CA 1
ATOM 3049 C C . MET A 1 389 ? -23.442 17.596 21.179 1.00 72.62 389 MET A C 1
ATOM 3051 O O . MET A 1 389 ? -24.367 17.565 20.375 1.00 72.62 389 MET A O 1
ATOM 3055 N N . ALA A 1 390 ? -23.166 16.583 22.000 1.00 70.25 390 ALA A N 1
ATOM 3056 C CA . ALA A 1 390 ? -23.894 15.321 22.054 1.00 70.25 390 ALA A CA 1
ATOM 3057 C C . ALA A 1 390 ? -25.296 15.472 22.669 1.00 70.25 390 ALA A C 1
ATOM 3059 O O . ALA A 1 390 ? -26.229 14.774 22.267 1.00 70.25 390 ALA A O 1
ATOM 3060 N N . GLY A 1 391 ? -25.448 16.375 23.647 1.00 70.81 391 GLY A N 1
ATOM 3061 C CA . GLY A 1 391 ? -26.666 16.473 24.454 1.00 70.81 391 GLY A CA 1
ATOM 3062 C C . GLY A 1 391 ? -27.003 15.142 25.141 1.00 70.81 391 GLY A C 1
ATOM 3063 O O . GLY A 1 391 ? -26.112 14.352 25.440 1.00 70.81 391 GLY A O 1
ATOM 3064 N N . ASP A 1 392 ? -28.296 14.865 25.329 1.00 66.94 392 ASP A N 1
ATOM 3065 C CA . ASP A 1 392 ? -28.796 13.591 25.887 1.00 66.94 392 ASP A CA 1
ATOM 3066 C C . ASP A 1 392 ? -28.894 12.468 24.833 1.00 66.94 392 ASP A C 1
ATOM 3068 O O . ASP A 1 392 ? -29.418 11.386 25.100 1.00 66.94 392 ASP A O 1
ATOM 3072 N N . LYS A 1 393 ? -28.449 12.735 23.599 1.00 66.88 393 LYS A N 1
ATOM 3073 C CA . LYS A 1 393 ? -28.721 11.890 22.429 1.00 66.88 393 LYS A CA 1
ATOM 3074 C C . LYS A 1 393 ? -27.845 10.635 22.376 1.00 66.88 393 LYS A C 1
ATOM 3076 O O . LYS A 1 393 ? -28.254 9.640 21.786 1.00 66.88 393 LYS A O 1
ATOM 3081 N N . TYR A 1 394 ? -26.666 10.675 22.996 1.00 67.12 394 TYR A N 1
ATOM 3082 C CA . TYR A 1 394 ? -25.675 9.601 22.956 1.00 67.12 394 TYR A CA 1
ATOM 3083 C C . TYR A 1 394 ? -25.300 9.159 24.375 1.00 67.12 394 TYR A C 1
ATOM 3085 O O . TYR A 1 394 ? -24.973 9.986 25.224 1.00 67.12 394 TYR A O 1
ATOM 3093 N N . GLN A 1 395 ? -25.352 7.849 24.636 1.00 63.31 395 GLN A N 1
ATOM 3094 C CA . GLN A 1 395 ? -24.988 7.277 25.937 1.00 63.31 395 GLN A CA 1
ATOM 3095 C C . GLN A 1 395 ? -23.464 7.168 26.103 1.00 63.31 395 GLN A C 1
ATOM 3097 O O . GLN A 1 395 ? -22.735 6.929 25.141 1.00 63.31 395 GLN A O 1
ATOM 3102 N N . GLU A 1 396 ? -22.973 7.359 27.333 1.00 63.34 396 GLU A N 1
ATOM 3103 C CA . GLU A 1 396 ? -21.536 7.371 27.631 1.00 63.34 396 GLU A CA 1
ATOM 3104 C C . GLU A 1 396 ? -20.933 5.955 27.728 1.00 63.34 396 GLU A C 1
ATOM 3106 O O . GLU A 1 396 ? -21.445 5.091 28.435 1.00 63.34 396 GLU A O 1
ATOM 3111 N N . GLY A 1 397 ? -19.762 5.760 27.109 1.00 61.78 397 GLY A N 1
ATOM 3112 C CA . GLY A 1 397 ? -18.724 4.836 27.586 1.00 61.78 397 GLY A CA 1
ATOM 3113 C C . GLY A 1 397 ? -18.905 3.330 27.352 1.00 61.78 397 GLY A C 1
ATOM 3114 O O . GLY A 1 397 ? -17.994 2.584 27.711 1.00 61.78 397 GLY A O 1
ATOM 3115 N N . GLN A 1 398 ? -19.999 2.859 26.749 1.00 65.94 398 GLN A N 1
ATOM 3116 C CA . GLN A 1 398 ? -20.184 1.442 26.393 1.00 65.94 398 GLN A CA 1
ATOM 3117 C C . GLN A 1 398 ? -20.617 1.279 24.933 1.00 65.94 398 GLN A C 1
ATOM 3119 O O . GLN A 1 398 ? -21.326 2.128 24.399 1.00 65.94 398 GLN A O 1
ATOM 3124 N N . GLY A 1 399 ? -20.152 0.203 24.288 1.00 82.50 399 GLY A N 1
ATOM 3125 C CA . GLY A 1 399 ? -20.461 -0.069 22.881 1.00 82.50 399 GLY A CA 1
ATOM 3126 C C . GLY A 1 399 ? -19.764 0.887 21.904 1.00 82.50 399 GLY A C 1
ATOM 3127 O O . GLY A 1 399 ? -20.392 1.406 20.983 1.00 82.50 399 GLY A O 1
ATOM 3128 N N . THR A 1 400 ? -18.479 1.181 22.133 1.00 92.94 400 THR A N 1
ATOM 3129 C CA . THR A 1 400 ? -17.663 1.993 21.215 1.00 92.94 400 THR A CA 1
ATOM 3130 C C . THR A 1 400 ? -16.980 1.110 20.173 1.00 92.94 400 THR A C 1
ATOM 3132 O O . THR A 1 400 ? -16.654 -0.048 20.444 1.00 92.94 400 THR A O 1
ATOM 3135 N N . LEU A 1 401 ? -16.695 1.666 18.993 1.00 94.81 401 LEU A N 1
ATOM 3136 C CA . LEU A 1 401 ? -15.946 0.961 17.952 1.00 94.81 401 LEU A CA 1
ATOM 3137 C C . LEU A 1 401 ? -14.539 0.589 18.437 1.00 94.81 401 LEU A C 1
ATOM 3139 O O . LEU A 1 401 ? -14.053 -0.499 18.147 1.00 94.81 401 LEU A O 1
ATOM 3143 N N . VAL A 1 402 ? -13.896 1.459 19.224 1.00 94.88 402 VAL A N 1
ATOM 3144 C CA . VAL A 1 402 ? -12.595 1.143 19.836 1.00 94.88 402 VAL A CA 1
ATOM 3145 C C . VAL A 1 402 ? -12.693 -0.079 20.743 1.00 94.88 402 VAL A C 1
ATOM 3147 O O . VAL A 1 402 ? -11.817 -0.934 20.676 1.00 94.88 402 VAL A O 1
ATOM 3150 N N . GLY A 1 403 ? -13.741 -0.184 21.565 1.00 94.62 403 GLY A N 1
ATOM 3151 C CA . GLY A 1 403 ? -13.946 -1.345 22.432 1.00 94.62 403 GLY A CA 1
ATOM 3152 C C . GLY A 1 403 ? -14.200 -2.628 21.655 1.00 94.62 403 GLY A C 1
ATOM 3153 O O . GLY A 1 403 ? -13.612 -3.658 21.972 1.00 94.62 403 GLY A O 1
ATOM 3154 N N . LEU A 1 404 ? -15.019 -2.550 20.605 1.00 96.25 404 LEU A N 1
ATOM 3155 C CA . LEU A 1 404 ? -15.293 -3.676 19.714 1.00 96.25 404 LEU A CA 1
ATOM 3156 C C . LEU A 1 404 ? -14.010 -4.183 19.044 1.00 96.25 404 LEU A C 1
ATOM 3158 O O . LEU A 1 404 ? -13.724 -5.380 19.071 1.00 96.25 404 LEU A O 1
ATOM 3162 N N . LEU A 1 405 ? -13.211 -3.275 18.476 1.00 97.19 405 LEU A N 1
ATOM 3163 C CA . LEU A 1 405 ? -11.948 -3.619 17.825 1.00 97.19 405 LEU A CA 1
ATOM 3164 C C . LEU A 1 405 ? -10.912 -4.144 18.823 1.00 97.19 405 LEU A C 1
ATOM 3166 O O . LEU A 1 405 ? -10.236 -5.121 18.513 1.00 97.19 405 LEU A O 1
ATOM 3170 N N . ASP A 1 406 ? -10.807 -3.554 20.016 1.00 96.88 406 ASP A N 1
ATOM 3171 C CA . ASP A 1 406 ? -9.870 -4.009 21.050 1.00 96.88 406 ASP A CA 1
ATOM 3172 C C . ASP A 1 406 ? -10.199 -5.436 21.488 1.00 96.88 406 ASP A C 1
ATOM 3174 O O . ASP A 1 406 ? -9.316 -6.290 21.552 1.00 96.88 406 ASP A O 1
ATOM 3178 N N . MET A 1 407 ? -11.486 -5.718 21.685 1.00 95.69 407 MET A N 1
ATOM 3179 C CA . MET A 1 407 ? -11.981 -7.045 22.017 1.00 95.69 407 MET A CA 1
ATOM 3180 C C . MET A 1 407 ? -11.702 -8.057 20.898 1.00 95.69 407 MET A C 1
ATOM 3182 O O . MET A 1 407 ? -11.173 -9.136 21.169 1.00 95.69 407 MET A O 1
ATOM 3186 N N . TRP A 1 408 ? -11.989 -7.707 19.640 1.00 96.75 408 TRP A N 1
ATOM 3187 C CA . TRP A 1 408 ? -11.741 -8.591 18.497 1.00 96.75 408 TRP A CA 1
ATOM 3188 C C . TRP A 1 408 ? -10.241 -8.852 18.292 1.00 96.75 408 TRP A C 1
ATOM 3190 O O . TRP A 1 408 ? -9.826 -9.991 18.098 1.00 96.75 408 TRP A O 1
ATOM 3200 N N . ILE A 1 409 ? -9.400 -7.821 18.390 1.00 97.50 409 ILE A N 1
ATOM 3201 C CA . ILE A 1 409 ? -7.944 -7.949 18.252 1.00 97.50 409 ILE A CA 1
ATOM 3202 C C . ILE A 1 409 ? -7.357 -8.740 19.428 1.00 97.50 409 ILE A C 1
ATOM 3204 O O . ILE A 1 409 ? -6.507 -9.606 19.222 1.00 97.50 409 ILE A O 1
ATOM 3208 N N . GLY A 1 410 ? -7.792 -8.464 20.659 1.00 96.12 410 GLY A N 1
ATOM 3209 C CA . GLY A 1 410 ? -7.292 -9.118 21.869 1.00 96.12 410 GLY A CA 1
ATOM 3210 C C . GLY A 1 410 ? -7.647 -10.604 21.945 1.00 96.12 410 GLY A C 1
ATOM 3211 O O . GLY A 1 410 ? -6.814 -11.406 22.363 1.00 96.12 410 GLY A O 1
ATOM 3212 N N . HIS A 1 411 ? -8.838 -10.978 21.470 1.00 95.12 411 HIS A N 1
ATOM 3213 C CA . HIS A 1 411 ? -9.369 -12.345 21.515 1.00 95.12 411 HIS A CA 1
ATOM 3214 C C . HIS A 1 411 ? -9.489 -12.991 20.128 1.00 95.12 411 HIS A C 1
ATOM 3216 O O . HIS A 1 411 ? -10.330 -13.865 19.921 1.00 95.12 411 HIS A O 1
ATOM 3222 N N . TYR A 1 412 ? -8.643 -12.585 19.175 1.00 93.50 412 TYR A N 1
ATOM 3223 C CA . TYR A 1 412 ? -8.709 -13.034 17.780 1.00 93.50 412 TYR A CA 1
ATOM 3224 C C . TYR A 1 412 ? -8.815 -14.564 17.641 1.00 93.50 412 TYR A C 1
ATOM 3226 O O . TYR A 1 412 ? -9.694 -15.057 16.939 1.00 93.50 412 TYR A O 1
ATOM 3234 N N . GLY A 1 413 ? -7.975 -15.319 18.364 1.00 88.81 413 GLY A N 1
ATOM 3235 C CA . GLY A 1 413 ? -7.999 -16.787 18.334 1.00 88.81 413 GLY A CA 1
ATOM 3236 C C . GLY A 1 413 ? -9.341 -17.384 18.768 1.00 88.81 413 GLY A C 1
ATOM 3237 O O . GLY A 1 413 ? -9.858 -18.269 18.101 1.00 88.81 413 GLY A O 1
ATOM 3238 N N . GLU A 1 414 ? -9.959 -16.849 19.824 1.00 88.19 414 GLU A N 1
ATOM 3239 C CA . GLU A 1 414 ? -11.254 -17.335 20.314 1.00 88.19 414 GLU A CA 1
ATOM 3240 C C . GLU A 1 414 ? -12.402 -17.001 19.354 1.00 88.19 414 GLU A C 1
ATOM 3242 O O . GLU A 1 414 ? -13.380 -17.746 19.275 1.00 88.19 414 GLU 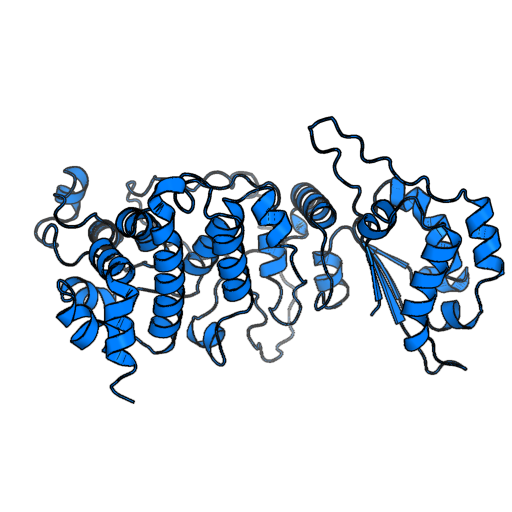A O 1
ATOM 3247 N N . VAL A 1 415 ? -12.331 -15.853 18.677 1.00 85.62 415 VAL A N 1
ATOM 3248 C CA . VAL A 1 415 ? -13.341 -15.422 17.700 1.00 85.62 415 VAL A CA 1
ATOM 3249 C C . VAL A 1 415 ? -13.303 -16.313 16.462 1.00 85.62 415 VAL A C 1
ATOM 3251 O O . VAL A 1 415 ? -14.352 -16.755 16.012 1.00 85.62 415 VAL A O 1
ATOM 3254 N N . GLU A 1 416 ? -12.116 -16.644 15.965 1.00 79.12 416 GLU A N 1
ATOM 3255 C CA . GLU A 1 416 ? -11.954 -17.363 14.697 1.00 79.12 416 GLU A CA 1
ATOM 3256 C C . GLU A 1 416 ? -12.031 -18.892 14.857 1.00 79.12 416 GLU A C 1
ATOM 3258 O O . GLU A 1 416 ? -12.617 -19.563 14.010 1.00 79.12 416 GLU A O 1
ATOM 3263 N N . GLU A 1 417 ? -11.535 -19.463 15.964 1.00 64.50 417 GLU A N 1
ATOM 3264 C CA . GLU A 1 417 ? -11.725 -20.895 16.270 1.00 64.50 417 GLU A CA 1
ATOM 3265 C C . GLU A 1 417 ? -13.206 -21.252 16.465 1.00 64.50 417 GLU A C 1
ATOM 3267 O O . GLU A 1 417 ? -13.621 -22.361 16.135 1.00 64.50 417 GLU A O 1
ATOM 3272 N N . GLY A 1 418 ? -14.014 -20.310 16.964 1.00 56.09 418 GLY A N 1
ATOM 3273 C CA . GLY A 1 418 ? -15.458 -20.490 17.115 1.00 56.09 418 GLY A CA 1
ATOM 3274 C C . GLY A 1 418 ? -16.229 -20.486 15.793 1.00 56.09 418 GLY A C 1
ATOM 3275 O O . GLY A 1 418 ? -17.300 -21.071 15.736 1.00 56.09 418 GLY A O 1
ATOM 3276 N N . MET A 1 419 ? -15.689 -19.866 14.738 1.00 57.06 419 MET A N 1
ATOM 3277 C CA . MET A 1 419 ? -16.339 -19.793 13.422 1.00 57.06 419 MET A CA 1
ATOM 3278 C C . MET A 1 419 ? -15.955 -20.961 12.505 1.00 57.06 419 MET A C 1
ATOM 3280 O O . MET A 1 419 ? -16.749 -21.363 11.667 1.00 57.06 419 MET A O 1
ATOM 3284 N N . ALA A 1 420 ? -14.768 -21.550 12.686 1.00 48.09 420 ALA A N 1
ATOM 3285 C CA . ALA A 1 420 ? -14.311 -22.705 11.905 1.00 48.09 420 ALA A CA 1
ATOM 3286 C C . ALA A 1 420 ? -14.974 -24.044 12.300 1.00 48.09 420 ALA A C 1
ATOM 3288 O O . ALA A 1 420 ? -14.710 -25.064 11.667 1.00 48.09 420 ALA A O 1
ATOM 3289 N N . LEU A 1 421 ? -15.778 -24.063 13.369 1.00 39.88 421 LEU A N 1
ATOM 3290 C CA . LEU A 1 421 ? -16.470 -25.258 13.869 1.00 39.88 421 LEU A CA 1
ATOM 3291 C C . LEU A 1 421 ? -17.930 -25.375 13.396 1.00 39.88 421 LEU A C 1
ATOM 3293 O O . LEU A 1 421 ? -18.550 -26.399 13.681 1.00 39.88 421 LEU A O 1
ATOM 3297 N N . ASP A 1 422 ? -18.445 -24.376 12.673 1.00 38.28 422 ASP A N 1
ATOM 3298 C CA . ASP A 1 422 ? -19.833 -24.324 12.184 1.00 38.28 422 ASP A CA 1
ATOM 3299 C C . ASP A 1 422 ? -19.974 -24.554 10.656 1.00 38.28 422 ASP A C 1
ATOM 3301 O O . ASP A 1 422 ? -21.080 -24.415 10.130 1.00 38.28 422 ASP A O 1
ATOM 3305 N N . ASP A 1 423 ? -18.899 -24.965 9.961 1.00 32.53 423 ASP A N 1
ATOM 3306 C CA . ASP A 1 423 ? -18.902 -25.392 8.541 1.00 32.53 423 ASP A CA 1
ATOM 3307 C C . ASP A 1 423 ? -18.942 -26.923 8.352 1.00 32.53 423 ASP A C 1
ATOM 3309 O O . ASP A 1 423 ? -18.084 -27.638 8.933 1.00 32.53 423 ASP A O 1
#

Foldseek 3Di:
DEEAEVVCVQPPDPPADLVNVVVVVVVVCVVQQDPPQPGADEYEYQDFDQPPDPDDDPPPGPDHDDLVVLVVVLVVDDPSQLRRYQAYEYEQCDPVVVVVCSNVCSSYDPVRCVRYHYHDAPLCCCPVVVAFQEPPEDDVRSLLSRLVSCVVPVVSFPDDDPDDDDDDPDPDPPPDDDPDDDDPDPDPPPDDDDDDDDDDDPPQWFLFAAALCVCCVPHHQVLLVLLLCQLLVQQLQAACQLNDADPDSSVVSVVRLRGGRSNRGHDYPSNVVCNVPVNVSSVVVLNSQQRYNDFLDEPVLQVLLQQQQDPCSLQPPRLVPHDPSSNRVLLSVLVSLLSSLVSCVRHVQHQLNNLLSNQLSRDDYPDVLSSVQLSDDAPDADDPVSCVVCPPPDDHGGSHSSSSSSVCSVCVVVSVVVVVVPD

InterPro domains:
  IPR000198 Rho GTPase-activating protein domain [PF00620] (221-364)
  IPR000198 Rho GTPase-activating protein domain [PS50238] (210-416)
  IPR000198 Rho GTPase-activating protein domain [SM00324] (218-395)
  IPR001251 CRAL-TRIO lipid binding domain [PF13716] (17-137)
  IPR008936 Rho GTPase activation protein [G3DSA:1.10.555.10] (194-373)
  IPR008936 Rho GTPase activation protein [SSF48350] (204-370)
  IPR036865 CRAL-TRIO lipid binding domain superfamily [G3DSA:3.40.525.10] (1-130)
  IPR036865 CRAL-TRIO lipid binding domain superfamily [SSF52087] (67-122)

Sequence (423 aa):
MLVLSLSHVSSAPPTLSNDELFNIILRRLEPWVGEEGEGGYVLVVLAADDPVGGNGMEKERRKLPGIGWWVWKCKRLPRKYRKNLKRLYIVHPSLFTRTLLPFIVPFISPKSYSKLHPLPSLLSLYHTHGVSLKGIDISPSVLSTESRILKELPDLLPAKPALKRMDSESSLASWGYHTISSAVETAASYLGMAQGHDLEKEDKRGYWGRELDDLLRDSIPPLLSDLRRVILGECVTTEGVFRRSSNSTLLPAIIALLDLPIDRQPSLPWGELARDDPLLPPKILSRFLSELSAPVFDQGLYDGIRGAVTLDDLKSKFIPSLPDSTYLILSYLTRLLHDLSLHANRTKMTSLNLSIIIAPVLISGTDPVEDTILCLEPSRPLPAGLRHMAGDKYQEGQGTLVGLLDMWIGHYGEVEEGMALDD

Mean predicted aligned error: 11.56 Å